Protein AF-A0A831LIE7-F1 (afdb_monomer)

Foldseek 3Di:
DDPAFAEAEEAAQLALQRLLVVLVCQLDAHEYAYEYEDAPAPCNVLSVQSVVVSVVVSVPDPSGNYHYDDYHYHYLVNQDDDPLLVVLVVVLCVVFVDDPVLSSVLSVCVVPFAYEDGDAQDCPGRLLVSCVVFFDWDKDDPHPWIWIAGDPPRGDPSCCSRGRRYTYGPPRNVDASVVSLVVCVVSVNNVSNLSGDDASDDDPSARQLQDPSNLVCVVSVNCVSDDPNSVVCVVVSVVVVVVVVVVVVVVVCVVVPPDDDPDPPPPPPPDDDQQDPDDPFACDASPAHQAVVQVVCLVPDPQSKDFQVPDDDPDDRCPQVPDFQKRWDWDDQPPVVRHTWIWIKDWGWDDQDPQKTKIKIFIDTDDDDDDDTAKIWIWIDHRRMIGTDDMAGAPPPPFQGWPDWDDDRNDTDGDPVRDGPVVD

Sequence (424 aa):
MSTDPQTYRVLWTGGLDSSFRMVQLSRHDVRVQPYYVSDDRESERFELEAIRRITDDIKAHPGTACTLLPLVVVKSREIEPDREITEAYHRLRTKFPIGSQFEWIARLTKSVDGLELCAEGEPHARGTNCVKTLGRVRTVTDCPAPYAALDRESSDPDLLKVFGRLHFPLPLFEITKLQELQLYKEWGFGSTIDKTWFCHSPVRGRPCGFCKPCAAAIHAGLDFRFGRSALFRYRFRKVYAFAKKIKAVLRRHRAVATMAGLALLLAATACRSQPPADIPGEFTFHGTAVHPAAVRALYRSTTGLIDLAEFKTGFEARQWEDQFGWWVTEFDVDLATGRTPFFAYAAFAGPVEAGAEYYVLSITFNEGEPSDVDNIILLQKSGSRLGLLRIWVEGSDCNGGIHSERMEGDEFLYARDLTPMGLL

Mean predicted aligned error: 16.92 Å

Radius of gyration: 29.4 Å; Cα contacts (8 Å, |Δi|>4): 686; chains: 1; bounding box: 80×56×77 Å

Structure (mmCIF, N/CA/C/O backbone):
data_AF-A0A831LIE7-F1
#
_entry.id   AF-A0A831LIE7-F1
#
loop_
_atom_site.group_PDB
_atom_site.id
_atom_site.type_symbol
_atom_site.label_atom_id
_atom_site.label_alt_id
_atom_site.label_comp_id
_atom_site.label_asym_id
_atom_site.label_entity_id
_atom_site.label_seq_id
_atom_site.pdbx_PDB_ins_code
_atom_site.Cartn_x
_atom_site.Cartn_y
_atom_site.Cartn_z
_atom_site.occupancy
_atom_site.B_iso_or_equiv
_atom_site.auth_seq_id
_atom_site.auth_comp_id
_atom_site.auth_asym_id
_atom_site.auth_atom_id
_atom_site.pdbx_PDB_model_num
ATOM 1 N N . MET A 1 1 ? -21.625 2.982 33.260 1.00 46.38 1 MET A N 1
ATOM 2 C CA . MET A 1 1 ? -20.825 2.859 32.023 1.00 46.38 1 MET A CA 1
ATOM 3 C C . MET A 1 1 ? -21.514 1.826 31.154 1.00 46.38 1 MET A C 1
ATOM 5 O O . MET A 1 1 ? -21.946 0.821 31.704 1.00 46.38 1 MET A O 1
ATOM 9 N N . SER A 1 2 ? -21.732 2.117 29.868 1.00 46.44 2 SER A N 1
ATOM 10 C CA . SER A 1 2 ? -22.360 1.163 28.942 1.00 46.44 2 SER A CA 1
ATOM 11 C C . SER A 1 2 ? -21.582 -0.152 28.971 1.00 46.44 2 SER A C 1
ATOM 13 O O . SER A 1 2 ? -20.361 -0.131 28.856 1.00 46.44 2 SER A O 1
ATOM 15 N N . THR A 1 3 ? -22.276 -1.269 29.168 1.00 65.94 3 THR A N 1
ATOM 16 C CA . THR A 1 3 ? -21.697 -2.621 29.197 1.00 65.94 3 THR A CA 1
ATOM 17 C C . THR A 1 3 ? -21.496 -3.210 27.797 1.00 65.94 3 THR A C 1
ATOM 19 O O . THR A 1 3 ? -21.051 -4.344 27.682 1.00 65.94 3 THR A O 1
ATOM 22 N N . ASP A 1 4 ? -21.866 -2.481 26.738 1.00 75.06 4 ASP A N 1
ATOM 23 C CA . ASP A 1 4 ? -21.664 -2.915 25.350 1.00 75.06 4 ASP A CA 1
ATOM 24 C C . ASP A 1 4 ? -20.244 -2.524 24.892 1.00 75.06 4 ASP A C 1
ATOM 26 O O . ASP A 1 4 ? -19.871 -1.352 25.050 1.00 75.06 4 ASP A O 1
ATOM 30 N N . PRO A 1 5 ? -19.443 -3.458 24.341 1.00 84.38 5 PRO A N 1
ATOM 31 C CA . PRO A 1 5 ? -18.090 -3.156 23.896 1.00 84.38 5 PRO A CA 1
ATOM 32 C C . PRO A 1 5 ? -18.069 -2.056 22.830 1.00 84.38 5 PRO A C 1
ATOM 34 O O . PRO A 1 5 ? -18.910 -2.005 21.924 1.00 84.38 5 PRO A O 1
ATOM 37 N N . GLN A 1 6 ? -17.064 -1.181 22.905 1.00 93.25 6 GLN A N 1
ATOM 38 C CA . GLN A 1 6 ? -16.889 -0.091 21.948 1.00 93.25 6 GLN A CA 1
ATOM 39 C C . GLN A 1 6 ? -16.796 -0.632 20.514 1.00 93.25 6 GLN A C 1
ATOM 41 O O . GLN A 1 6 ? -16.088 -1.602 20.246 1.00 93.25 6 GLN A O 1
ATOM 46 N N . THR A 1 7 ? -17.509 0.007 19.581 1.00 96.44 7 THR A N 1
ATOM 47 C CA . THR A 1 7 ? -17.495 -0.380 18.164 1.00 96.44 7 THR A CA 1
ATOM 48 C C . THR A 1 7 ? -16.525 0.479 17.361 1.00 96.44 7 THR A C 1
ATOM 50 O O . THR A 1 7 ? -16.703 1.692 17.258 1.00 96.44 7 THR A O 1
ATOM 53 N N . TYR A 1 8 ? -15.558 -0.173 16.723 1.00 97.88 8 TYR A N 1
ATOM 54 C CA . TYR A 1 8 ? -14.628 0.414 15.765 1.00 97.88 8 TYR A CA 1
ATOM 55 C C . TYR A 1 8 ? -15.091 0.116 14.338 1.00 97.88 8 TYR A C 1
ATOM 57 O O . TYR A 1 8 ? -15.379 -1.032 13.992 1.00 97.88 8 TYR A O 1
ATOM 65 N N . ARG A 1 9 ? -15.189 1.154 13.501 1.00 98.38 9 ARG A N 1
ATOM 66 C CA . ARG A 1 9 ? -15.620 1.044 12.100 1.00 98.38 9 ARG A CA 1
ATOM 67 C C . ARG A 1 9 ? -14.405 1.216 11.206 1.00 98.38 9 ARG A C 1
ATOM 69 O O . ARG A 1 9 ? -13.843 2.302 11.178 1.00 98.38 9 ARG A O 1
ATOM 76 N N . VAL A 1 10 ? -14.002 0.178 10.483 1.00 98.50 10 VAL A N 1
ATOM 77 C CA . VAL A 1 10 ? -12.713 0.166 9.770 1.00 98.50 10 VAL A CA 1
ATOM 78 C C . VAL A 1 10 ? -12.934 0.086 8.269 1.00 98.50 10 VAL A C 1
ATOM 80 O O . VAL A 1 10 ? -13.609 -0.830 7.802 1.00 98.50 10 VAL A O 1
ATOM 83 N N . LEU A 1 11 ? -12.340 1.000 7.496 1.00 97.94 11 LEU A N 1
ATOM 84 C CA . LEU A 1 11 ? -12.217 0.812 6.049 1.00 97.94 11 LEU A CA 1
ATOM 85 C C . LEU A 1 11 ? -11.211 -0.302 5.772 1.00 97.94 11 LEU A C 1
ATOM 87 O O . LEU A 1 11 ? -10.008 -0.123 5.964 1.00 97.94 11 LEU A O 1
ATOM 91 N N . TRP A 1 12 ? -11.701 -1.443 5.297 1.00 97.81 12 TRP A N 1
ATOM 92 C CA . TRP A 1 12 ? -10.899 -2.638 5.096 1.00 97.81 12 TRP A CA 1
ATOM 93 C C . TRP A 1 12 ? -10.947 -3.111 3.650 1.00 97.81 12 TRP A C 1
ATOM 95 O O . TRP A 1 12 ? -11.993 -3.501 3.145 1.00 97.81 12 TRP A O 1
ATOM 105 N N . THR A 1 13 ? -9.790 -3.086 2.989 1.00 93.88 13 THR A N 1
ATOM 106 C CA . THR A 1 13 ? -9.613 -3.508 1.587 1.00 93.88 13 THR A CA 1
ATOM 107 C C . THR A 1 13 ? -8.834 -4.816 1.456 1.00 93.88 13 THR A C 1
ATOM 109 O O . THR A 1 13 ? -8.438 -5.193 0.358 1.00 93.88 13 THR A O 1
ATOM 112 N N . GLY A 1 14 ? -8.522 -5.481 2.573 1.00 95.88 14 GLY A N 1
ATOM 113 C CA . GLY A 1 14 ? -7.586 -6.609 2.588 1.00 95.88 14 GLY A CA 1
ATOM 114 C C . GLY A 1 14 ? -6.131 -6.201 2.320 1.00 95.88 14 GLY A C 1
ATOM 115 O O . GLY A 1 14 ? -5.269 -7.067 2.190 1.00 95.88 14 GLY A O 1
ATOM 116 N N . GLY A 1 15 ? -5.836 -4.899 2.229 1.00 94.81 15 GLY A N 1
ATOM 117 C CA . GLY A 1 15 ? -4.474 -4.368 2.150 1.00 94.81 15 GLY A CA 1
ATOM 118 C C . GLY A 1 15 ? -3.712 -4.506 3.462 1.00 94.81 15 GLY A C 1
ATOM 119 O O . GLY A 1 15 ? -4.313 -4.801 4.491 1.00 94.81 15 GLY A O 1
ATOM 120 N N . LEU A 1 16 ? -2.394 -4.299 3.414 1.00 94.19 16 LEU A N 1
ATOM 121 C CA . LEU A 1 16 ? -1.496 -4.464 4.564 1.00 94.19 16 LEU A CA 1
ATOM 122 C C . LEU A 1 16 ? -1.970 -3.623 5.766 1.00 94.19 16 LEU A C 1
ATOM 124 O O . LEU A 1 16 ? -2.389 -4.191 6.774 1.00 94.19 16 LEU A O 1
ATOM 128 N N . ASP A 1 17 ? -2.078 -2.313 5.549 1.00 94.50 17 ASP A N 1
ATOM 129 C CA . ASP A 1 17 ? -2.336 -1.290 6.567 1.00 94.50 17 ASP A CA 1
ATOM 130 C C . ASP A 1 17 ? -3.721 -1.453 7.211 1.00 94.50 17 ASP A C 1
ATOM 132 O O . ASP A 1 17 ? -3.891 -1.417 8.428 1.00 94.50 17 ASP A O 1
ATOM 136 N N . SER A 1 18 ? -4.753 -1.680 6.392 1.00 96.69 18 SER A N 1
ATOM 137 C CA . SER A 1 18 ? -6.107 -1.888 6.919 1.00 96.69 18 SER A CA 1
ATOM 138 C C . SER A 1 18 ? -6.258 -3.232 7.622 1.00 96.69 18 SER A C 1
ATOM 140 O O . SER A 1 18 ? -6.945 -3.314 8.636 1.00 96.69 18 SER A O 1
ATOM 142 N N . SER A 1 19 ? -5.574 -4.276 7.150 1.00 98.19 19 SER A N 1
ATOM 143 C CA . SER A 1 19 ? -5.570 -5.576 7.828 1.00 98.19 19 SER A CA 1
ATOM 144 C C . SER A 1 19 ? -4.792 -5.530 9.139 1.00 98.19 19 SER A C 1
ATOM 146 O O . SER A 1 19 ? -5.153 -6.239 10.076 1.00 98.19 19 SER A O 1
ATOM 148 N N . PHE A 1 20 ? -3.794 -4.650 9.253 1.00 97.69 20 PHE A N 1
ATOM 149 C CA . PHE A 1 20 ? -3.043 -4.473 10.489 1.00 97.69 20 PHE A CA 1
ATOM 150 C C . PHE A 1 20 ? -3.945 -3.939 11.582 1.00 97.69 20 PHE A C 1
ATOM 152 O O . PHE A 1 20 ? -3.941 -4.468 12.689 1.00 97.69 20 PHE A O 1
ATOM 159 N N . ARG A 1 21 ? -4.790 -2.954 11.258 1.00 98.06 21 ARG A N 1
ATOM 160 C CA . ARG A 1 21 ? -5.781 -2.452 12.209 1.00 98.06 21 ARG A CA 1
ATOM 161 C C . ARG A 1 21 ? -6.786 -3.531 12.613 1.00 98.06 21 ARG A C 1
ATOM 163 O O . ARG A 1 21 ? -7.124 -3.619 13.789 1.00 98.06 21 ARG A O 1
ATOM 170 N N . MET A 1 22 ? -7.215 -4.387 11.684 1.00 98.50 22 MET A N 1
ATOM 171 C CA . MET A 1 22 ? -8.091 -5.520 12.012 1.00 98.50 22 MET A CA 1
ATOM 172 C C . MET A 1 22 ? -7.418 -6.496 12.985 1.00 98.50 22 MET A C 1
ATOM 174 O O . MET A 1 22 ? -8.025 -6.877 13.983 1.00 98.50 22 MET A O 1
ATOM 178 N N . VAL A 1 23 ? -6.155 -6.855 12.737 1.00 98.00 23 VAL A N 1
ATOM 179 C CA . VAL A 1 23 ? -5.362 -7.707 13.635 1.00 98.00 23 VAL A CA 1
ATOM 180 C C . VAL A 1 23 ? -5.141 -7.030 14.986 1.00 98.00 23 VAL A C 1
ATOM 182 O O . VAL A 1 23 ? -5.324 -7.659 16.025 1.00 98.00 23 VAL A O 1
ATOM 185 N N . GLN A 1 24 ? -4.808 -5.743 14.999 1.00 97.62 24 GLN A N 1
ATOM 186 C CA . GLN A 1 24 ? -4.627 -4.970 16.220 1.00 97.62 24 GLN A CA 1
ATOM 187 C C . GLN A 1 24 ? -5.898 -4.996 17.076 1.00 97.62 24 GLN A C 1
ATOM 189 O O . GLN A 1 24 ? -5.845 -5.407 18.231 1.00 97.62 24 GLN A O 1
ATOM 194 N N . LEU A 1 25 ? -7.043 -4.616 16.500 1.00 98.25 25 LEU A N 1
ATOM 195 C CA . LEU A 1 25 ? -8.334 -4.605 17.190 1.00 98.25 25 LEU A CA 1
ATOM 196 C C . LEU A 1 25 ? -8.768 -6.003 17.631 1.00 98.25 25 LEU A C 1
ATOM 198 O O . LEU A 1 25 ? -9.413 -6.125 18.668 1.00 98.25 25 LEU A O 1
ATOM 202 N N . SER A 1 26 ? -8.383 -7.052 16.894 1.00 98.12 26 SER A N 1
ATOM 203 C CA . SER A 1 26 ? -8.755 -8.428 17.233 1.00 98.12 26 SER A CA 1
ATOM 204 C C . SER A 1 26 ? -8.309 -8.869 18.622 1.00 98.12 26 SER A C 1
ATOM 206 O O . SER A 1 26 ? -8.942 -9.731 19.222 1.00 98.12 26 SER A O 1
ATOM 208 N N . ARG A 1 27 ? -7.264 -8.235 19.155 1.00 96.50 27 ARG A N 1
ATOM 209 C CA . ARG A 1 27 ? -6.645 -8.539 20.449 1.00 96.50 27 ARG A CA 1
ATOM 210 C C . ARG A 1 27 ? -7.315 -7.832 21.630 1.00 96.50 27 ARG A C 1
ATOM 212 O O . ARG A 1 27 ? -6.884 -8.013 22.765 1.00 96.50 27 ARG A O 1
ATOM 219 N N . HIS A 1 28 ? -8.332 -7.014 21.374 1.00 96.62 28 HIS A N 1
ATOM 220 C CA . HIS A 1 28 ? -9.059 -6.257 22.388 1.00 96.62 28 HIS A CA 1
ATOM 221 C C . HIS A 1 28 ? -10.518 -6.716 22.459 1.00 96.62 28 HIS A C 1
ATOM 223 O O . HIS A 1 28 ? -11.094 -7.125 21.452 1.00 96.62 28 HIS A O 1
ATOM 229 N N . ASP A 1 29 ? -11.129 -6.603 23.639 1.00 96.25 29 ASP A N 1
ATOM 230 C CA . ASP A 1 29 ? -12.563 -6.843 23.835 1.00 96.25 29 ASP A CA 1
ATOM 231 C C . ASP A 1 29 ? -13.383 -5.661 23.286 1.00 96.25 29 ASP A C 1
ATOM 233 O O . ASP A 1 29 ? -13.786 -4.738 23.997 1.00 96.25 29 ASP A O 1
ATOM 237 N N . VAL A 1 30 ? -13.517 -5.630 21.961 1.00 97.25 30 VAL A N 1
ATOM 238 C CA . VAL A 1 30 ? -14.192 -4.578 21.193 1.00 97.25 30 VAL A CA 1
ATOM 239 C C . VAL A 1 30 ? -15.029 -5.190 20.077 1.00 97.25 30 VAL A C 1
ATOM 241 O O . VAL A 1 30 ? -14.816 -6.331 19.658 1.00 97.25 30 VAL A O 1
ATOM 244 N N . ARG A 1 31 ? -15.966 -4.417 19.531 1.00 97.94 31 ARG A N 1
ATOM 245 C CA . ARG A 1 31 ? -16.688 -4.782 18.307 1.00 97.94 31 ARG A CA 1
ATOM 246 C C . ARG A 1 31 ? -15.995 -4.160 17.107 1.00 97.94 31 ARG A C 1
ATOM 248 O O . ARG A 1 31 ? -15.718 -2.964 17.101 1.00 97.94 31 ARG A O 1
ATOM 255 N N . VAL A 1 32 ? -15.761 -4.947 16.066 1.00 98.50 32 VAL A N 1
ATOM 256 C CA . VAL A 1 32 ? -15.146 -4.460 14.827 1.00 98.50 32 VAL A CA 1
ATOM 257 C C . VAL A 1 32 ? -16.147 -4.599 13.691 1.00 98.50 32 VAL A C 1
ATOM 259 O O . VAL A 1 32 ? -16.559 -5.708 13.354 1.00 98.50 32 VAL A O 1
ATOM 262 N N . GLN A 1 33 ? -16.542 -3.472 13.100 1.00 98.44 33 GLN A N 1
ATOM 263 C CA . GLN A 1 33 ? -17.399 -3.409 11.919 1.00 98.44 33 GLN A CA 1
ATOM 264 C C . GLN A 1 33 ? -16.553 -3.029 10.696 1.00 98.44 33 GLN A C 1
ATOM 266 O O . GLN A 1 33 ? -16.270 -1.843 10.496 1.00 98.44 33 GLN A O 1
ATOM 271 N N . PRO A 1 34 ? -16.147 -3.994 9.859 1.00 98.56 34 PRO A N 1
ATOM 272 C CA . PRO A 1 34 ? -15.417 -3.678 8.645 1.00 98.56 34 PRO A CA 1
ATOM 273 C C . PRO A 1 34 ? -16.349 -3.139 7.552 1.00 98.56 34 PRO A C 1
ATOM 275 O O . PRO A 1 34 ? -17.472 -3.621 7.373 1.00 98.56 34 PRO A O 1
ATOM 278 N N . TYR A 1 35 ? -15.846 -2.158 6.806 1.00 98.50 35 TYR A N 1
ATOM 279 C CA . TYR A 1 35 ? -16.475 -1.532 5.647 1.00 98.50 35 TYR A CA 1
ATOM 280 C C . TYR A 1 35 ? -15.573 -1.669 4.422 1.00 98.50 35 TYR A C 1
ATOM 282 O O . TYR A 1 35 ? -14.398 -1.308 4.466 1.00 98.50 35 TYR A O 1
ATOM 290 N N . TYR A 1 36 ? -16.138 -2.110 3.303 1.00 97.31 36 TYR A N 1
ATOM 291 C CA . TYR A 1 36 ? -15.487 -2.106 1.996 1.00 97.31 36 TYR A CA 1
ATOM 292 C C . TYR A 1 36 ? -16.284 -1.222 1.036 1.00 97.31 36 TYR A C 1
ATOM 294 O O . TYR A 1 36 ? -17.500 -1.372 0.911 1.00 97.31 36 TYR A O 1
ATOM 302 N N . VAL A 1 37 ? -15.603 -0.307 0.341 1.00 95.12 37 VAL A N 1
ATOM 303 C CA . VAL A 1 37 ? -16.228 0.511 -0.706 1.00 95.12 37 VAL A CA 1
ATOM 304 C C . VAL A 1 37 ? -15.884 -0.071 -2.073 1.00 95.12 37 VAL A C 1
ATOM 306 O O . VAL A 1 37 ? -14.726 -0.024 -2.487 1.00 95.12 37 VAL A O 1
ATOM 309 N N . SER A 1 38 ? -16.894 -0.597 -2.764 1.00 93.56 38 SER A N 1
ATOM 310 C CA . SER A 1 38 ? -16.782 -1.166 -4.111 1.00 93.56 38 SER A CA 1
ATOM 311 C C . SER A 1 38 ? -16.872 -0.067 -5.170 1.00 93.56 38 SER A C 1
ATOM 313 O O . SER A 1 38 ? -17.816 0.727 -5.181 1.00 93.56 38 SER A O 1
ATOM 315 N N . ASP A 1 39 ? -15.881 -0.005 -6.058 1.00 87.75 39 ASP A N 1
ATOM 316 C CA . ASP A 1 39 ? -15.824 0.892 -7.219 1.00 87.75 39 ASP A CA 1
ATOM 317 C C . ASP A 1 39 ? -15.638 0.127 -8.544 1.00 87.75 39 ASP A C 1
ATOM 319 O O . ASP A 1 39 ? -15.193 0.701 -9.540 1.00 87.75 39 ASP A O 1
ATOM 323 N N . ASP A 1 40 ? -15.999 -1.164 -8.557 1.00 82.56 40 ASP A N 1
ATOM 324 C CA . ASP A 1 40 ? -15.934 -2.078 -9.708 1.00 82.56 40 ASP A CA 1
ATOM 325 C C . ASP A 1 40 ? -14.515 -2.213 -10.315 1.00 82.56 40 ASP A C 1
ATOM 327 O O . ASP A 1 40 ? -14.331 -2.463 -11.515 1.00 82.56 40 ASP A O 1
ATOM 331 N N . ARG A 1 41 ? -13.467 -2.045 -9.494 1.00 81.75 41 ARG A N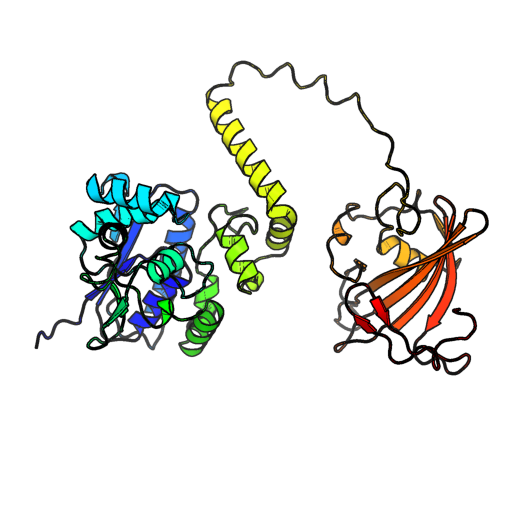 1
ATOM 332 C CA . ARG A 1 41 ? -12.070 -2.141 -9.945 1.00 81.75 41 ARG A CA 1
ATOM 333 C C . ARG A 1 41 ? -11.626 -3.574 -10.240 1.00 81.75 41 ARG A C 1
ATOM 335 O O . ARG A 1 41 ? -12.016 -4.534 -9.587 1.00 81.75 41 ARG A O 1
ATOM 342 N N . GLU A 1 42 ? -10.679 -3.711 -11.175 1.00 80.12 42 GLU A N 1
ATOM 343 C CA . GLU A 1 42 ? -10.086 -5.000 -11.589 1.00 80.12 42 GLU A CA 1
ATOM 344 C C . GLU A 1 42 ? -9.514 -5.821 -10.409 1.00 80.12 42 GLU A C 1
ATOM 346 O O . GLU A 1 42 ? -9.471 -7.053 -10.471 1.00 80.12 42 GLU A O 1
ATOM 351 N N . SER A 1 43 ? -9.068 -5.152 -9.338 1.00 84.56 43 SER A N 1
ATOM 352 C CA . SER A 1 43 ? -8.491 -5.783 -8.146 1.00 84.56 43 SER A CA 1
ATOM 353 C C . SER A 1 43 ? -9.508 -6.230 -7.093 1.00 84.56 43 SER A C 1
ATOM 355 O O . SER A 1 43 ? -9.128 -7.011 -6.226 1.00 84.56 43 SER A O 1
ATOM 357 N N . GLU A 1 44 ? -10.779 -5.826 -7.183 1.00 90.94 44 GLU A N 1
ATOM 358 C CA . GLU A 1 44 ? -11.791 -6.024 -6.131 1.00 90.94 44 GLU A CA 1
ATOM 359 C C . GLU A 1 44 ? -11.927 -7.485 -5.691 1.00 90.94 44 GLU A C 1
ATOM 361 O O . GLU A 1 44 ? -11.872 -7.795 -4.506 1.00 90.94 44 GLU A O 1
ATOM 366 N N . ARG A 1 45 ? -11.999 -8.422 -6.642 1.00 93.94 45 ARG A N 1
ATOM 367 C CA . ARG A 1 45 ? -12.101 -9.854 -6.313 1.00 93.94 45 ARG A CA 1
ATOM 368 C C . ARG A 1 45 ? -10.923 -10.381 -5.482 1.00 93.94 45 ARG A C 1
ATOM 370 O O . ARG A 1 45 ? -11.093 -11.314 -4.710 1.00 93.94 45 ARG A O 1
ATOM 377 N N . PHE A 1 46 ? -9.727 -9.819 -5.664 1.00 94.94 46 PHE A N 1
ATOM 378 C CA . PHE A 1 46 ? -8.535 -10.234 -4.925 1.00 94.94 46 PHE A CA 1
ATOM 379 C C . PHE A 1 46 ? -8.500 -9.610 -3.531 1.00 94.94 46 PHE A C 1
ATOM 381 O O . PHE A 1 46 ? -8.038 -10.242 -2.589 1.00 94.94 46 PHE A O 1
ATOM 388 N N . GLU A 1 47 ? -9.017 -8.391 -3.404 1.00 95.56 47 GLU A N 1
ATOM 389 C CA . GLU A 1 47 ? -9.186 -7.688 -2.132 1.00 95.56 47 GLU A CA 1
ATOM 390 C C . GLU A 1 47 ? -10.222 -8.389 -1.251 1.00 95.56 47 GLU A C 1
ATOM 392 O O . GLU A 1 47 ? -9.949 -8.667 -0.087 1.00 95.56 47 GLU A O 1
ATOM 397 N N . LEU A 1 48 ? -11.368 -8.776 -1.820 1.00 96.94 48 LEU A N 1
ATOM 398 C CA . LEU A 1 48 ? -12.397 -9.544 -1.114 1.00 96.94 48 LEU A CA 1
ATOM 399 C C . LEU A 1 48 ? -11.902 -10.940 -0.703 1.00 96.94 48 LEU A C 1
ATOM 401 O O . LEU A 1 48 ? -12.181 -11.384 0.410 1.00 96.94 48 LEU A O 1
ATOM 405 N N . GLU A 1 49 ? -11.124 -11.618 -1.553 1.00 96.75 49 GLU A N 1
ATOM 406 C CA . GLU A 1 49 ? -10.499 -12.894 -1.178 1.00 96.75 49 GLU A CA 1
ATOM 407 C C . GLU A 1 49 ? -9.445 -12.715 -0.073 1.00 96.75 49 GLU A C 1
ATOM 409 O O . GLU A 1 49 ? -9.368 -13.538 0.839 1.00 96.75 49 GLU A O 1
ATOM 414 N N . ALA A 1 50 ? -8.663 -11.630 -0.100 1.00 97.69 50 ALA A N 1
ATOM 415 C CA . ALA A 1 50 ? -7.736 -11.304 0.982 1.00 97.69 50 ALA A CA 1
ATOM 416 C C . ALA A 1 50 ? -8.485 -11.065 2.299 1.00 97.69 50 ALA A C 1
ATOM 418 O O . ALA A 1 50 ? -8.139 -11.673 3.310 1.00 97.69 50 ALA A O 1
ATOM 419 N N . ILE A 1 51 ? -9.555 -10.264 2.277 1.00 98.50 51 ILE A N 1
ATOM 420 C CA . ILE A 1 51 ? -10.434 -10.033 3.433 1.00 98.50 51 ILE A CA 1
ATOM 421 C C . ILE A 1 51 ? -10.934 -11.359 4.007 1.00 98.50 51 ILE A C 1
ATOM 423 O O . ILE A 1 51 ? -10.815 -11.593 5.210 1.00 98.50 51 ILE A O 1
ATOM 427 N N . ARG A 1 52 ? -11.451 -12.252 3.156 1.00 98.44 52 ARG A N 1
ATOM 428 C CA . ARG A 1 52 ? -11.939 -13.570 3.576 1.00 98.44 52 ARG A CA 1
ATOM 429 C C . ARG A 1 52 ? -10.842 -14.381 4.274 1.00 98.44 52 ARG A C 1
ATOM 431 O O . ARG A 1 52 ? -11.038 -14.820 5.401 1.00 98.44 52 ARG A O 1
ATOM 438 N N . ARG A 1 53 ? -9.669 -14.522 3.650 1.00 98.31 53 ARG A N 1
ATOM 439 C CA . ARG A 1 53 ? -8.547 -15.308 4.198 1.00 98.31 53 ARG A CA 1
ATOM 440 C C . ARG A 1 53 ? -7.991 -14.729 5.498 1.00 98.31 53 ARG A C 1
ATOM 442 O O . ARG A 1 53 ? -7.606 -15.482 6.381 1.00 98.31 53 ARG A O 1
ATOM 449 N N . ILE A 1 54 ? -7.945 -13.407 5.620 1.00 98.56 54 ILE A N 1
ATOM 450 C CA . ILE A 1 54 ? -7.477 -12.734 6.838 1.00 98.56 54 ILE A CA 1
ATOM 451 C C . ILE A 1 54 ? -8.536 -12.819 7.947 1.00 98.56 54 ILE A C 1
ATOM 453 O O . ILE A 1 54 ? -8.192 -12.959 9.115 1.00 98.56 54 ILE A O 1
ATOM 457 N N . THR A 1 55 ? -9.826 -12.796 7.598 1.00 98.56 55 THR A N 1
ATOM 458 C CA . THR A 1 55 ? -10.918 -13.059 8.552 1.00 98.56 55 THR A CA 1
ATOM 459 C C . THR A 1 55 ? -10.780 -14.450 9.163 1.00 98.56 55 THR A C 1
ATOM 461 O O . THR A 1 55 ? -10.970 -14.600 10.369 1.00 98.56 55 THR A O 1
ATOM 464 N N . ASP A 1 56 ? -10.435 -15.452 8.347 1.00 98.31 56 ASP A N 1
ATOM 465 C CA . ASP A 1 56 ? -10.200 -16.819 8.818 1.00 98.31 56 ASP A CA 1
ATOM 466 C C . ASP A 1 56 ? -9.019 -16.865 9.803 1.00 98.31 56 ASP A C 1
ATOM 468 O O . ASP A 1 56 ? -9.147 -17.452 10.875 1.00 98.31 56 ASP A O 1
ATOM 472 N N . ASP A 1 57 ? -7.913 -16.176 9.497 1.00 98.25 57 ASP A N 1
ATOM 473 C CA . ASP A 1 57 ? -6.757 -16.079 10.400 1.00 98.25 57 ASP A CA 1
ATOM 474 C C . ASP A 1 57 ? -7.114 -15.435 11.737 1.00 98.25 57 ASP A C 1
ATOM 476 O O . ASP A 1 57 ? -6.771 -15.970 12.788 1.00 98.25 57 ASP A O 1
ATOM 480 N N . ILE A 1 58 ? -7.827 -14.304 11.708 1.00 98.38 58 ILE A N 1
ATOM 481 C CA . ILE A 1 58 ? -8.258 -13.606 12.923 1.00 98.38 58 ILE A CA 1
ATOM 482 C C . ILE A 1 58 ? -9.148 -14.526 13.758 1.00 98.38 58 ILE A C 1
ATOM 484 O O . ILE A 1 58 ? -8.932 -14.665 14.955 1.00 98.38 58 ILE A O 1
ATOM 488 N N . LYS A 1 59 ? -10.119 -15.211 13.153 1.00 97.81 59 LYS A N 1
ATOM 489 C CA . LYS A 1 59 ? -11.019 -16.105 13.899 1.00 97.81 59 LYS A CA 1
ATOM 490 C C . LYS A 1 59 ? -10.314 -17.329 14.477 1.00 97.81 59 LYS A C 1
ATOM 492 O O . LYS A 1 59 ? -10.714 -17.804 15.534 1.00 97.81 59 LYS A O 1
ATOM 497 N N . ALA A 1 60 ? -9.312 -17.855 13.777 1.00 97.69 60 ALA A N 1
ATOM 498 C CA . ALA A 1 60 ? -8.566 -19.029 14.214 1.00 97.69 60 ALA A CA 1
ATOM 499 C C . ALA A 1 60 ? -7.499 -18.707 15.273 1.00 97.69 60 ALA A C 1
ATOM 501 O O . ALA A 1 60 ? -7.023 -19.615 15.955 1.00 97.69 60 ALA A O 1
ATOM 502 N N . HIS A 1 61 ? -7.095 -17.441 15.404 1.00 97.81 61 HIS A N 1
ATOM 503 C CA . HIS A 1 61 ? -6.024 -17.058 16.311 1.00 97.81 61 HIS A CA 1
ATOM 504 C C . HIS A 1 61 ? -6.479 -17.129 17.785 1.00 97.81 61 HIS A C 1
ATOM 506 O O . HIS A 1 61 ? -7.473 -16.500 18.150 1.00 97.81 61 HIS A O 1
ATOM 512 N N . PRO A 1 62 ? -5.745 -17.828 18.675 1.00 96.12 62 PRO A N 1
ATOM 513 C CA . PRO A 1 62 ? -6.163 -18.029 20.069 1.00 96.12 62 PRO A CA 1
ATOM 514 C C . PRO A 1 62 ? -6.190 -16.735 20.894 1.00 96.12 62 PRO A C 1
ATOM 516 O O . PRO A 1 62 ? -6.881 -16.658 21.902 1.00 96.12 62 PRO A O 1
ATOM 519 N N . GLY A 1 63 ? -5.440 -15.714 20.470 1.00 94.88 63 GLY A N 1
ATOM 520 C CA . GLY A 1 63 ? -5.423 -14.387 21.096 1.00 94.88 63 GLY A CA 1
ATOM 521 C C . GLY A 1 63 ? -6.551 -13.449 20.653 1.00 94.88 63 GLY A C 1
ATOM 522 O O . GLY A 1 63 ? -6.498 -12.265 20.981 1.00 94.88 63 GLY A O 1
ATOM 523 N N . THR A 1 64 ? -7.520 -13.928 19.871 1.00 97.62 64 THR A N 1
ATOM 524 C CA . THR A 1 64 ? -8.641 -13.103 19.408 1.00 97.62 64 THR A CA 1
ATOM 525 C C . THR A 1 64 ? -9.681 -12.936 20.510 1.00 97.62 64 THR A C 1
ATOM 527 O O . THR A 1 64 ? -10.294 -13.901 20.955 1.00 97.62 64 THR A O 1
ATOM 530 N N . ALA A 1 65 ? -9.887 -11.688 20.923 1.00 97.19 65 ALA A N 1
ATOM 531 C CA . ALA A 1 65 ? -10.842 -11.265 21.943 1.00 97.19 65 ALA A CA 1
ATOM 532 C C . ALA A 1 65 ? -12.002 -10.433 21.367 1.00 97.19 65 ALA A C 1
ATOM 534 O O . ALA A 1 65 ? -13.037 -10.294 22.010 1.00 97.19 65 ALA A O 1
ATOM 535 N N . CYS A 1 66 ? -11.852 -9.877 20.161 1.00 97.81 66 CYS A N 1
ATOM 536 C CA . CYS A 1 66 ? -12.873 -9.003 19.589 1.00 97.81 66 CYS A CA 1
ATOM 537 C C . CYS A 1 66 ? -14.100 -9.771 19.077 1.00 97.81 66 CYS A C 1
ATOM 539 O O . CYS A 1 66 ? -14.017 -10.926 18.652 1.00 97.81 66 CYS A O 1
ATOM 541 N N . THR A 1 67 ? -15.221 -9.062 18.963 1.00 98.06 67 THR A N 1
ATOM 542 C CA . THR A 1 67 ? -16.359 -9.487 18.142 1.00 98.06 67 THR A CA 1
ATOM 543 C C . THR A 1 67 ? -16.240 -8.889 16.739 1.00 98.06 67 THR A C 1
ATOM 545 O O . THR A 1 67 ? -16.533 -7.709 16.523 1.00 98.06 67 THR A O 1
ATOM 548 N N . LEU A 1 68 ? -15.834 -9.708 15.766 1.00 98.12 68 LEU A N 1
ATOM 549 C CA . LEU A 1 68 ? -15.743 -9.312 14.358 1.00 98.12 68 LEU A CA 1
ATOM 550 C C . LEU A 1 68 ? -17.096 -9.475 13.644 1.00 98.12 68 LEU A C 1
ATOM 552 O O . LEU A 1 68 ? -17.573 -10.595 13.444 1.00 98.12 68 LEU A O 1
ATOM 556 N N . LEU A 1 69 ? -17.702 -8.359 13.237 1.00 98.38 69 LEU A N 1
ATOM 557 C CA . LEU A 1 69 ? -18.987 -8.325 12.535 1.00 98.38 69 LEU A CA 1
ATOM 558 C C . LEU A 1 69 ? -18.829 -8.614 11.025 1.00 98.38 69 LEU A C 1
ATOM 560 O O . LEU A 1 69 ? -17.731 -8.471 10.480 1.00 98.38 69 LEU A O 1
ATOM 564 N N . PRO A 1 70 ? -19.912 -9.006 10.320 1.00 98.31 70 PRO A N 1
ATOM 565 C CA . PRO A 1 70 ? -19.880 -9.212 8.872 1.00 98.31 70 PRO A CA 1
ATOM 566 C C . PRO A 1 70 ? -19.438 -7.962 8.102 1.00 98.31 70 PRO A C 1
ATOM 568 O O . PRO A 1 70 ? -19.777 -6.843 8.482 1.00 98.31 70 PRO A O 1
ATOM 571 N N . LEU A 1 71 ? -18.727 -8.157 6.988 1.00 98.56 71 LEU A N 1
ATOM 572 C CA . LEU A 1 71 ? -18.307 -7.073 6.097 1.00 98.56 71 LEU A CA 1
ATOM 573 C C . LEU A 1 71 ? -19.510 -6.319 5.524 1.00 98.56 71 LEU A C 1
ATOM 575 O O . LEU A 1 71 ? -20.360 -6.914 4.862 1.00 98.56 71 LEU A O 1
ATOM 579 N N . VAL A 1 72 ? -19.534 -4.999 5.713 1.00 98.31 72 VAL A N 1
ATOM 580 C CA . VAL A 1 72 ? -20.487 -4.112 5.038 1.00 98.31 72 VAL A CA 1
ATOM 581 C C . VAL A 1 72 ? -19.866 -3.637 3.729 1.00 98.31 72 VAL A C 1
ATOM 583 O O . VAL A 1 72 ? -18.841 -2.956 3.729 1.00 98.31 72 VAL A O 1
ATOM 586 N N . VAL A 1 73 ? -20.490 -3.995 2.608 1.00 97.44 73 VAL A N 1
ATOM 587 C CA . VAL A 1 73 ? -20.071 -3.563 1.269 1.00 97.44 73 VAL A CA 1
ATOM 588 C C . VAL A 1 73 ? -20.969 -2.420 0.810 1.00 97.44 73 VAL A C 1
ATOM 590 O O . VAL A 1 73 ? -22.178 -2.596 0.685 1.00 97.44 73 VAL A O 1
ATOM 593 N N . VAL A 1 74 ? -20.375 -1.261 0.532 1.00 96.88 74 VAL A N 1
ATOM 594 C CA . VAL A 1 74 ? -21.071 -0.075 0.012 1.00 96.88 74 VAL A CA 1
ATOM 595 C C . VAL A 1 74 ? -20.585 0.189 -1.406 1.00 96.88 74 VAL A C 1
ATOM 597 O O . VAL A 1 74 ? -19.377 0.265 -1.632 1.00 96.88 74 VAL A O 1
ATOM 600 N N . LYS A 1 75 ? -21.482 0.355 -2.382 1.00 95.31 75 LYS A N 1
ATOM 601 C CA . LYS A 1 75 ? -21.049 0.754 -3.729 1.00 95.31 75 LYS A CA 1
ATOM 602 C C . LYS A 1 75 ? -20.782 2.253 -3.761 1.00 95.31 75 LYS A C 1
ATOM 604 O O . LYS A 1 75 ? -21.615 3.038 -3.322 1.00 95.31 75 LYS A O 1
ATOM 609 N N . SER A 1 76 ? -19.667 2.674 -4.348 1.00 93.56 76 SER A N 1
ATOM 610 C CA . SER A 1 76 ? -19.287 4.093 -4.431 1.00 93.56 76 SER A CA 1
ATOM 611 C C . SER A 1 76 ? -20.345 4.959 -5.126 1.00 93.56 76 SER A C 1
ATOM 613 O O . SER A 1 76 ? -20.548 6.112 -4.751 1.00 93.56 76 SER A O 1
ATOM 615 N N . ARG A 1 77 ? -21.062 4.375 -6.097 1.00 92.44 77 ARG A N 1
ATOM 616 C CA . ARG A 1 77 ? -22.184 4.994 -6.822 1.00 92.44 77 ARG A CA 1
ATOM 617 C C . ARG A 1 77 ? -23.468 5.167 -6.002 1.00 92.44 77 ARG A C 1
ATOM 619 O O . ARG A 1 77 ? -24.337 5.913 -6.427 1.00 92.44 77 ARG A O 1
ATOM 626 N N . GLU A 1 78 ? -23.601 4.455 -4.886 1.00 93.19 78 GLU A N 1
ATOM 627 C CA . GLU A 1 78 ? -24.760 4.521 -3.980 1.00 93.19 78 GLU A CA 1
ATOM 628 C C . GLU A 1 78 ? -24.520 5.510 -2.824 1.00 93.19 78 GLU A C 1
ATOM 630 O O . GLU A 1 78 ? -25.415 5.755 -2.025 1.00 93.19 78 GLU A O 1
ATOM 635 N N . ILE A 1 79 ? -23.318 6.092 -2.722 1.00 94.94 79 ILE A N 1
ATOM 636 C CA . ILE A 1 79 ? -23.011 7.124 -1.729 1.00 94.94 79 ILE A CA 1
ATOM 637 C C . ILE A 1 79 ? -23.562 8.459 -2.237 1.00 94.94 79 ILE A C 1
ATOM 639 O O . ILE A 1 79 ? -23.214 8.883 -3.343 1.00 94.94 79 ILE A O 1
ATOM 643 N N . GLU A 1 80 ? -24.353 9.142 -1.408 1.00 95.94 80 GLU A N 1
ATOM 644 C CA . GLU A 1 80 ? -24.949 10.445 -1.726 1.00 95.94 80 GLU A CA 1
ATOM 645 C C . GLU A 1 80 ? -23.890 11.481 -2.152 1.00 95.94 80 GLU A C 1
ATOM 647 O O . GLU A 1 80 ? -22.818 11.557 -1.534 1.00 95.94 80 GLU A O 1
ATOM 652 N N . PRO A 1 81 ? -24.132 12.272 -3.215 1.00 95.81 81 PRO A N 1
ATOM 653 C CA . PRO A 1 81 ? -23.212 13.314 -3.660 1.00 95.81 81 PRO A CA 1
ATOM 654 C C . PRO A 1 81 ? -23.150 14.474 -2.657 1.00 95.81 81 PRO A C 1
ATOM 656 O O . PRO A 1 81 ? -24.127 14.802 -1.989 1.00 95.81 81 PRO A O 1
ATOM 659 N N . ASP A 1 82 ? -21.998 15.141 -2.583 1.00 97.50 82 ASP A N 1
ATOM 660 C CA . ASP A 1 82 ? -21.806 16.306 -1.719 1.00 97.50 82 ASP A CA 1
ATOM 661 C C . ASP A 1 82 ? -20.857 17.301 -2.387 1.00 97.50 82 ASP A C 1
ATOM 663 O O . ASP A 1 82 ? -19.649 17.075 -2.474 1.00 97.50 82 ASP A O 1
ATOM 667 N N . ARG A 1 83 ? -21.421 18.410 -2.874 1.00 97.19 83 ARG A N 1
ATOM 668 C CA . ARG A 1 83 ? -20.676 19.397 -3.659 1.00 97.19 83 ARG A CA 1
ATOM 669 C C . ARG A 1 83 ? -19.536 20.033 -2.864 1.00 97.19 83 ARG A C 1
ATOM 671 O O . ARG A 1 83 ? -18.472 20.265 -3.430 1.00 97.19 83 ARG A O 1
ATOM 678 N N . GLU A 1 84 ? -19.729 20.294 -1.573 1.00 97.88 84 GLU A N 1
ATOM 679 C CA . GLU A 1 84 ? -18.708 20.945 -0.749 1.00 97.88 84 GLU A CA 1
ATOM 680 C C . GLU A 1 84 ? -17.498 20.034 -0.540 1.00 97.88 84 GLU A C 1
ATOM 682 O O . GLU A 1 84 ? -16.355 20.486 -0.663 1.00 97.88 84 GLU A O 1
ATOM 687 N N . ILE A 1 85 ? -17.745 18.746 -0.279 1.00 97.56 85 ILE A N 1
ATOM 688 C CA . ILE A 1 85 ? -16.694 17.729 -0.172 1.00 97.56 85 ILE A CA 1
ATOM 689 C C . ILE A 1 85 ? -15.983 17.557 -1.516 1.00 97.56 85 ILE A C 1
ATOM 691 O O . ILE A 1 85 ? -14.751 17.572 -1.552 1.00 97.56 85 ILE A O 1
ATOM 695 N N . THR A 1 86 ? -16.723 17.433 -2.621 1.00 96.44 86 THR A N 1
ATOM 696 C CA . THR A 1 86 ? -16.138 17.254 -3.958 1.00 96.44 86 THR A CA 1
ATOM 697 C C . THR A 1 86 ? -15.245 18.440 -4.345 1.00 96.44 86 THR A C 1
ATOM 699 O O . THR A 1 86 ? -14.114 18.251 -4.800 1.00 96.44 86 THR A O 1
ATOM 702 N N . GLU A 1 87 ? -15.698 19.676 -4.129 1.00 97.69 87 GLU A N 1
ATOM 703 C CA . GLU A 1 87 ? -14.915 20.879 -4.432 1.00 97.69 87 GLU A CA 1
ATOM 704 C C . GLU A 1 87 ? -13.668 21.003 -3.540 1.00 97.69 87 GLU A C 1
ATOM 706 O O . GLU A 1 87 ? -12.584 21.319 -4.041 1.00 97.69 87 GLU A O 1
ATOM 711 N N . ALA A 1 88 ? -13.786 20.707 -2.241 1.00 97.94 88 ALA A N 1
ATOM 712 C CA . ALA A 1 88 ? -12.647 20.679 -1.321 1.00 97.94 88 ALA A CA 1
ATOM 713 C C . ALA A 1 88 ? -11.621 19.614 -1.722 1.00 97.94 88 ALA A C 1
ATOM 715 O O . ALA A 1 88 ? -10.425 19.896 -1.801 1.00 97.94 88 ALA A O 1
ATOM 716 N N . TYR A 1 89 ? -12.086 18.415 -2.078 1.00 96.75 89 TYR A N 1
ATOM 717 C CA . TYR A 1 89 ? -11.244 17.356 -2.623 1.00 96.75 89 TYR A CA 1
ATOM 718 C C . TYR A 1 89 ? -10.479 17.825 -3.867 1.00 96.75 89 TYR A C 1
ATOM 720 O O . TYR A 1 89 ? -9.270 17.604 -3.958 1.00 96.75 89 TYR A O 1
ATOM 728 N N . HIS A 1 90 ? -11.137 18.505 -4.810 1.00 95.25 90 HIS A N 1
ATOM 729 C CA . HIS A 1 90 ? -10.466 19.026 -6.001 1.00 95.25 90 HIS A CA 1
ATOM 730 C C . HIS A 1 90 ? -9.389 20.062 -5.660 1.00 95.25 90 HIS A C 1
ATOM 732 O O . HIS A 1 90 ? -8.289 19.968 -6.208 1.00 95.25 90 HIS A O 1
ATOM 738 N N . ARG A 1 91 ? -9.656 20.988 -4.728 1.00 97.19 91 ARG A N 1
ATOM 739 C CA . ARG A 1 91 ? -8.665 21.972 -4.250 1.00 97.19 91 ARG A CA 1
ATOM 740 C C . ARG A 1 91 ? -7.490 21.327 -3.517 1.00 97.19 91 ARG A C 1
ATOM 742 O O . ARG A 1 91 ? -6.355 21.758 -3.698 1.00 97.19 91 ARG A O 1
ATOM 749 N N . LEU A 1 92 ? -7.718 20.273 -2.735 1.00 94.31 92 LEU A N 1
ATOM 750 C CA . LEU A 1 92 ? -6.623 19.504 -2.136 1.00 94.31 92 LEU A CA 1
ATOM 751 C C . LEU A 1 92 ? -5.823 18.761 -3.204 1.00 94.31 92 LEU A C 1
ATOM 753 O O . LEU A 1 92 ? -4.596 18.744 -3.146 1.00 94.31 92 LEU A O 1
ATOM 757 N N . ARG A 1 93 ? -6.496 18.186 -4.205 1.00 90.88 93 ARG A N 1
ATOM 758 C CA . ARG A 1 93 ? -5.867 17.373 -5.252 1.00 90.88 93 ARG A CA 1
ATOM 759 C C . ARG A 1 93 ? -4.898 18.162 -6.138 1.00 90.88 93 ARG A C 1
ATOM 761 O O . ARG A 1 93 ? -3.947 17.576 -6.658 1.00 90.88 93 ARG A O 1
ATOM 768 N N . THR A 1 94 ? -5.129 19.463 -6.329 1.00 91.19 94 THR A N 1
ATOM 769 C CA . THR A 1 94 ? -4.198 20.331 -7.073 1.00 91.19 94 THR A CA 1
ATOM 770 C C . THR A 1 94 ? -2.876 20.522 -6.330 1.00 91.19 94 THR A C 1
ATOM 772 O O . THR A 1 94 ? -1.839 20.636 -6.978 1.00 91.19 94 THR A O 1
ATOM 775 N N . LYS A 1 95 ? -2.900 20.504 -4.991 1.00 89.81 95 LYS A N 1
ATOM 776 C CA . LYS A 1 95 ? -1.722 20.656 -4.120 1.00 89.81 95 LYS A CA 1
ATOM 777 C C . LYS A 1 95 ? -1.058 19.311 -3.799 1.00 89.81 95 LYS A C 1
ATOM 779 O O . LYS A 1 95 ? 0.161 19.188 -3.829 1.00 89.81 95 LYS A O 1
ATOM 784 N N . PHE A 1 96 ? -1.864 18.287 -3.525 1.00 87.62 96 PHE A N 1
ATOM 785 C CA . PHE A 1 96 ? -1.430 16.948 -3.133 1.00 87.62 96 PHE A CA 1
ATOM 786 C C . PHE A 1 96 ? -2.069 15.921 -4.063 1.00 87.62 96 PHE A C 1
ATOM 788 O O . PHE A 1 96 ? -3.291 15.851 -4.130 1.00 87.62 96 PHE A O 1
ATOM 795 N N . PRO A 1 97 ? -1.313 15.054 -4.754 1.00 84.00 97 PRO A N 1
ATOM 796 C CA . PRO A 1 97 ? -1.877 14.138 -5.745 1.00 84.00 97 PRO A CA 1
ATOM 797 C C . PRO A 1 97 ? -2.552 12.902 -5.105 1.00 84.00 97 PRO A C 1
ATOM 799 O O . PRO A 1 97 ? -2.198 11.756 -5.420 1.00 84.00 97 PRO A O 1
ATOM 802 N N . ILE A 1 98 ? -3.508 13.144 -4.203 1.00 84.31 98 ILE A N 1
ATOM 803 C CA . ILE A 1 98 ? -4.301 12.175 -3.442 1.00 84.31 98 ILE A CA 1
ATOM 804 C C . ILE A 1 98 ? -5.270 11.393 -4.347 1.00 84.31 98 ILE A C 1
ATOM 806 O O . ILE A 1 98 ? -5.695 11.863 -5.407 1.00 84.31 98 ILE A O 1
ATOM 810 N N . GLY A 1 99 ? -5.581 10.154 -3.955 1.00 84.31 99 GLY A N 1
ATOM 811 C CA . GLY A 1 99 ? -6.442 9.250 -4.723 1.00 84.31 99 GLY A CA 1
ATOM 812 C C . GLY A 1 99 ? -7.895 9.725 -4.783 1.00 84.31 99 GLY A C 1
ATOM 813 O O . GLY A 1 99 ? -8.363 10.398 -3.872 1.00 84.31 99 GLY A O 1
ATOM 814 N N . SER A 1 100 ? -8.622 9.360 -5.840 1.00 86.38 100 SER A N 1
ATOM 815 C CA . SER A 1 100 ? -10.061 9.658 -5.969 1.00 86.38 100 SER A CA 1
ATOM 816 C C . SER A 1 100 ? -10.904 9.024 -4.870 1.00 86.38 100 SER A C 1
ATOM 818 O O . SER A 1 100 ? -11.930 9.580 -4.509 1.00 86.38 100 SER A O 1
ATOM 820 N N . GLN A 1 101 ? -10.415 7.937 -4.271 1.00 87.44 101 GLN A N 1
ATOM 821 C CA . GLN A 1 101 ? -11.091 7.248 -3.176 1.00 87.44 101 GLN A CA 1
ATOM 822 C C . GLN A 1 101 ? -11.413 8.124 -1.967 1.00 87.44 101 GLN A C 1
ATOM 824 O O . GLN A 1 101 ? -12.424 7.900 -1.314 1.00 87.44 101 GLN A O 1
ATOM 829 N N . PHE A 1 102 ? -10.596 9.140 -1.685 1.00 92.31 102 PHE A N 1
ATOM 830 C CA . PHE A 1 102 ? -10.840 10.016 -0.543 1.00 92.31 102 PHE A CA 1
ATOM 831 C C . PHE A 1 102 ? -12.097 10.872 -0.712 1.00 92.31 102 PHE A C 1
ATOM 833 O O . PHE A 1 102 ? -12.710 11.221 0.285 1.00 92.31 102 PHE A O 1
ATOM 840 N N . GLU A 1 103 ? -12.510 11.163 -1.948 1.00 94.50 103 GLU A N 1
ATOM 841 C CA . GLU A 1 103 ? -13.713 11.951 -2.228 1.00 94.50 103 GLU A CA 1
ATOM 842 C C . GLU A 1 103 ? -14.970 11.226 -1.736 1.00 94.50 103 GLU A C 1
ATOM 844 O O . GLU A 1 103 ? -15.705 11.738 -0.895 1.00 94.50 103 GLU A O 1
ATOM 849 N N . TRP A 1 104 ? -15.186 9.994 -2.193 1.00 93.94 104 TRP A N 1
ATOM 850 C CA . TRP A 1 104 ? -16.388 9.253 -1.825 1.00 93.94 104 TRP A CA 1
ATOM 851 C C . TRP A 1 104 ? -16.306 8.644 -0.426 1.00 93.94 104 TRP A C 1
ATOM 853 O O . TRP A 1 104 ? -17.338 8.487 0.221 1.00 93.94 104 TRP A O 1
ATOM 863 N N . ILE A 1 105 ? -15.102 8.356 0.087 1.00 95.81 105 ILE A N 1
ATOM 864 C CA . ILE A 1 105 ? -14.916 8.005 1.504 1.00 95.81 105 ILE A CA 1
ATOM 865 C C . ILE A 1 105 ? -15.346 9.175 2.392 1.00 95.81 105 ILE A C 1
ATOM 867 O O . ILE A 1 105 ? -16.099 8.961 3.336 1.00 95.81 105 ILE A O 1
ATOM 871 N N . ALA A 1 106 ? -14.944 10.408 2.070 1.00 96.56 106 ALA A N 1
ATOM 872 C CA . ALA A 1 106 ? -15.376 11.585 2.818 1.00 96.56 106 ALA A CA 1
ATOM 873 C C . ALA A 1 106 ? -16.906 11.717 2.819 1.00 96.56 106 ALA A C 1
ATOM 875 O O . ALA A 1 106 ? -17.503 11.931 3.873 1.00 96.56 106 ALA A O 1
ATOM 876 N N . ARG A 1 107 ? -17.568 11.487 1.678 1.00 97.06 107 ARG A N 1
ATOM 877 C CA . ARG A 1 107 ? -19.040 11.479 1.602 1.00 97.06 107 ARG A CA 1
ATOM 878 C C . ARG A 1 107 ? -19.672 10.375 2.453 1.00 97.06 107 ARG A C 1
ATOM 880 O O . ARG A 1 107 ? -20.625 10.649 3.181 1.00 97.06 107 ARG A O 1
ATOM 887 N N . LEU A 1 108 ? -19.106 9.164 2.449 1.00 97.38 108 LEU A N 1
ATOM 888 C CA . LEU A 1 108 ? -19.576 8.044 3.277 1.00 97.38 108 LEU A CA 1
ATOM 889 C C . LEU A 1 108 ? -19.611 8.405 4.768 1.00 97.38 108 LEU A C 1
ATOM 891 O O . LEU A 1 108 ? -20.565 8.041 5.462 1.00 97.38 108 LEU A O 1
ATOM 895 N N . THR A 1 109 ? -18.633 9.181 5.249 1.00 96.75 109 THR A N 1
ATOM 896 C CA . THR A 1 109 ? -18.563 9.585 6.666 1.00 96.75 109 THR A CA 1
ATOM 897 C C . THR A 1 109 ? -19.736 10.448 7.144 1.00 96.75 109 THR A C 1
ATOM 899 O O . THR A 1 109 ? -19.922 10.626 8.346 1.00 96.75 109 THR A O 1
ATOM 902 N N . LYS A 1 110 ? -20.573 10.972 6.236 1.00 95.75 110 LYS A N 1
ATOM 903 C CA . LYS A 1 110 ? -21.829 11.641 6.614 1.00 95.75 110 LYS A CA 1
ATOM 904 C C . LYS A 1 110 ? -22.882 10.666 7.145 1.00 95.75 110 LYS A C 1
ATOM 906 O O . LYS A 1 110 ? -23.724 11.074 7.936 1.00 95.75 110 LYS A O 1
ATOM 911 N N . SER A 1 111 ? -22.820 9.405 6.719 1.00 94.62 111 SER A N 1
ATOM 912 C CA . SER A 1 111 ? -23.711 8.320 7.161 1.00 94.62 111 SER A CA 1
ATOM 913 C C . SER A 1 111 ? -23.046 7.349 8.141 1.00 94.62 111 SER A C 1
ATOM 915 O O . SER A 1 111 ? -23.734 6.650 8.881 1.00 94.62 111 SER A O 1
ATOM 917 N N . VAL A 1 112 ? -21.710 7.320 8.169 1.00 95.25 112 VAL A N 1
ATOM 918 C CA . VAL A 1 112 ? -20.914 6.424 9.013 1.00 95.25 112 VAL A CA 1
ATOM 919 C C . VAL A 1 112 ? -19.884 7.237 9.790 1.00 95.25 112 VAL A C 1
ATOM 921 O O . VAL A 1 112 ? -18.823 7.572 9.268 1.00 95.25 112 VAL A O 1
ATOM 924 N N . ASP A 1 113 ? -20.192 7.551 11.045 1.00 90.62 113 ASP A N 1
ATOM 925 C CA . ASP A 1 113 ? -19.298 8.346 11.887 1.00 90.62 113 ASP A CA 1
ATOM 926 C C . ASP A 1 113 ? -18.159 7.512 12.502 1.00 90.62 113 ASP A C 1
ATOM 928 O O . ASP A 1 113 ? -18.317 6.317 12.795 1.00 90.62 113 ASP A O 1
ATOM 932 N N . GLY A 1 114 ? -17.011 8.161 12.709 1.00 90.81 114 GLY A N 1
ATOM 933 C CA . GLY A 1 114 ? -15.817 7.559 13.310 1.00 90.81 114 GLY A CA 1
ATOM 934 C C . GLY A 1 114 ? -15.177 6.453 12.469 1.00 90.81 114 GLY A C 1
ATOM 935 O O . GLY A 1 114 ? -14.634 5.495 13.020 1.00 90.81 114 GLY A O 1
ATOM 936 N N . LEU A 1 115 ? -15.287 6.550 11.143 1.00 97.25 115 LEU A N 1
ATOM 937 C CA . LEU A 1 115 ? -14.708 5.588 10.213 1.00 97.25 115 LEU A CA 1
ATOM 938 C C . LEU A 1 115 ? -13.175 5.708 10.201 1.00 97.25 115 LEU A C 1
ATOM 940 O O . LEU A 1 115 ? -12.621 6.791 10.003 1.00 97.25 115 LEU A O 1
ATOM 944 N N . GLU A 1 116 ? -12.483 4.592 10.400 1.00 97.81 116 GLU A N 1
ATOM 945 C CA . GLU A 1 116 ? -11.027 4.543 10.436 1.00 97.81 116 GLU A CA 1
ATOM 946 C C . GLU A 1 116 ? -10.440 4.417 9.032 1.00 97.81 116 GLU A C 1
ATOM 948 O O . GLU A 1 116 ? -10.738 3.472 8.294 1.00 97.81 116 GLU A O 1
ATOM 953 N N . LEU A 1 117 ? -9.564 5.359 8.685 1.00 96.19 117 LEU A N 1
ATOM 954 C CA . LEU A 1 117 ? -8.747 5.324 7.482 1.00 96.19 117 LEU A CA 1
ATOM 9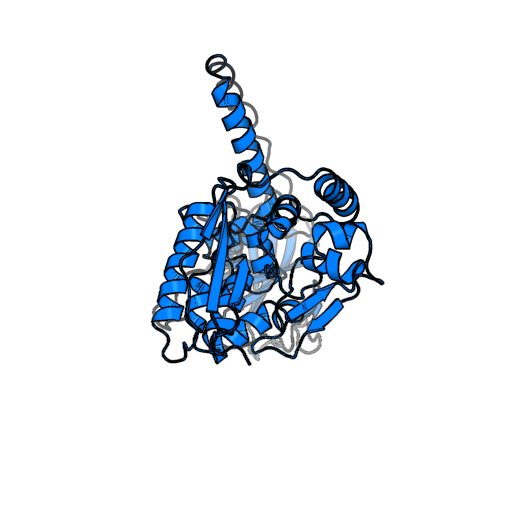55 C C . LEU A 1 117 ? -7.333 4.870 7.854 1.00 96.19 117 LEU A C 1
ATOM 957 O O . LEU A 1 117 ? -6.573 5.595 8.493 1.00 96.19 117 LEU A O 1
ATOM 961 N N . CYS A 1 118 ? -6.983 3.665 7.417 1.00 93.69 118 CYS A N 1
ATOM 962 C CA . CYS A 1 118 ? -5.689 3.056 7.692 1.00 93.69 118 CYS A CA 1
ATOM 963 C C . CYS A 1 118 ? -4.666 3.481 6.632 1.00 93.69 118 CYS A C 1
ATOM 965 O O . CYS A 1 118 ? -4.865 3.216 5.445 1.00 93.69 118 CYS A O 1
ATOM 967 N N . ALA A 1 119 ? -3.595 4.143 7.061 1.00 85.88 119 ALA A N 1
ATOM 968 C CA . ALA A 1 119 ? -2.446 4.488 6.231 1.00 85.88 119 ALA A CA 1
ATOM 969 C C . ALA A 1 119 ? -1.215 4.640 7.129 1.00 85.88 119 ALA A C 1
ATOM 971 O O . ALA A 1 119 ? -1.309 5.315 8.160 1.00 85.88 119 ALA A O 1
ATOM 972 N N . GLU A 1 120 ? -0.084 4.038 6.754 1.00 83.06 120 GLU A N 1
ATOM 973 C CA . GLU A 1 120 ? 1.134 4.173 7.551 1.00 83.06 120 GLU A CA 1
ATOM 974 C C . GLU A 1 120 ? 1.725 5.593 7.532 1.00 83.06 120 GLU A C 1
ATOM 976 O O . GLU A 1 120 ? 1.383 6.450 6.703 1.00 83.06 120 GLU A O 1
ATOM 981 N N . GLY A 1 121 ? 2.654 5.828 8.456 1.00 81.62 121 GLY A N 1
ATOM 982 C CA . GLY A 1 121 ? 3.298 7.110 8.706 1.00 81.62 121 GLY A CA 1
ATOM 983 C C . GLY A 1 121 ? 4.338 7.562 7.678 1.00 81.62 121 GLY A C 1
ATOM 984 O O . GLY A 1 121 ? 4.929 8.623 7.893 1.00 81.62 121 GLY A O 1
ATOM 985 N N . GLU A 1 122 ? 4.562 6.819 6.588 1.00 73.50 122 GLU A N 1
ATOM 986 C CA . GLU A 1 122 ? 5.633 7.093 5.622 1.00 73.50 122 GLU A CA 1
ATOM 987 C C . GLU A 1 122 ? 5.461 8.434 4.873 1.00 73.50 122 GLU A C 1
ATOM 989 O O . GLU A 1 122 ? 4.379 8.725 4.351 1.00 73.50 122 GLU A O 1
ATOM 994 N N . PRO A 1 123 ? 6.536 9.235 4.705 1.00 61.03 123 PRO A N 1
ATOM 995 C CA . PRO A 1 123 ? 6.473 10.542 4.034 1.00 61.03 123 PRO A CA 1
ATOM 996 C C . PRO A 1 123 ? 5.953 10.499 2.587 1.00 61.03 123 PRO A C 1
ATOM 998 O O . PRO A 1 123 ? 5.385 11.471 2.086 1.00 61.03 123 PRO A O 1
ATOM 1001 N N . HIS A 1 124 ? 6.136 9.375 1.889 1.00 67.69 124 HIS A N 1
ATOM 1002 C CA . HIS A 1 124 ? 5.702 9.213 0.499 1.00 67.69 124 HIS A CA 1
ATOM 1003 C C . HIS A 1 124 ? 4.227 8.792 0.360 1.00 67.69 124 HIS A C 1
ATOM 1005 O O . HIS A 1 124 ? 3.671 8.857 -0.749 1.00 67.69 124 HIS A O 1
ATOM 1011 N N . ALA A 1 125 ? 3.564 8.406 1.457 1.00 72.00 125 ALA A N 1
ATOM 1012 C CA . ALA A 1 125 ? 2.143 8.089 1.469 1.00 72.00 125 ALA A CA 1
ATOM 1013 C C . ALA A 1 125 ? 1.330 9.376 1.275 1.00 72.00 125 ALA A C 1
ATOM 1015 O O . ALA A 1 125 ? 1.192 10.212 2.159 1.00 72.00 125 ALA A O 1
ATOM 1016 N N . ARG A 1 126 ? 0.781 9.563 0.070 1.00 78.31 126 ARG A N 1
ATOM 1017 C CA . ARG A 1 126 ? 0.198 10.849 -0.362 1.00 78.31 126 ARG A CA 1
ATOM 1018 C C . ARG A 1 126 ? -0.956 11.343 0.515 1.00 78.31 126 ARG A C 1
ATOM 1020 O O . ARG A 1 126 ? -1.095 12.548 0.686 1.00 78.31 126 ARG A O 1
ATOM 1027 N N . GLY A 1 127 ? -1.786 10.424 1.019 1.00 80.75 127 GLY A N 1
ATOM 1028 C CA . GLY A 1 127 ? -2.882 10.743 1.939 1.00 80.75 127 GLY A CA 1
ATOM 1029 C C . GLY A 1 127 ? -2.345 11.218 3.287 1.00 80.75 127 GLY A C 1
ATOM 1030 O O . GLY A 1 127 ? -2.628 12.341 3.691 1.00 80.75 127 GLY A O 1
ATOM 1031 N N . THR A 1 128 ? -1.485 10.410 3.912 1.00 85.44 128 THR A N 1
ATOM 1032 C CA . THR A 1 128 ? -0.779 10.744 5.156 1.00 85.44 128 THR A CA 1
ATOM 1033 C C . THR A 1 128 ? -0.026 12.066 5.046 1.00 85.44 128 THR A C 1
ATOM 1035 O O . THR A 1 128 ? -0.157 12.911 5.922 1.00 85.44 128 THR A O 1
ATOM 1038 N N . ASN A 1 129 ? 0.701 12.300 3.951 1.00 87.25 129 ASN A N 1
ATOM 1039 C CA . ASN A 1 129 ? 1.436 13.543 3.730 1.00 87.25 129 ASN A CA 1
ATOM 1040 C C . ASN A 1 129 ? 0.502 14.764 3.654 1.00 87.25 129 ASN A C 1
ATOM 1042 O O . ASN A 1 129 ? 0.794 15.799 4.243 1.00 87.25 129 ASN A O 1
ATOM 1046 N N . CYS A 1 130 ? -0.651 14.645 2.984 1.00 90.69 130 CYS A N 1
ATOM 1047 C CA . CYS A 1 130 ? -1.653 15.714 2.943 1.00 90.69 130 CYS A CA 1
ATOM 1048 C C . CYS A 1 130 ? -2.165 16.056 4.352 1.00 90.69 130 CYS A C 1
ATOM 1050 O O . CYS A 1 130 ? -2.181 17.227 4.729 1.00 90.69 130 CYS A O 1
ATOM 1052 N N . VAL A 1 131 ? -2.499 15.034 5.147 1.00 92.75 131 VAL A N 1
ATOM 1053 C CA . VAL A 1 131 ? -2.960 15.187 6.535 1.00 92.75 131 VAL A CA 1
ATOM 1054 C C . VAL A 1 131 ? -1.868 15.780 7.425 1.00 92.75 131 VAL A C 1
ATOM 1056 O O . VAL A 1 131 ? -2.134 16.737 8.139 1.00 92.75 131 VAL A O 1
ATOM 1059 N N . LYS A 1 132 ? -0.635 15.267 7.360 1.00 90.00 132 LYS A N 1
ATOM 1060 C CA . LYS A 1 132 ? 0.491 15.744 8.181 1.00 90.00 1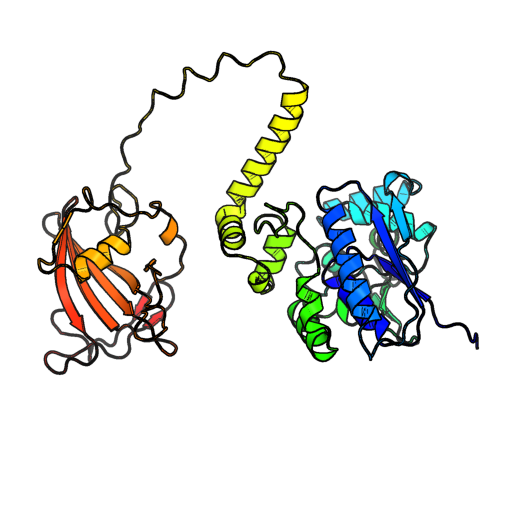32 LYS A CA 1
ATOM 1061 C C . LYS A 1 132 ? 0.962 17.152 7.798 1.00 90.00 132 LYS A C 1
ATOM 1063 O O . LYS A 1 132 ? 1.485 17.856 8.649 1.00 90.00 132 LYS A O 1
ATOM 1068 N N . THR A 1 133 ? 0.779 17.568 6.541 1.00 92.56 133 THR A N 1
ATOM 1069 C CA . THR A 1 133 ? 1.189 18.906 6.074 1.00 92.56 133 THR A CA 1
ATOM 1070 C C . THR A 1 133 ? 0.157 19.982 6.403 1.00 92.56 133 THR A C 1
ATOM 1072 O O . THR A 1 133 ? 0.527 21.098 6.752 1.00 92.56 133 THR A O 1
ATOM 1075 N N . LEU A 1 134 ? -1.136 19.680 6.250 1.00 94.31 134 LEU A N 1
ATOM 1076 C CA . LEU A 1 134 ? -2.213 20.672 6.385 1.00 94.31 134 LEU A CA 1
ATOM 1077 C C . LEU A 1 134 ? -3.007 20.556 7.692 1.00 94.31 134 LEU A C 1
ATOM 1079 O O . LEU A 1 134 ? -3.867 21.393 7.974 1.00 94.31 134 LEU A O 1
ATOM 1083 N N . GLY A 1 135 ? -2.794 19.483 8.444 1.00 93.75 135 GLY A N 1
ATOM 1084 C CA . GLY A 1 135 ? -3.573 19.146 9.622 1.00 93.75 135 GLY A CA 1
ATOM 1085 C C . GLY A 1 135 ? -2.778 19.324 10.898 1.00 93.75 135 GLY A C 1
ATOM 1086 O O . GLY A 1 135 ? -1.591 19.003 10.966 1.00 93.75 135 GLY A O 1
ATOM 1087 N N . ARG A 1 136 ? -3.472 19.757 11.947 1.00 95.38 136 ARG A N 1
ATOM 1088 C CA . ARG A 1 136 ? -3.046 19.478 13.315 1.00 95.38 136 ARG A CA 1
ATOM 1089 C C . ARG A 1 136 ? -3.817 18.276 13.813 1.00 95.38 136 ARG A C 1
ATOM 1091 O O . ARG A 1 136 ? -5.033 18.198 13.660 1.00 95.38 136 ARG A O 1
ATOM 1098 N N . VAL A 1 137 ? -3.100 17.327 14.391 1.00 93.44 137 VAL A N 1
ATOM 1099 C CA . VAL A 1 137 ? -3.671 16.066 14.847 1.00 93.44 137 VAL A CA 1
ATOM 1100 C C . VAL A 1 137 ? -3.642 16.041 16.366 1.00 93.44 137 VAL A C 1
ATOM 1102 O O . VAL A 1 137 ? -2.629 16.376 16.976 1.00 93.44 137 VAL A O 1
ATOM 1105 N N . ARG A 1 138 ? -4.757 15.638 16.970 1.00 94.75 138 ARG A N 1
ATOM 1106 C CA . ARG A 1 138 ? -4.855 15.317 18.393 1.00 94.75 138 ARG A CA 1
ATOM 1107 C C . ARG A 1 138 ? -4.996 13.813 18.568 1.00 94.75 138 ARG A C 1
ATOM 1109 O O . ARG A 1 138 ? -5.674 13.153 17.778 1.00 94.75 138 ARG A O 1
ATOM 1116 N N . THR A 1 139 ? -4.393 13.292 19.623 1.00 96.06 139 THR A N 1
ATOM 1117 C CA . THR A 1 139 ? -4.471 11.871 19.959 1.00 96.06 139 THR A CA 1
ATOM 1118 C C . THR A 1 139 ? -5.624 11.615 20.920 1.00 96.06 139 THR A C 1
ATOM 1120 O O . THR A 1 139 ? -5.795 12.338 21.900 1.00 96.06 139 THR A O 1
ATOM 1123 N N . VAL A 1 140 ? -6.405 10.573 20.647 1.00 95.31 140 VAL A N 1
ATOM 1124 C CA . VAL A 1 140 ? -7.454 10.058 21.530 1.00 95.31 140 VAL A CA 1
ATOM 1125 C C . VAL A 1 140 ? -6.963 8.746 22.134 1.00 95.31 140 VAL A C 1
ATOM 1127 O O . VAL A 1 140 ? -6.808 7.752 21.425 1.00 95.31 140 VAL A O 1
ATOM 1130 N N . THR A 1 141 ? -6.688 8.758 23.440 1.00 94.94 141 THR A N 1
ATOM 1131 C CA . THR A 1 141 ? -6.137 7.612 24.187 1.00 94.94 141 THR A CA 1
ATOM 1132 C C . THR A 1 141 ? -7.119 6.977 25.166 1.00 94.94 141 THR A C 1
ATOM 1134 O O . THR A 1 141 ? -6.874 5.856 25.598 1.00 94.94 141 THR A O 1
ATOM 1137 N N . ASP A 1 142 ? -8.227 7.646 25.496 1.00 91.12 142 ASP A N 1
ATOM 1138 C CA . ASP A 1 142 ? -9.268 7.129 26.396 1.00 91.12 142 ASP A CA 1
ATOM 1139 C C . ASP A 1 142 ? -10.190 6.133 25.670 1.00 91.12 142 ASP A C 1
ATOM 1141 O O . ASP A 1 142 ? -11.386 6.350 25.483 1.00 91.12 142 ASP A O 1
ATOM 1145 N N . CYS A 1 143 ? -9.588 5.077 25.122 1.00 91.19 143 CYS A N 1
ATOM 1146 C CA . CYS A 1 143 ? -10.268 3.965 24.470 1.00 91.19 143 CYS A CA 1
ATOM 1147 C C . CYS A 1 143 ? -9.326 2.748 24.375 1.00 91.19 143 CYS A C 1
ATOM 1149 O O . CYS A 1 143 ? -8.105 2.919 24.427 1.00 91.19 143 CYS A O 1
ATOM 1151 N N . PRO A 1 144 ? -9.849 1.520 24.192 1.00 91.81 144 PRO A N 1
ATOM 1152 C CA . PRO A 1 144 ? -9.021 0.311 24.134 1.00 91.81 144 PRO A CA 1
ATOM 1153 C C . PRO A 1 144 ? -7.949 0.331 23.037 1.00 91.81 144 PRO A C 1
ATOM 1155 O O . PRO A 1 144 ? -6.888 -0.268 23.196 1.00 91.81 144 PRO A O 1
ATOM 1158 N N . ALA A 1 145 ? -8.225 1.014 21.924 1.00 93.75 145 ALA A N 1
ATOM 1159 C CA . ALA A 1 145 ? -7.332 1.106 20.778 1.00 93.75 145 ALA A CA 1
ATOM 1160 C C . ALA A 1 145 ? -7.228 2.566 20.282 1.00 93.75 145 ALA A C 1
ATOM 1162 O O . ALA A 1 145 ? -8.121 3.019 19.553 1.00 93.75 145 ALA A O 1
ATOM 1163 N N . PRO A 1 146 ? -6.148 3.291 20.642 1.00 95.88 146 PRO A N 1
ATOM 1164 C CA . PRO A 1 146 ? -5.970 4.710 20.337 1.00 95.88 146 PRO A CA 1
ATOM 1165 C C . PRO A 1 146 ? -5.990 5.057 18.848 1.00 95.88 146 PRO A C 1
ATOM 1167 O O . PRO A 1 146 ? -5.664 4.239 17.978 1.00 95.88 146 PRO A O 1
ATOM 1170 N N . TYR A 1 147 ? -6.328 6.312 18.564 1.00 96.50 147 TYR A N 1
ATOM 1171 C CA . TYR A 1 147 ? -6.315 6.882 17.221 1.00 96.50 147 TYR A CA 1
ATOM 1172 C C . TYR A 1 147 ? -6.016 8.384 17.249 1.00 96.50 147 TYR A C 1
ATOM 1174 O O . TYR A 1 147 ? -6.158 9.067 18.263 1.00 96.50 147 TYR A O 1
ATOM 1182 N N . ALA A 1 148 ? -5.612 8.899 16.101 1.00 96.00 148 ALA A N 1
ATOM 1183 C CA . ALA A 1 148 ? -5.402 10.302 15.813 1.00 96.00 148 ALA A CA 1
ATOM 1184 C C . ALA A 1 148 ? -6.637 10.884 15.102 1.00 96.00 148 ALA A C 1
ATOM 1186 O O . ALA A 1 148 ? -7.253 10.226 14.261 1.00 96.00 148 ALA A O 1
ATOM 1187 N N . ALA A 1 149 ? -6.996 12.128 15.411 1.00 95.88 149 ALA A N 1
ATOM 1188 C CA . ALA A 1 149 ? -8.081 12.859 14.757 1.00 95.88 149 ALA A CA 1
ATOM 1189 C C . ALA A 1 149 ? -7.649 14.294 14.439 1.00 95.88 149 ALA A C 1
ATOM 1191 O O . ALA A 1 149 ? -6.842 14.876 15.163 1.00 95.88 149 ALA A O 1
ATOM 1192 N N . LEU A 1 150 ? -8.202 14.880 13.375 1.00 96.38 150 LEU A N 1
ATOM 1193 C CA . LEU A 1 150 ? -7.924 16.276 13.040 1.00 96.38 150 LEU A CA 1
ATOM 1194 C C . LEU A 1 150 ? -8.532 17.227 14.074 1.00 96.38 150 LEU A C 1
ATOM 1196 O O . LEU A 1 150 ? -9.690 17.092 14.478 1.00 96.38 150 LEU A O 1
ATOM 1200 N N . ASP A 1 151 ? -7.738 18.212 14.474 1.00 95.69 151 ASP A N 1
ATOM 1201 C CA . ASP A 1 151 ? -8.183 19.337 15.277 1.00 95.69 151 ASP A CA 1
ATOM 1202 C C . ASP A 1 151 ? -9.001 20.299 14.402 1.00 95.69 151 ASP A C 1
ATOM 1204 O O . ASP A 1 151 ? -8.532 20.760 13.358 1.00 95.69 151 ASP A O 1
ATOM 1208 N N . ARG A 1 152 ? -10.244 20.571 14.812 1.00 93.31 152 ARG A N 1
ATOM 1209 C CA . ARG A 1 152 ? -11.214 21.339 14.014 1.00 93.31 152 ARG A CA 1
ATOM 1210 C C . ARG A 1 152 ? -10.918 22.834 13.956 1.00 93.31 152 ARG A C 1
ATOM 1212 O O . ARG A 1 152 ? -11.410 23.490 13.045 1.00 93.31 152 ARG A O 1
ATOM 1219 N N . GLU A 1 153 ? -10.166 23.365 14.911 1.00 92.81 153 GLU A N 1
ATOM 1220 C CA . GLU A 1 153 ? -9.902 24.803 15.026 1.00 92.81 153 GLU A CA 1
ATOM 1221 C C . GLU A 1 153 ? -8.588 25.194 14.351 1.00 92.81 153 GLU A C 1
ATOM 1223 O O . GLU A 1 153 ? -8.416 26.334 13.927 1.00 92.81 153 GLU A O 1
ATOM 1228 N N . SER A 1 154 ? -7.663 24.243 14.226 1.00 93.69 154 SER A N 1
ATOM 1229 C CA . SER A 1 154 ? -6.292 24.509 13.788 1.00 93.69 154 SER A CA 1
ATOM 1230 C C . SER A 1 154 ? -5.862 23.781 12.512 1.00 93.69 154 SER A C 1
ATOM 1232 O O . SER A 1 154 ? -4.715 23.943 12.092 1.00 93.69 154 SER A O 1
ATOM 1234 N N . SER A 1 155 ? -6.755 23.018 11.873 1.00 96.62 155 SER A N 1
ATOM 1235 C CA . SER A 1 155 ? -6.497 22.354 10.584 1.00 96.62 155 SER A CA 1
ATOM 1236 C C . SER A 1 155 ? -7.085 23.119 9.396 1.00 96.62 155 SER A C 1
ATOM 1238 O O . SER A 1 155 ? -8.062 23.853 9.533 1.00 96.62 155 SER A O 1
ATOM 1240 N N . ASP A 1 156 ? -6.522 22.902 8.204 1.00 97.56 156 ASP A N 1
ATOM 1241 C CA . ASP A 1 156 ? -7.020 23.502 6.961 1.00 97.56 156 ASP A CA 1
ATOM 1242 C C . ASP A 1 156 ? -8.521 23.178 6.711 1.00 97.56 156 ASP A C 1
ATOM 1244 O O . ASP A 1 156 ? -8.933 22.017 6.832 1.00 97.56 156 ASP A O 1
ATOM 1248 N N . PRO A 1 157 ? -9.364 24.165 6.334 1.00 97.25 157 PRO A N 1
ATOM 1249 C CA . PRO A 1 157 ? -10.802 23.955 6.142 1.00 97.25 157 PRO A CA 1
ATOM 1250 C C . PRO A 1 157 ? -11.183 22.974 5.029 1.00 97.25 157 PRO A C 1
ATOM 1252 O O . PRO A 1 157 ? -12.259 22.374 5.097 1.00 97.25 157 PRO A O 1
ATOM 1255 N N . ASP A 1 158 ? -10.369 22.829 3.983 1.00 97.38 158 ASP A N 1
ATOM 1256 C CA . ASP A 1 158 ? -10.604 21.832 2.936 1.00 97.38 158 ASP A CA 1
ATOM 1257 C C . ASP A 1 158 ? -10.172 20.447 3.413 1.00 97.38 158 ASP A C 1
ATOM 1259 O O . ASP A 1 158 ? -10.880 19.466 3.168 1.00 97.38 158 ASP A O 1
ATOM 1263 N N . LEU A 1 159 ? -9.070 20.367 4.166 1.00 97.06 159 LEU A N 1
ATOM 1264 C CA . LEU A 1 159 ? -8.661 19.129 4.828 1.00 97.06 159 LEU A CA 1
ATOM 1265 C C . LEU A 1 159 ? -9.754 18.624 5.777 1.00 97.06 159 LEU A C 1
ATOM 1267 O O . LEU A 1 159 ? -10.085 17.442 5.742 1.00 97.06 159 LEU A O 1
ATOM 1271 N N . LEU A 1 160 ? -10.365 19.504 6.572 1.00 97.38 160 LEU A N 1
ATOM 1272 C CA . LEU A 1 160 ? -11.449 19.137 7.488 1.00 97.38 160 LEU A CA 1
ATOM 1273 C C . LEU A 1 160 ? -12.691 18.607 6.763 1.00 97.38 160 LEU A C 1
ATOM 1275 O O . LEU A 1 160 ? -13.319 17.669 7.253 1.00 97.38 160 LEU A O 1
ATOM 1279 N N . LYS A 1 161 ? -13.029 19.140 5.583 1.00 97.38 161 LYS A N 1
ATOM 1280 C CA . LYS A 1 161 ? -14.154 18.623 4.783 1.00 97.38 161 LYS A CA 1
ATOM 1281 C C . LYS A 1 161 ? -13.906 17.203 4.269 1.00 97.38 161 LYS A C 1
ATOM 1283 O O . LYS A 1 161 ? -14.842 16.413 4.217 1.00 97.38 161 LYS A O 1
ATOM 1288 N N . VAL A 1 162 ? -12.666 16.873 3.901 1.00 97.00 162 VAL A N 1
ATOM 1289 C CA . VAL A 1 162 ? -12.326 15.569 3.300 1.00 97.00 162 VAL A CA 1
ATOM 1290 C C . VAL A 1 162 ? -11.923 14.525 4.348 1.00 97.00 162 VAL A C 1
ATOM 1292 O O . VAL A 1 162 ? -12.298 13.362 4.245 1.00 97.00 162 VAL A O 1
ATOM 1295 N N . PHE A 1 163 ? -11.175 14.922 5.374 1.00 96.44 163 PHE A N 1
ATOM 1296 C CA . PHE A 1 163 ? -10.579 14.014 6.356 1.00 96.44 163 PHE A CA 1
ATOM 1297 C C . PHE A 1 163 ? -11.068 14.238 7.793 1.00 96.44 163 PHE A C 1
ATOM 1299 O O . PHE A 1 163 ? -10.797 13.411 8.656 1.00 96.44 163 PHE A O 1
ATOM 1306 N N . GLY A 1 164 ? -11.799 15.318 8.087 1.00 95.75 164 GLY A N 1
ATOM 1307 C CA . GLY A 1 164 ? -12.119 15.728 9.465 1.00 95.75 164 GLY A CA 1
ATOM 1308 C C . GLY A 1 164 ? -13.088 14.821 10.230 1.00 95.75 164 GLY A C 1
ATOM 1309 O O . GLY A 1 164 ? -13.231 14.975 11.442 1.00 95.75 164 GLY A O 1
ATOM 1310 N N . ARG A 1 165 ? -13.756 13.887 9.543 1.00 95.88 165 ARG A N 1
ATOM 1311 C CA . ARG A 1 165 ? -14.626 12.853 10.138 1.00 95.88 165 ARG A CA 1
ATOM 1312 C C . ARG A 1 165 ? -13.962 11.476 10.216 1.00 95.88 165 ARG A C 1
ATOM 1314 O O . ARG A 1 165 ? -14.576 10.530 10.698 1.00 95.88 165 ARG A O 1
ATOM 1321 N N . LEU A 1 166 ? -12.737 11.354 9.707 1.00 96.81 166 LEU A N 1
ATOM 1322 C CA . LEU A 1 166 ? -11.983 10.110 9.730 1.00 96.81 166 LEU A CA 1
ATOM 1323 C C . LEU A 1 166 ? -11.126 10.033 10.989 1.00 96.81 166 LEU A C 1
ATOM 1325 O O . LEU A 1 166 ? -10.624 11.040 11.494 1.00 96.81 166 LEU A O 1
ATOM 1329 N N . HIS A 1 167 ? -10.937 8.811 11.461 1.00 97.00 167 HIS A N 1
ATOM 1330 C CA . HIS A 1 167 ? -9.973 8.481 12.500 1.00 97.00 167 HIS A CA 1
ATOM 1331 C C . HIS A 1 167 ? -8.747 7.819 11.863 1.00 97.00 167 HIS A C 1
ATOM 1333 O O . HIS A 1 167 ? -8.879 7.013 10.940 1.00 97.00 167 HIS A O 1
ATOM 1339 N N . PHE A 1 168 ? -7.557 8.150 12.353 1.00 96.62 168 PHE A N 1
ATOM 1340 C CA . PHE A 1 168 ? -6.287 7.595 11.888 1.00 96.62 168 PHE A CA 1
ATOM 1341 C C . PHE A 1 168 ? -5.733 6.658 12.963 1.00 96.62 168 PHE A C 1
ATOM 1343 O O . PHE A 1 168 ? -5.288 7.139 14.004 1.00 96.62 168 PHE A O 1
ATOM 1350 N N . PRO A 1 169 ? -5.778 5.332 12.777 1.00 96.88 169 PRO A N 1
ATOM 1351 C CA . PRO A 1 169 ? -5.390 4.398 13.828 1.00 96.88 169 PRO A CA 1
ATOM 1352 C C . PRO A 1 169 ? -3.943 4.563 14.295 1.00 96.88 169 PRO A C 1
ATOM 1354 O O . PRO A 1 169 ? -3.036 4.726 13.477 1.00 96.88 169 PRO A O 1
ATOM 1357 N N . LEU A 1 170 ? -3.713 4.450 15.604 1.00 96.19 170 LEU A N 1
ATOM 1358 C CA . LEU A 1 170 ? -2.374 4.402 16.192 1.00 96.19 170 LEU A CA 1
ATOM 1359 C C . LEU A 1 170 ? -2.035 2.970 16.632 1.00 96.19 170 LEU A C 1
ATOM 1361 O O . LEU A 1 170 ? -2.928 2.245 17.077 1.00 96.19 170 LEU A O 1
ATOM 1365 N N . PRO A 1 171 ? -0.769 2.531 16.509 1.00 94.56 171 PRO A N 1
ATOM 1366 C CA . PRO A 1 171 ? 0.398 3.311 16.082 1.00 94.56 171 PRO A CA 1
ATOM 1367 C C . PRO A 1 171 ? 0.559 3.421 14.554 1.00 94.56 171 PRO A C 1
ATOM 1369 O O . PRO A 1 171 ? 1.507 4.048 14.096 1.00 94.56 171 PRO A O 1
ATOM 1372 N N . LEU A 1 172 ? -0.347 2.835 13.756 1.00 94.88 172 LEU A N 1
ATOM 1373 C CA . LEU A 1 172 ? -0.218 2.740 12.293 1.00 94.88 172 LEU A CA 1
ATOM 1374 C C . LEU A 1 172 ? 0.127 4.083 11.625 1.00 94.88 172 LEU A C 1
ATOM 1376 O O . LEU A 1 172 ? 1.056 4.148 10.831 1.00 94.88 172 LEU A O 1
ATOM 1380 N N . PHE A 1 173 ? -0.555 5.166 11.999 1.00 94.25 173 PHE A N 1
ATOM 1381 C CA . PHE A 1 173 ? -0.344 6.507 11.436 1.00 94.25 173 PHE A CA 1
ATOM 1382 C C . PHE A 1 173 ? 1.061 7.111 11.693 1.00 94.25 173 PHE A C 1
ATOM 1384 O O . PHE A 1 173 ? 1.456 8.108 11.068 1.00 94.25 173 PHE A O 1
ATOM 1391 N N . GLU A 1 174 ? 1.839 6.515 12.597 1.00 92.31 174 GLU A N 1
ATOM 1392 C CA . GLU A 1 174 ? 3.167 6.981 13.014 1.00 92.31 174 GLU A CA 1
ATOM 1393 C C . GLU A 1 174 ? 4.304 6.057 12.576 1.00 92.31 174 GLU A C 1
ATOM 1395 O O . GLU A 1 174 ? 5.425 6.525 12.391 1.00 92.31 174 GLU A O 1
ATOM 1400 N N . ILE A 1 175 ? 4.023 4.773 12.370 1.00 93.06 175 ILE A N 1
ATOM 1401 C CA . ILE A 1 175 ? 5.042 3.769 12.059 1.00 93.06 175 ILE A CA 1
ATOM 1402 C C . ILE A 1 175 ? 5.232 3.578 10.551 1.00 93.06 175 ILE A C 1
ATOM 1404 O O . ILE A 1 175 ? 4.401 3.974 9.738 1.00 93.06 175 ILE A O 1
ATOM 1408 N N . THR A 1 176 ? 6.350 2.966 10.175 1.00 89.31 176 THR A N 1
ATOM 1409 C CA . THR A 1 176 ? 6.679 2.549 8.800 1.00 89.31 176 THR A CA 1
ATOM 1410 C C . THR A 1 176 ? 6.108 1.167 8.471 1.00 89.31 176 THR A C 1
ATOM 1412 O O . THR A 1 176 ? 5.756 0.407 9.378 1.00 89.31 176 THR A O 1
ATOM 1415 N N . LYS A 1 177 ? 6.105 0.776 7.186 1.00 86.56 177 LYS A N 1
ATOM 1416 C CA . LYS A 1 177 ? 5.682 -0.579 6.779 1.00 86.56 177 LYS A CA 1
ATOM 1417 C C . LYS A 1 177 ? 6.533 -1.698 7.388 1.00 86.56 177 LYS A C 1
ATOM 1419 O O . LYS A 1 177 ? 6.027 -2.784 7.657 1.00 86.56 177 LYS A O 1
ATOM 1424 N N . LEU A 1 178 ? 7.825 -1.456 7.616 1.00 87.56 178 LEU A N 1
ATOM 1425 C CA . LEU A 1 178 ? 8.712 -2.450 8.233 1.00 87.56 178 LEU A CA 1
ATOM 1426 C C . LEU A 1 178 ? 8.420 -2.630 9.728 1.00 87.56 178 LEU A C 1
ATOM 1428 O O . LEU A 1 178 ? 8.438 -3.752 10.229 1.00 87.56 178 LEU A O 1
ATOM 1432 N N . GLN A 1 179 ? 8.091 -1.546 10.434 1.00 91.38 179 GLN A N 1
ATOM 1433 C CA . GLN A 1 179 ? 7.643 -1.620 11.828 1.00 91.38 179 GLN A CA 1
ATOM 1434 C C . GLN A 1 179 ? 6.276 -2.305 11.941 1.00 91.38 179 GLN A C 1
ATOM 1436 O O . GLN A 1 179 ? 6.076 -3.143 12.817 1.00 91.38 179 GLN A O 1
ATOM 1441 N N . GLU A 1 180 ? 5.357 -2.011 11.020 1.00 93.62 180 GLU A N 1
ATOM 1442 C CA . GLU A 1 180 ? 4.075 -2.711 10.905 1.00 93.62 180 GLU A CA 1
ATOM 1443 C C . GLU A 1 180 ? 4.279 -4.229 10.725 1.00 93.62 180 GLU A C 1
ATOM 1445 O O . GLU A 1 180 ? 3.672 -5.032 11.436 1.00 93.62 180 GLU A O 1
ATOM 1450 N N . LEU A 1 181 ? 5.192 -4.631 9.831 1.00 91.69 181 LEU A N 1
ATOM 1451 C CA . LEU A 1 181 ? 5.560 -6.031 9.588 1.00 91.69 181 LEU A CA 1
ATOM 1452 C C . LEU A 1 181 ? 6.095 -6.724 10.848 1.00 91.69 181 LEU A C 1
ATOM 1454 O O . LEU A 1 181 ? 5.779 -7.888 11.103 1.00 91.69 181 LEU A O 1
ATOM 1458 N N . GLN A 1 182 ? 6.919 -6.019 11.619 1.00 93.75 182 GLN A N 1
ATOM 1459 C CA . GLN A 1 182 ? 7.488 -6.535 12.858 1.00 93.75 182 GLN A CA 1
ATOM 1460 C C . GLN A 1 182 ? 6.390 -6.810 13.896 1.00 93.75 182 GLN A C 1
ATOM 1462 O O . GLN A 1 182 ? 6.332 -7.905 14.453 1.00 93.75 182 GLN A O 1
ATOM 1467 N N . LEU A 1 183 ? 5.447 -5.881 14.062 1.00 95.75 183 LEU A N 1
ATOM 1468 C CA . LEU A 1 183 ? 4.305 -6.040 14.966 1.00 95.75 183 LEU A CA 1
ATOM 1469 C C . LEU A 1 183 ? 3.382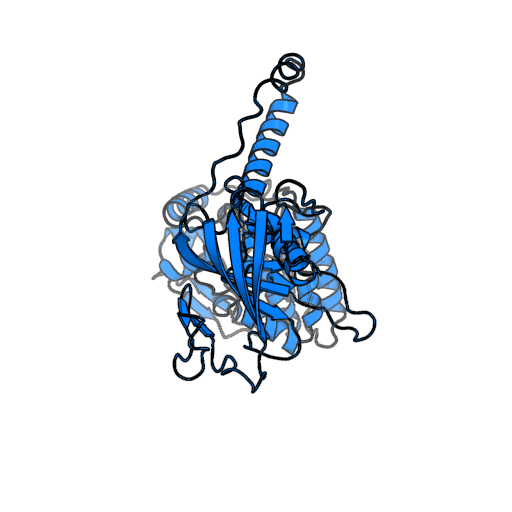 -7.200 14.558 1.00 95.75 183 LEU A C 1
ATOM 1471 O O . LEU A 1 183 ? 2.943 -7.964 15.416 1.00 95.75 183 LEU A O 1
ATOM 1475 N N . TYR A 1 184 ? 3.135 -7.404 13.259 1.00 95.19 184 TYR A N 1
ATOM 1476 C CA . TYR A 1 184 ? 2.417 -8.595 12.780 1.00 95.19 184 TYR A CA 1
ATOM 1477 C C . TYR A 1 184 ? 3.064 -9.895 13.270 1.00 95.19 184 TYR A C 1
ATOM 1479 O O . TYR A 1 184 ? 2.361 -10.802 13.719 1.00 95.19 184 TYR A O 1
ATOM 1487 N N . LYS A 1 185 ? 4.397 -10.002 13.176 1.00 94.62 185 LYS A N 1
ATOM 1488 C CA . LYS A 1 185 ? 5.140 -11.188 13.625 1.00 94.62 185 LYS A CA 1
ATOM 1489 C C . LYS A 1 185 ? 5.040 -11.360 15.137 1.00 94.62 185 LYS A C 1
ATOM 1491 O O . LYS A 1 185 ? 4.725 -12.456 15.593 1.00 94.62 185 LYS A O 1
ATOM 1496 N N . GLU A 1 186 ? 5.245 -10.284 15.891 1.00 96.12 186 GLU A N 1
ATOM 1497 C CA . GLU A 1 186 ? 5.155 -10.279 17.358 1.00 96.12 186 GLU A CA 1
ATOM 1498 C C . GLU A 1 186 ? 3.773 -10.697 17.866 1.00 96.12 186 GLU A C 1
ATOM 1500 O O . GLU A 1 186 ? 3.662 -11.346 18.903 1.00 96.12 186 GLU A O 1
ATOM 1505 N N . TRP A 1 187 ? 2.712 -10.364 17.131 1.00 95.62 187 TRP A N 1
ATOM 1506 C CA . TRP A 1 187 ? 1.341 -10.707 17.508 1.00 95.62 187 TRP A CA 1
ATOM 1507 C C . TRP A 1 187 ? 0.880 -12.080 17.009 1.00 95.62 187 TRP A C 1
ATOM 1509 O O . TRP A 1 187 ? -0.275 -12.427 17.233 1.00 95.62 187 TRP A O 1
ATOM 1519 N N . GLY A 1 188 ? 1.750 -12.854 16.349 1.00 96.19 188 GLY A N 1
ATOM 1520 C CA . GLY A 1 188 ? 1.426 -14.196 15.848 1.00 96.19 188 GLY A CA 1
ATOM 1521 C C . GLY A 1 188 ? 0.766 -14.230 14.464 1.00 96.19 188 GLY A C 1
ATOM 1522 O O . GLY A 1 188 ? 0.366 -15.293 13.997 1.00 96.19 188 GLY A O 1
ATOM 1523 N N . PHE A 1 189 ? 0.710 -13.098 13.758 1.00 96.25 189 PHE A N 1
ATOM 1524 C CA . PHE A 1 189 ? 0.083 -12.949 12.436 1.00 96.25 189 PHE A CA 1
ATOM 1525 C C . PHE A 1 189 ? 1.107 -12.810 11.295 1.00 96.25 189 PHE A C 1
ATOM 1527 O O . PHE A 1 189 ? 0.807 -12.279 10.224 1.00 96.25 189 PHE A O 1
ATOM 1534 N N . GLY A 1 190 ? 2.329 -13.318 11.490 1.00 92.25 190 GLY A N 1
ATOM 1535 C CA . GLY A 1 190 ? 3.405 -13.261 10.493 1.00 92.25 190 GLY A CA 1
ATOM 1536 C C . GLY A 1 190 ? 3.002 -13.809 9.111 1.00 92.25 190 GLY A C 1
ATOM 1537 O O . GLY A 1 190 ? 3.301 -13.207 8.084 1.00 92.25 190 GLY A O 1
ATOM 1538 N N . SER A 1 191 ? 2.257 -14.918 9.076 1.00 91.62 191 SER A N 1
ATOM 1539 C CA . SER A 1 191 ? 1.794 -15.560 7.832 1.00 91.62 191 SER A CA 1
ATOM 1540 C C . SER A 1 191 ? 0.583 -14.866 7.186 1.00 91.62 191 SER A C 1
ATOM 1542 O O . SER A 1 191 ? 0.250 -15.129 6.027 1.00 91.62 191 SER A O 1
ATOM 1544 N N . THR A 1 192 ? -0.090 -13.968 7.911 1.00 94.25 192 THR A N 1
ATOM 1545 C CA . THR A 1 192 ? -1.244 -13.204 7.416 1.00 94.25 192 THR A CA 1
ATOM 1546 C C . THR A 1 192 ? -0.811 -12.126 6.422 1.00 94.25 192 THR A C 1
ATOM 1548 O O . THR A 1 192 ? -1.549 -11.818 5.484 1.00 94.25 192 THR A O 1
ATOM 1551 N N . ILE A 1 193 ? 0.419 -11.614 6.542 1.00 90.94 193 ILE A N 1
ATOM 1552 C CA . ILE A 1 193 ? 1.007 -10.623 5.624 1.00 90.94 193 ILE A CA 1
ATOM 1553 C C . ILE A 1 193 ? 0.949 -11.101 4.165 1.00 90.94 193 ILE A C 1
ATOM 1555 O O . ILE A 1 193 ? 0.561 -10.329 3.279 1.00 90.94 193 ILE A O 1
ATOM 1559 N N . ASP A 1 194 ? 1.248 -12.379 3.913 1.00 88.88 194 ASP A N 1
ATOM 1560 C CA . ASP A 1 194 ? 1.251 -12.987 2.573 1.00 88.88 194 ASP A CA 1
ATOM 1561 C C . ASP A 1 194 ? -0.143 -13.074 1.939 1.00 88.88 194 ASP A C 1
ATOM 1563 O O . ASP A 1 194 ? -0.280 -13.230 0.721 1.00 88.88 194 ASP A O 1
ATOM 1567 N N . LYS A 1 195 ? -1.195 -12.958 2.755 1.00 94.06 195 LYS A N 1
ATOM 1568 C CA . LYS A 1 195 ? -2.599 -13.015 2.328 1.00 94.06 195 LYS A CA 1
ATOM 1569 C C . LYS A 1 195 ? -3.146 -11.636 1.970 1.00 94.06 195 LYS A C 1
ATOM 1571 O O . LYS A 1 195 ? -4.157 -11.565 1.277 1.00 94.06 195 LYS A O 1
ATOM 1576 N N . THR A 1 196 ? -2.480 -10.559 2.397 1.00 95.31 196 THR A N 1
ATOM 1577 C CA . THR A 1 196 ? -2.907 -9.185 2.097 1.00 95.31 196 THR A CA 1
ATOM 1578 C C . THR A 1 196 ? -2.757 -8.859 0.609 1.00 95.31 196 THR A C 1
ATOM 1580 O O . THR A 1 196 ? -1.905 -9.417 -0.090 1.00 95.31 196 THR A O 1
ATOM 1583 N N . TRP A 1 197 ? -3.556 -7.917 0.106 1.00 95.62 197 TRP A N 1
ATOM 1584 C CA . TRP A 1 197 ? -3.582 -7.547 -1.307 1.00 95.62 197 TRP A CA 1
ATOM 1585 C C . TRP A 1 197 ? -3.402 -6.047 -1.545 1.00 95.62 197 TRP A C 1
ATOM 1587 O O . TRP A 1 197 ? -4.022 -5.213 -0.904 1.00 95.62 197 TRP A O 1
ATOM 1597 N N . PHE A 1 198 ? -2.568 -5.695 -2.522 1.00 91.94 198 PHE A N 1
ATOM 1598 C CA . PHE A 1 198 ? -2.279 -4.298 -2.878 1.00 91.94 198 PHE A CA 1
ATOM 1599 C C . PHE A 1 198 ? -2.208 -4.065 -4.396 1.00 91.94 198 PHE A C 1
ATOM 1601 O O . PHE A 1 198 ? -2.140 -2.931 -4.867 1.00 91.94 198 PHE A O 1
ATOM 1608 N N . CYS A 1 199 ? -2.177 -5.123 -5.213 1.00 93.19 199 CYS A N 1
ATOM 1609 C CA . CYS A 1 199 ? -1.898 -4.980 -6.636 1.00 93.19 199 CYS A CA 1
ATOM 1610 C C . CYS A 1 199 ? -3.132 -4.527 -7.431 1.00 93.19 199 CYS A C 1
ATOM 1612 O O . CYS A 1 199 ? -4.098 -5.266 -7.585 1.00 93.19 199 CYS A O 1
ATOM 1614 N N . HIS A 1 200 ? -3.041 -3.361 -8.075 1.00 87.25 200 HIS A N 1
ATOM 1615 C CA . HIS A 1 200 ? -4.093 -2.854 -8.972 1.00 87.25 200 HIS A CA 1
ATOM 1616 C C . HIS A 1 200 ? -4.193 -3.569 -10.330 1.00 87.25 200 HIS A C 1
ATOM 1618 O O . HIS A 1 200 ? -4.999 -3.189 -11.174 1.00 87.25 200 HIS A O 1
ATOM 1624 N N . SER A 1 201 ? -3.250 -4.441 -10.688 1.00 86.69 201 SER A N 1
ATOM 1625 C CA . SER A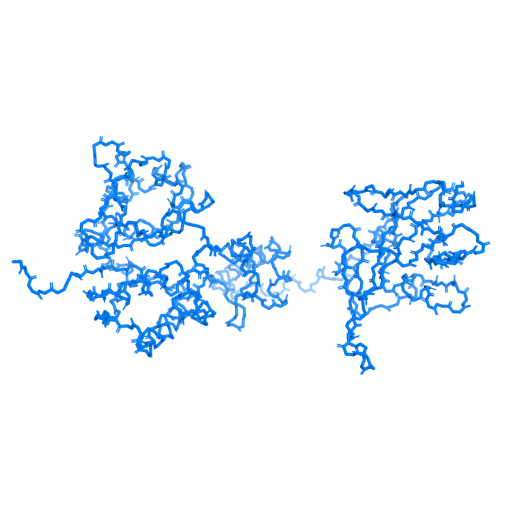 1 201 ? -3.107 -4.923 -12.076 1.00 86.69 201 SER A CA 1
ATOM 1626 C C . SER A 1 201 ? -2.546 -6.338 -12.154 1.00 86.69 201 SER A C 1
ATOM 1628 O O . SER A 1 201 ? -1.538 -6.537 -12.835 1.00 86.69 201 SER A O 1
ATOM 1630 N N . PRO A 1 202 ? -3.141 -7.299 -11.433 1.00 88.94 202 PRO A N 1
ATOM 1631 C CA . PRO A 1 202 ? -2.579 -8.632 -11.271 1.00 88.94 202 PRO A CA 1
ATOM 1632 C C . PRO A 1 202 ? -2.252 -9.299 -12.603 1.00 88.94 202 PRO A C 1
ATOM 1634 O O . PRO A 1 202 ? -3.016 -9.236 -13.565 1.00 88.94 202 PRO A O 1
ATOM 1637 N N . VAL A 1 203 ? -1.120 -9.995 -12.639 1.00 85.44 203 VAL A N 1
ATOM 1638 C CA . VAL A 1 203 ? -0.698 -10.798 -13.789 1.00 85.44 203 VAL A CA 1
ATOM 1639 C C . VAL A 1 203 ? -0.781 -12.254 -13.367 1.00 85.44 203 VAL A C 1
ATOM 1641 O O . VAL A 1 203 ? -0.069 -12.668 -12.456 1.00 85.44 203 VAL A O 1
ATOM 1644 N N . ARG A 1 204 ? -1.672 -13.022 -14.008 1.00 84.38 204 ARG A N 1
ATOM 1645 C CA . ARG A 1 204 ? -1.933 -14.436 -13.666 1.00 84.38 204 ARG A CA 1
ATOM 1646 C C . ARG A 1 204 ? -2.232 -14.635 -12.169 1.00 84.38 204 ARG A C 1
ATOM 1648 O O . ARG A 1 204 ? -1.683 -15.522 -11.529 1.00 84.38 204 ARG A O 1
ATOM 1655 N N . GLY A 1 205 ? -3.051 -13.747 -11.602 1.00 85.62 205 GLY A N 1
ATOM 1656 C CA . GLY A 1 205 ? -3.460 -13.804 -10.194 1.00 85.62 205 GLY A CA 1
ATOM 1657 C C . GLY A 1 205 ? -2.383 -13.422 -9.172 1.00 85.62 205 GLY A C 1
ATOM 1658 O O . GLY A 1 205 ? -2.635 -13.531 -7.980 1.00 85.62 205 GLY A O 1
ATOM 1659 N N . ARG A 1 206 ? -1.203 -12.958 -9.606 1.00 89.25 206 ARG A N 1
ATOM 1660 C CA . ARG A 1 206 ? -0.102 -12.540 -8.724 1.00 89.25 206 ARG A CA 1
ATOM 1661 C C . ARG A 1 206 ? 0.178 -11.034 -8.828 1.00 89.25 206 ARG A C 1
ATOM 1663 O O . ARG A 1 206 ? -0.131 -10.437 -9.871 1.00 89.25 206 ARG A O 1
ATOM 1670 N N . PRO A 1 207 ? 0.793 -10.413 -7.799 1.00 92.25 207 PRO A N 1
ATOM 1671 C CA . PRO A 1 207 ? 1.236 -9.026 -7.858 1.00 92.25 207 PRO A CA 1
ATOM 1672 C C . PRO A 1 207 ? 2.070 -8.735 -9.109 1.00 92.25 207 PRO A C 1
ATOM 1674 O O . PRO A 1 207 ? 2.927 -9.512 -9.536 1.00 92.25 207 PRO A O 1
ATOM 1677 N N . CYS A 1 208 ? 1.788 -7.609 -9.753 1.00 91.88 208 CYS A N 1
ATOM 1678 C CA . CYS A 1 208 ? 2.301 -7.345 -11.088 1.00 91.88 208 CYS A CA 1
ATOM 1679 C C . CYS A 1 208 ? 3.714 -6.765 -11.108 1.00 91.88 208 CYS A C 1
ATOM 1681 O O . CYS A 1 208 ? 4.359 -6.834 -12.148 1.00 91.88 208 CYS A O 1
ATOM 1683 N N . GLY A 1 209 ? 4.184 -6.187 -10.003 1.00 90.31 209 GLY A N 1
ATOM 1684 C CA . GLY A 1 209 ? 5.489 -5.532 -9.899 1.00 90.31 209 GLY A CA 1
ATOM 1685 C C . GLY A 1 209 ? 5.541 -4.113 -10.475 1.00 90.31 209 GLY A C 1
ATOM 1686 O O . GLY A 1 209 ? 6.239 -3.270 -9.940 1.00 90.31 209 GLY A O 1
ATOM 1687 N N . PHE A 1 210 ? 4.759 -3.781 -11.507 1.00 87.19 210 PHE A N 1
ATOM 1688 C CA . PHE A 1 210 ? 4.889 -2.488 -12.203 1.00 87.19 210 PHE A CA 1
ATOM 1689 C C . PHE A 1 210 ? 3.864 -1.409 -11.812 1.00 87.19 210 PHE A C 1
ATOM 1691 O O . PHE A 1 210 ? 4.052 -0.239 -12.148 1.00 87.19 210 PHE A O 1
ATOM 1698 N N . CYS A 1 211 ? 2.740 -1.762 -11.177 1.00 88.00 211 CYS A N 1
ATOM 1699 C CA . CYS A 1 211 ? 1.744 -0.763 -10.778 1.00 88.00 211 CYS A CA 1
ATOM 1700 C C . CYS A 1 211 ? 2.239 0.047 -9.569 1.00 88.00 211 CYS A C 1
ATOM 1702 O O . CYS A 1 211 ? 3.147 -0.381 -8.863 1.00 88.00 211 CYS A O 1
ATOM 1704 N N . LYS A 1 212 ? 1.642 1.222 -9.320 1.00 83.88 212 LYS A N 1
ATOM 1705 C CA . LYS A 1 212 ? 2.114 2.132 -8.259 1.00 83.88 212 LYS A CA 1
ATOM 1706 C C . LYS A 1 212 ? 2.185 1.469 -6.871 1.00 83.88 212 LYS A C 1
ATOM 1708 O O . LYS A 1 212 ? 3.247 1.580 -6.270 1.00 83.88 212 LYS A O 1
ATOM 1713 N N . PRO A 1 213 ? 1.152 0.749 -6.384 1.00 86.25 213 PRO A N 1
ATOM 1714 C CA . PRO A 1 213 ? 1.264 0.041 -5.107 1.00 86.25 213 PRO A CA 1
ATOM 1715 C C . PRO A 1 213 ? 2.350 -1.037 -5.097 1.00 86.25 213 PRO A C 1
ATOM 1717 O O . PRO A 1 213 ? 3.046 -1.183 -4.104 1.00 86.25 213 PRO A O 1
ATOM 1720 N N . CYS A 1 214 ? 2.536 -1.769 -6.205 1.00 90.81 214 CYS A N 1
ATOM 1721 C CA . CYS A 1 214 ? 3.616 -2.752 -6.295 1.00 90.81 214 CYS A CA 1
ATOM 1722 C C . CYS A 1 214 ? 4.993 -2.101 -6.192 1.00 90.81 214 CYS A C 1
ATOM 1724 O O . CYS A 1 214 ? 5.831 -2.581 -5.440 1.00 90.81 214 CYS A O 1
ATOM 1726 N N . ALA A 1 215 ? 5.207 -1.002 -6.912 1.00 86.56 215 ALA A N 1
ATOM 1727 C CA . ALA A 1 215 ? 6.453 -0.259 -6.832 1.00 86.56 215 ALA A CA 1
ATOM 1728 C C . ALA A 1 215 ? 6.697 0.290 -5.419 1.00 86.56 215 ALA A C 1
ATOM 1730 O O . ALA A 1 215 ? 7.810 0.185 -4.926 1.00 86.56 215 ALA A O 1
ATOM 1731 N N . ALA A 1 216 ? 5.665 0.835 -4.764 1.00 82.44 216 ALA A N 1
ATOM 1732 C CA . ALA A 1 216 ? 5.767 1.335 -3.394 1.00 82.44 216 ALA A CA 1
ATOM 1733 C C . ALA A 1 216 ? 6.135 0.225 -2.397 1.00 82.44 216 ALA A C 1
ATOM 1735 O O . ALA A 1 216 ? 7.040 0.415 -1.599 1.00 82.44 216 ALA A O 1
ATOM 1736 N N . ALA A 1 217 ? 5.506 -0.951 -2.495 1.00 86.31 217 ALA A N 1
ATOM 1737 C CA . ALA A 1 217 ? 5.837 -2.092 -1.642 1.00 86.31 217 ALA A CA 1
ATOM 1738 C C . ALA A 1 217 ? 7.294 -2.557 -1.825 1.00 86.31 217 ALA A C 1
ATOM 1740 O O . ALA A 1 217 ? 7.973 -2.815 -0.840 1.00 86.31 217 ALA A O 1
ATOM 1741 N N . ILE A 1 218 ? 7.794 -2.614 -3.066 1.00 85.94 218 ILE A N 1
ATOM 1742 C CA . ILE A 1 218 ? 9.202 -2.957 -3.340 1.00 85.94 218 ILE A CA 1
ATOM 1743 C C . ILE A 1 218 ? 10.144 -1.892 -2.759 1.00 85.94 218 ILE A C 1
ATOM 1745 O O . ILE A 1 218 ? 11.111 -2.237 -2.094 1.00 85.94 218 ILE A O 1
ATOM 1749 N N . HIS A 1 219 ? 9.845 -0.601 -2.952 1.00 82.69 219 HIS A N 1
ATOM 1750 C CA . HIS A 1 219 ? 10.637 0.494 -2.376 1.00 82.69 219 HIS A CA 1
ATOM 1751 C C . HIS A 1 219 ? 10.663 0.480 -0.839 1.00 82.69 219 HIS A C 1
ATOM 1753 O O . HIS A 1 219 ? 11.658 0.891 -0.257 1.00 82.69 219 HIS A O 1
ATOM 1759 N N . ALA A 1 220 ? 9.597 -0.005 -0.199 1.00 76.19 220 ALA A N 1
ATOM 1760 C CA . ALA A 1 220 ? 9.492 -0.135 1.253 1.00 76.19 220 ALA A CA 1
ATOM 1761 C C . ALA A 1 220 ? 10.140 -1.422 1.815 1.00 76.19 220 ALA A C 1
ATOM 1763 O O . ALA A 1 220 ? 9.951 -1.728 2.989 1.00 76.19 220 ALA A O 1
ATOM 1764 N N . GLY A 1 221 ? 10.862 -2.204 0.998 1.00 81.88 221 GLY A N 1
ATOM 1765 C CA . GLY A 1 221 ? 11.528 -3.439 1.438 1.00 81.88 221 GLY A CA 1
ATOM 1766 C C . GLY A 1 221 ? 10.601 -4.654 1.578 1.00 81.88 221 GLY A C 1
ATOM 1767 O O . GLY A 1 221 ? 10.884 -5.571 2.342 1.00 81.88 221 GLY A O 1
ATOM 1768 N N . LEU A 1 222 ? 9.463 -4.665 0.872 1.00 84.31 222 LEU A N 1
ATOM 1769 C CA . LEU A 1 222 ? 8.514 -5.789 0.843 1.00 84.31 222 LEU A CA 1
ATOM 1770 C C . LEU A 1 222 ? 8.610 -6.599 -0.462 1.00 84.31 222 LEU A C 1
ATOM 1772 O O . LEU A 1 222 ? 7.613 -7.137 -0.957 1.00 84.31 222 LEU A O 1
ATOM 1776 N N . ASP A 1 223 ? 9.794 -6.661 -1.063 1.00 84.56 223 ASP A N 1
ATOM 1777 C CA . ASP A 1 223 ? 10.079 -7.369 -2.312 1.00 84.56 223 ASP A CA 1
ATOM 1778 C C . ASP A 1 223 ? 9.955 -8.899 -2.179 1.00 84.56 223 ASP A C 1
ATOM 1780 O O . ASP A 1 223 ? 9.577 -9.559 -3.150 1.00 84.56 223 ASP A O 1
ATOM 1784 N N . PHE A 1 224 ? 10.087 -9.449 -0.964 1.00 85.25 224 PHE A N 1
ATOM 1785 C CA . PHE A 1 224 ? 9.800 -10.861 -0.653 1.00 85.25 224 PHE A CA 1
ATOM 1786 C C . PHE A 1 224 ? 8.378 -11.307 -1.047 1.00 85.25 224 PHE A C 1
ATOM 1788 O O . PHE A 1 224 ? 8.116 -12.490 -1.256 1.00 85.25 224 PHE A O 1
ATOM 1795 N N . ARG A 1 225 ? 7.444 -10.359 -1.206 1.00 86.06 225 ARG A N 1
ATOM 1796 C CA . ARG A 1 225 ? 6.055 -10.611 -1.631 1.00 86.06 225 ARG A CA 1
ATOM 1797 C C . ARG A 1 225 ? 5.909 -10.838 -3.140 1.00 86.06 225 ARG A C 1
ATOM 1799 O O . ARG A 1 225 ? 4.794 -11.030 -3.641 1.00 86.06 225 ARG A O 1
ATOM 1806 N N . PHE A 1 226 ? 7.002 -10.763 -3.893 1.00 86.31 226 PHE A N 1
ATOM 1807 C CA . PHE A 1 226 ? 7.010 -10.794 -5.348 1.00 86.31 226 PHE A CA 1
ATOM 1808 C C . PHE A 1 226 ? 7.830 -11.971 -5.870 1.00 86.31 226 PHE A C 1
ATOM 1810 O O . PHE A 1 226 ? 8.974 -12.186 -5.501 1.00 86.31 226 PHE A O 1
ATOM 1817 N N . GLY A 1 227 ? 7.266 -12.712 -6.826 1.00 80.25 227 GLY A N 1
ATOM 1818 C CA . GLY A 1 227 ? 8.053 -13.684 -7.587 1.00 80.25 227 GLY A CA 1
ATOM 1819 C C . GLY A 1 227 ? 8.973 -13.004 -8.609 1.00 80.25 227 GLY A C 1
ATOM 1820 O O . GLY A 1 227 ? 8.684 -11.893 -9.062 1.00 80.25 227 GLY A O 1
ATOM 1821 N N . ARG A 1 228 ? 9.999 -13.725 -9.085 1.00 76.38 228 ARG A N 1
ATOM 1822 C CA . ARG A 1 228 ? 11.007 -13.245 -10.064 1.00 76.38 228 ARG A CA 1
ATOM 1823 C C . ARG A 1 228 ? 10.402 -12.488 -11.256 1.00 76.38 228 ARG A C 1
ATOM 1825 O O . ARG A 1 228 ? 10.842 -11.399 -11.605 1.00 76.38 228 ARG A O 1
ATOM 1832 N N . SER A 1 229 ? 9.316 -13.008 -11.840 1.00 77.69 229 SER A N 1
ATOM 1833 C CA . SER A 1 229 ? 8.657 -12.353 -12.986 1.00 77.69 229 SER A CA 1
ATOM 1834 C C . SER A 1 229 ? 8.055 -10.979 -12.663 1.00 77.69 229 SER A C 1
ATOM 1836 O O . SER A 1 229 ? 7.935 -10.138 -13.550 1.00 77.69 229 SER A O 1
ATOM 1838 N N . ALA A 1 230 ? 7.622 -10.745 -11.423 1.00 79.00 230 ALA A N 1
ATOM 1839 C CA . ALA A 1 230 ? 7.083 -9.459 -11.004 1.00 79.00 230 ALA A CA 1
ATOM 1840 C C . ALA A 1 230 ? 8.208 -8.450 -10.757 1.00 79.00 230 ALA A C 1
ATOM 1842 O O . ALA A 1 230 ? 8.087 -7.315 -11.210 1.00 79.00 230 ALA A O 1
ATOM 1843 N N . LEU A 1 231 ? 9.317 -8.880 -10.151 1.00 81.81 231 LEU A N 1
ATOM 1844 C CA . LEU A 1 231 ? 10.518 -8.054 -9.985 1.00 81.81 231 LEU A CA 1
ATOM 1845 C C . LEU A 1 231 ? 11.116 -7.645 -11.342 1.00 81.81 231 LEU A C 1
ATOM 1847 O O . LEU A 1 231 ? 11.422 -6.474 -11.558 1.00 81.81 231 LEU A O 1
ATOM 1851 N N . PHE A 1 232 ? 11.123 -8.552 -12.323 1.00 78.38 232 PHE A N 1
ATOM 1852 C CA . PHE A 1 232 ? 11.483 -8.213 -13.704 1.00 78.38 232 PHE A CA 1
ATOM 1853 C C . PHE A 1 232 ? 10.571 -7.124 -14.294 1.00 78.38 232 PHE A C 1
ATOM 1855 O O . PHE A 1 232 ? 11.030 -6.131 -14.857 1.00 78.38 232 PHE A O 1
ATOM 1862 N N . ARG A 1 233 ? 9.246 -7.256 -14.130 1.00 82.38 233 ARG A N 1
ATOM 1863 C CA . ARG A 1 233 ? 8.299 -6.228 -14.597 1.00 82.38 233 ARG A CA 1
ATOM 1864 C C . ARG A 1 233 ? 8.461 -4.895 -13.867 1.00 82.38 233 ARG A C 1
ATOM 1866 O O . ARG A 1 233 ? 8.191 -3.857 -14.468 1.00 82.38 233 ARG A O 1
ATOM 1873 N N . TYR A 1 234 ? 8.863 -4.912 -12.598 1.00 82.31 234 TYR A N 1
ATOM 1874 C CA . TYR A 1 234 ? 9.172 -3.713 -11.823 1.00 82.31 234 TYR A CA 1
ATOM 1875 C C . TYR A 1 234 ? 10.390 -2.966 -12.392 1.00 82.31 234 TYR A C 1
ATOM 1877 O O . TYR A 1 234 ? 10.300 -1.754 -12.605 1.00 82.31 234 TYR A O 1
ATOM 1885 N N . ARG A 1 235 ? 11.471 -3.679 -12.740 1.00 77.00 235 ARG A N 1
ATOM 1886 C CA . ARG A 1 235 ? 12.664 -3.100 -13.390 1.00 77.00 235 ARG A CA 1
ATOM 1887 C C . ARG A 1 235 ? 12.304 -2.340 -14.669 1.00 77.00 235 ARG A C 1
ATOM 1889 O O . ARG A 1 235 ? 12.671 -1.183 -14.840 1.00 77.00 235 ARG A O 1
ATOM 1896 N N . PHE A 1 236 ? 11.417 -2.908 -15.485 1.00 82.75 236 PHE A N 1
ATOM 1897 C CA . PHE A 1 236 ? 10.888 -2.256 -16.690 1.00 82.75 236 PHE A CA 1
ATOM 1898 C C . PHE A 1 236 ? 9.521 -1.584 -16.481 1.00 82.75 236 PHE A C 1
ATOM 1900 O O . PHE A 1 236 ? 8.720 -1.481 -17.419 1.00 82.75 236 PHE A O 1
ATOM 1907 N N . ARG A 1 237 ? 9.205 -1.101 -15.267 1.00 80.38 237 ARG A N 1
ATOM 1908 C CA . ARG A 1 237 ? 7.843 -0.633 -14.924 1.00 80.38 237 ARG A CA 1
ATOM 1909 C C . ARG A 1 237 ? 7.297 0.424 -15.873 1.00 80.38 237 ARG A C 1
ATOM 1911 O O . ARG A 1 237 ? 6.099 0.427 -16.138 1.00 80.38 237 ARG A O 1
ATOM 1918 N N . LYS A 1 238 ? 8.151 1.314 -16.396 1.00 78.62 238 LYS A N 1
ATOM 1919 C CA . LYS A 1 238 ? 7.746 2.362 -17.350 1.00 78.62 238 LYS A CA 1
ATOM 1920 C C . LYS A 1 238 ? 7.219 1.741 -18.648 1.00 78.62 238 LYS A C 1
ATOM 1922 O O . LYS A 1 238 ? 6.153 2.143 -19.109 1.00 78.62 238 LYS A O 1
ATOM 1927 N N . VAL A 1 239 ? 7.896 0.713 -19.164 1.00 79.88 239 VAL A N 1
ATOM 1928 C CA . VAL A 1 239 ? 7.495 -0.031 -20.368 1.00 79.88 239 VAL A CA 1
ATOM 1929 C C . VAL A 1 239 ? 6.179 -0.763 -20.130 1.00 79.88 239 VAL A C 1
ATOM 1931 O O . VAL A 1 239 ? 5.227 -0.582 -20.886 1.00 79.88 239 VAL A O 1
ATOM 1934 N N . TYR A 1 240 ? 6.068 -1.528 -19.041 1.00 76.44 240 TYR A N 1
ATOM 1935 C CA . TYR A 1 240 ? 4.844 -2.276 -18.732 1.00 76.44 240 TYR A CA 1
ATOM 1936 C C . TYR A 1 240 ? 3.649 -1.361 -18.429 1.00 76.44 240 TYR A C 1
ATOM 1938 O O . TYR A 1 240 ? 2.530 -1.632 -18.874 1.00 76.44 240 TYR A O 1
ATOM 1946 N N . ALA A 1 241 ? 3.870 -0.246 -17.728 1.00 74.62 241 ALA A N 1
ATOM 1947 C CA . ALA A 1 241 ? 2.839 0.759 -17.486 1.00 74.62 241 ALA A CA 1
ATOM 1948 C C . ALA A 1 241 ? 2.383 1.426 -18.792 1.00 74.62 241 ALA A C 1
ATOM 1950 O O . ALA A 1 241 ? 1.183 1.636 -18.985 1.00 74.62 241 ALA A O 1
ATOM 1951 N N . PHE A 1 242 ? 3.313 1.725 -19.702 1.00 77.50 242 PHE A N 1
ATOM 1952 C CA . PHE A 1 242 ? 3.008 2.282 -21.017 1.00 77.50 242 PHE A CA 1
ATOM 1953 C C . PHE A 1 242 ? 2.247 1.284 -21.899 1.00 77.50 242 PHE A C 1
ATOM 1955 O O . PHE A 1 242 ? 1.173 1.605 -22.407 1.00 77.50 242 PHE A O 1
ATOM 1962 N N . ALA A 1 243 ? 2.710 0.036 -21.979 1.00 76.62 243 ALA A N 1
ATOM 1963 C CA . ALA A 1 243 ? 2.028 -1.035 -22.699 1.00 76.62 243 ALA A CA 1
ATOM 1964 C C . ALA A 1 243 ? 0.609 -1.282 -22.158 1.00 76.62 243 ALA A C 1
ATOM 1966 O O . ALA A 1 243 ? -0.320 -1.497 -22.940 1.00 76.62 243 ALA A O 1
ATOM 1967 N N . LYS A 1 244 ? 0.397 -1.202 -20.832 1.00 76.38 244 LYS A N 1
ATOM 1968 C CA . LYS A 1 244 ? -0.951 -1.296 -20.243 1.00 76.38 244 LYS A CA 1
ATOM 1969 C C . LYS A 1 244 ? -1.845 -0.141 -20.704 1.00 76.38 244 LYS A C 1
ATOM 1971 O O . LYS A 1 244 ? -2.997 -0.388 -21.058 1.00 76.38 244 LYS A O 1
ATOM 1976 N N . LYS A 1 245 ? -1.329 1.095 -20.740 1.00 76.31 245 LYS A N 1
ATOM 1977 C CA . LYS A 1 245 ? -2.076 2.260 -21.252 1.00 76.31 245 LYS A CA 1
ATOM 1978 C C . LYS A 1 245 ? -2.465 2.074 -22.719 1.00 76.31 245 LYS A C 1
ATOM 1980 O O . LYS A 1 245 ? -3.636 2.247 -23.042 1.00 76.31 245 LYS A O 1
ATOM 1985 N N . ILE A 1 246 ? -1.535 1.634 -23.571 1.00 77.88 246 ILE A N 1
ATOM 1986 C CA . ILE A 1 246 ? -1.819 1.335 -24.984 1.00 77.88 246 ILE A CA 1
ATOM 1987 C C . ILE A 1 246 ? -2.902 0.261 -25.100 1.00 77.88 246 ILE A C 1
ATOM 1989 O O . ILE A 1 246 ? -3.887 0.460 -25.804 1.00 77.88 246 ILE A O 1
ATOM 1993 N N . LYS A 1 247 ? -2.785 -0.856 -24.371 1.00 73.81 247 LYS A N 1
ATOM 1994 C CA . LYS A 1 247 ? -3.805 -1.918 -24.389 1.00 73.81 247 LYS A CA 1
ATOM 1995 C C . LYS A 1 247 ? -5.179 -1.419 -23.937 1.00 73.81 247 LYS A C 1
ATOM 1997 O O . LYS A 1 247 ? -6.182 -1.859 -24.489 1.00 73.81 247 LYS A O 1
ATOM 2002 N N . ALA A 1 248 ? -5.247 -0.517 -22.959 1.00 72.19 248 ALA A N 1
ATOM 2003 C CA . ALA A 1 248 ? -6.509 0.078 -22.519 1.00 72.19 248 ALA A CA 1
ATOM 2004 C C . ALA A 1 248 ? -7.141 0.960 -23.611 1.00 72.19 248 ALA A C 1
ATOM 2006 O O . ALA A 1 248 ? -8.342 0.855 -23.855 1.00 72.19 248 ALA A O 1
ATOM 2007 N N . VAL A 1 249 ? -6.333 1.766 -24.308 1.00 72.00 249 VAL A N 1
ATOM 2008 C CA . VAL A 1 249 ? -6.764 2.573 -25.464 1.00 72.00 249 VAL A CA 1
ATOM 2009 C C . VAL A 1 249 ? -7.237 1.666 -26.604 1.00 72.00 249 VAL A C 1
ATOM 2011 O O . VAL A 1 249 ? -8.356 1.814 -27.083 1.00 72.00 249 VAL A O 1
ATOM 2014 N N . LEU A 1 250 ? -6.456 0.647 -26.967 1.00 68.75 250 LEU A N 1
ATOM 2015 C CA . LEU A 1 250 ? -6.823 -0.322 -28.004 1.00 68.75 250 LEU A CA 1
ATOM 2016 C C . LEU A 1 250 ? -8.082 -1.125 -27.654 1.00 68.75 250 LEU A C 1
ATOM 2018 O O . LEU A 1 250 ? -8.849 -1.446 -28.551 1.00 68.75 250 LEU A O 1
ATOM 2022 N N . ARG A 1 251 ? -8.340 -1.444 -26.378 1.00 64.50 251 ARG A N 1
ATOM 2023 C CA . ARG A 1 251 ? -9.603 -2.079 -25.948 1.00 64.50 251 ARG A CA 1
ATOM 2024 C C . ARG A 1 251 ? -10.799 -1.138 -26.101 1.00 64.50 251 ARG A C 1
ATOM 2026 O O . ARG A 1 251 ? -11.845 -1.591 -26.549 1.00 64.50 251 ARG A O 1
ATOM 2033 N N . ARG A 1 252 ? -10.635 0.154 -25.789 1.00 58.88 252 ARG A N 1
ATOM 2034 C CA . ARG A 1 252 ? -11.669 1.182 -26.013 1.00 58.88 252 ARG A CA 1
ATOM 2035 C C . ARG A 1 252 ? -11.956 1.389 -27.499 1.00 58.88 252 ARG A C 1
ATOM 2037 O O . ARG A 1 252 ? -13.111 1.526 -27.870 1.00 58.88 252 ARG A O 1
ATOM 2044 N N . HIS A 1 253 ? -10.930 1.331 -28.348 1.00 55.88 253 HIS A N 1
ATOM 2045 C CA . HIS A 1 253 ? -11.101 1.439 -29.797 1.00 55.88 253 HIS A CA 1
ATOM 2046 C C . HIS A 1 253 ? -11.487 0.123 -30.476 1.00 55.88 253 HIS A C 1
ATOM 2048 O O . HIS A 1 253 ? -12.126 0.178 -31.510 1.00 55.88 253 HIS A O 1
ATOM 2054 N N . ARG A 1 254 ? -11.218 -1.058 -29.903 1.00 45.75 254 ARG A N 1
ATOM 2055 C CA . ARG A 1 254 ? -11.783 -2.340 -30.377 1.00 45.75 254 ARG A CA 1
ATOM 2056 C C . ARG A 1 254 ? -13.300 -2.420 -30.207 1.00 45.75 254 ARG A C 1
ATOM 2058 O O . ARG A 1 254 ? -13.929 -3.151 -30.955 1.00 45.75 254 ARG A O 1
ATOM 2065 N N . ALA A 1 255 ? -13.881 -1.642 -29.292 1.00 44.75 255 ALA A N 1
ATOM 2066 C CA . ALA A 1 255 ? -15.330 -1.448 -29.225 1.00 44.75 255 ALA A CA 1
ATOM 2067 C C . ALA A 1 255 ? -15.879 -0.571 -30.376 1.00 44.75 255 ALA A C 1
ATOM 2069 O O . ALA A 1 255 ? -17.087 -0.496 -30.553 1.00 44.75 255 ALA A O 1
ATOM 2070 N N . VAL A 1 256 ? -15.003 0.067 -31.167 1.00 44.16 256 VAL A N 1
ATOM 2071 C CA . VAL A 1 256 ? -15.345 0.909 -32.333 1.00 44.16 256 VAL A CA 1
ATOM 2072 C C . VAL A 1 256 ? -14.746 0.360 -33.645 1.00 44.16 256 VAL A C 1
ATOM 2074 O O . VAL A 1 256 ? -15.196 0.691 -34.735 1.00 44.16 256 VAL A O 1
ATOM 2077 N N . ALA A 1 257 ? -13.748 -0.522 -33.576 1.00 37.19 257 ALA A N 1
ATOM 2078 C CA . ALA A 1 257 ? -12.976 -1.004 -34.716 1.00 37.19 257 ALA A CA 1
ATOM 2079 C C . ALA A 1 257 ? -13.423 -2.402 -35.167 1.00 37.19 257 ALA A C 1
ATOM 2081 O O . ALA A 1 257 ? -12.648 -3.358 -35.142 1.00 37.19 257 ALA A O 1
ATOM 2082 N N . THR A 1 258 ? -14.662 -2.498 -35.641 1.00 39.41 258 THR A N 1
ATOM 2083 C CA . THR A 1 258 ? -15.101 -3.537 -36.589 1.00 39.41 258 THR A CA 1
ATOM 2084 C C . THR A 1 258 ? -14.808 -3.150 -38.051 1.00 39.41 258 THR A C 1
ATOM 2086 O O . THR A 1 258 ? -15.201 -3.872 -38.956 1.00 39.41 258 THR A O 1
ATOM 2089 N N . MET A 1 259 ? -14.096 -2.040 -38.314 1.00 37.66 259 MET A N 1
ATOM 2090 C CA . MET A 1 259 ? -14.016 -1.418 -39.651 1.00 37.66 259 MET A CA 1
ATOM 2091 C C . MET A 1 259 ? -12.615 -0.928 -40.093 1.00 37.66 259 MET A C 1
ATOM 2093 O O . MET A 1 259 ? -12.527 0.046 -40.828 1.00 37.66 259 MET A O 1
ATOM 2097 N N . ALA A 1 260 ? -11.496 -1.549 -39.684 1.00 41.91 260 ALA A N 1
ATOM 2098 C CA . ALA A 1 260 ? -10.173 -1.166 -40.236 1.00 41.91 260 ALA A CA 1
ATOM 2099 C C . ALA A 1 260 ? -9.059 -2.223 -40.052 1.00 41.91 260 ALA A C 1
ATOM 2101 O O . ALA A 1 260 ? -7.985 -1.928 -39.531 1.00 41.91 260 ALA A O 1
ATOM 2102 N N . GLY A 1 261 ? -9.303 -3.479 -40.433 1.00 37.22 261 GLY A N 1
ATOM 2103 C CA . GLY A 1 261 ? -8.375 -4.592 -40.175 1.00 37.22 261 GLY A CA 1
ATOM 2104 C C . GLY A 1 261 ? -7.304 -4.888 -41.236 1.00 37.22 261 GLY A C 1
ATOM 2105 O O . GLY A 1 261 ? -6.495 -5.776 -40.995 1.00 37.22 261 GLY A O 1
ATOM 2106 N N . LEU A 1 262 ? -7.273 -4.209 -42.392 1.00 38.09 262 LEU A N 1
ATOM 2107 C CA . LEU A 1 262 ? -6.480 -4.688 -43.542 1.00 38.09 262 LEU A CA 1
ATOM 2108 C C . LEU A 1 262 ? -5.196 -3.905 -43.884 1.00 38.09 262 LEU A C 1
ATOM 2110 O O . LEU A 1 262 ? -4.410 -4.383 -44.693 1.00 38.09 262 LEU A O 1
ATOM 2114 N N . ALA A 1 263 ? -4.929 -2.741 -43.285 1.00 38.88 263 ALA A N 1
ATOM 2115 C CA . ALA A 1 263 ? -3.842 -1.867 -43.759 1.00 38.88 263 ALA A CA 1
ATOM 2116 C C . ALA A 1 263 ? -2.468 -2.072 -43.079 1.00 38.88 263 ALA A C 1
ATOM 2118 O O . ALA A 1 263 ? -1.466 -1.544 -43.549 1.00 38.88 263 ALA A O 1
ATOM 2119 N N . LEU A 1 264 ? -2.382 -2.830 -41.979 1.00 39.78 264 LEU A N 1
ATOM 2120 C CA . LEU A 1 264 ? -1.181 -2.867 -41.120 1.00 39.78 264 LEU A CA 1
ATOM 2121 C C . LEU A 1 264 ? -0.233 -4.056 -41.353 1.00 39.78 264 LEU A C 1
ATOM 2123 O O . LEU A 1 264 ? 0.822 -4.120 -40.728 1.00 39.78 264 LEU A O 1
ATOM 2127 N N . LEU A 1 265 ? -0.561 -4.976 -42.262 1.00 37.25 265 LEU A N 1
ATOM 2128 C CA . LEU A 1 265 ? 0.253 -6.174 -42.523 1.00 37.25 265 LEU A CA 1
ATOM 2129 C C . LEU A 1 265 ? 1.350 -5.982 -43.587 1.00 37.25 265 LEU A C 1
ATOM 2131 O O . LEU A 1 265 ? 2.188 -6.863 -43.741 1.00 37.25 265 LEU A O 1
ATOM 2135 N N . LEU A 1 266 ? 1.405 -4.833 -44.272 1.00 36.59 266 LEU A N 1
ATOM 2136 C CA . LEU A 1 266 ? 2.375 -4.585 -45.353 1.00 36.59 266 LEU A CA 1
ATOM 2137 C C . LEU A 1 266 ? 3.601 -3.740 -44.949 1.00 36.59 266 LEU A C 1
ATOM 2139 O O . LEU A 1 266 ? 4.527 -3.615 -45.741 1.00 36.59 266 LEU A O 1
ATOM 2143 N N . ALA A 1 267 ? 3.660 -3.198 -43.727 1.00 41.56 267 ALA A N 1
ATOM 2144 C CA . ALA A 1 267 ? 4.751 -2.305 -43.300 1.00 41.56 267 ALA A CA 1
ATOM 2145 C C . ALA A 1 267 ? 5.853 -2.981 -42.450 1.00 41.56 267 ALA A C 1
ATOM 2147 O O . ALA A 1 267 ? 6.812 -2.326 -42.054 1.00 41.56 267 ALA A O 1
ATOM 2148 N N . ALA A 1 268 ? 5.739 -4.278 -42.145 1.00 39.38 268 ALA A N 1
ATOM 2149 C CA . ALA A 1 268 ? 6.626 -4.951 -41.186 1.00 39.38 268 ALA A CA 1
ATOM 2150 C C . ALA A 1 268 ? 7.895 -5.587 -41.793 1.00 39.38 268 ALA A C 1
ATOM 2152 O O . ALA A 1 268 ? 8.675 -6.194 -41.063 1.00 39.38 268 ALA A O 1
ATOM 2153 N N . THR A 1 269 ? 8.133 -5.469 -43.102 1.00 40.22 269 THR A N 1
ATOM 2154 C CA . THR A 1 269 ? 9.262 -6.144 -43.776 1.00 40.22 269 THR A CA 1
ATOM 2155 C C . THR A 1 269 ? 10.370 -5.217 -44.274 1.00 40.22 269 THR A C 1
ATOM 2157 O O . THR A 1 269 ? 11.374 -5.709 -44.779 1.00 40.22 269 THR A O 1
ATOM 2160 N N . ALA A 1 270 ? 10.269 -3.901 -44.073 1.00 38.75 270 ALA A N 1
ATOM 2161 C CA . ALA A 1 270 ? 11.269 -2.946 -44.550 1.00 38.75 270 ALA A CA 1
ATOM 2162 C C . ALA A 1 270 ? 11.751 -2.016 -43.426 1.00 38.75 270 ALA A C 1
ATOM 2164 O O . ALA A 1 270 ? 11.269 -0.899 -43.303 1.00 38.75 270 ALA A O 1
ATOM 2165 N N . CYS A 1 271 ? 12.663 -2.519 -42.584 1.00 38.50 271 CYS A N 1
ATOM 2166 C CA . CYS A 1 271 ? 13.724 -1.762 -41.894 1.00 38.50 271 CYS A CA 1
ATOM 2167 C C . CYS A 1 271 ? 14.451 -2.689 -40.904 1.00 38.50 271 CYS A C 1
ATOM 2169 O O . CYS A 1 271 ? 14.100 -2.764 -39.729 1.00 38.50 271 CYS A O 1
ATOM 2171 N N . ARG A 1 272 ? 15.479 -3.410 -41.365 1.00 42.75 272 ARG A N 1
ATOM 2172 C CA . ARG A 1 272 ? 16.544 -3.881 -40.466 1.00 42.75 272 ARG A CA 1
ATOM 2173 C C . ARG A 1 272 ? 17.622 -2.801 -40.473 1.00 42.75 272 ARG A C 1
ATOM 2175 O O . ARG A 1 272 ? 18.376 -2.703 -41.433 1.00 42.75 272 ARG A O 1
ATOM 2182 N N . SER A 1 273 ? 17.634 -1.950 -39.452 1.00 51.66 273 SER A N 1
ATOM 2183 C CA . SER A 1 273 ? 18.734 -1.014 -39.204 1.00 51.66 273 SER A CA 1
ATOM 2184 C C . SER A 1 273 ? 20.023 -1.793 -38.918 1.00 51.66 273 SER A C 1
ATOM 2186 O O . SER A 1 273 ? 19.966 -2.842 -38.272 1.00 51.66 273 SER A O 1
ATOM 2188 N N . GLN A 1 274 ? 21.172 -1.296 -39.390 1.00 53.22 274 GLN A N 1
ATOM 2189 C CA . GLN A 1 274 ? 22.480 -1.852 -39.022 1.00 53.22 274 GLN A CA 1
ATOM 2190 C C . GLN A 1 274 ? 22.687 -1.793 -37.494 1.00 53.22 274 GLN A C 1
ATOM 2192 O O . GLN A 1 274 ? 22.137 -0.890 -36.853 1.00 53.22 274 GLN A O 1
ATOM 2197 N N . PRO A 1 275 ? 23.440 -2.743 -36.902 1.00 60.06 275 PRO A N 1
ATOM 2198 C CA . PRO A 1 275 ? 23.776 -2.693 -35.484 1.00 60.06 275 PRO A CA 1
ATOM 2199 C C . PRO A 1 275 ? 24.551 -1.403 -35.163 1.00 60.06 275 PRO A C 1
ATOM 2201 O O . PRO A 1 275 ? 25.328 -0.949 -36.006 1.00 60.06 275 PRO A O 1
ATOM 2204 N N . PRO A 1 276 ? 24.343 -0.799 -33.982 1.00 72.38 276 PRO A N 1
ATOM 2205 C CA . PRO A 1 276 ? 25.119 0.363 -33.563 1.00 72.38 276 PRO A CA 1
ATOM 2206 C C . PRO A 1 276 ? 26.614 0.020 -33.443 1.00 72.38 276 PRO A C 1
ATOM 2208 O O . PRO A 1 276 ? 26.978 -1.136 -33.236 1.00 72.38 276 PRO A O 1
ATOM 2211 N N . ALA A 1 277 ? 27.479 1.023 -33.612 1.00 78.56 277 ALA A N 1
ATOM 2212 C CA . ALA A 1 277 ? 28.926 0.867 -33.454 1.00 78.56 277 ALA A CA 1
ATOM 2213 C C . ALA A 1 277 ? 29.319 0.724 -31.972 1.00 78.56 277 ALA A C 1
ATOM 2215 O O . ALA A 1 277 ? 28.581 1.172 -31.093 1.00 78.56 277 ALA A O 1
ATOM 2216 N N . ASP A 1 278 ? 30.484 0.126 -31.713 1.00 79.44 278 ASP A N 1
ATOM 2217 C CA . ASP A 1 278 ? 31.080 0.069 -30.372 1.00 79.44 278 ASP A CA 1
ATOM 2218 C C . ASP A 1 278 ? 31.445 1.471 -29.887 1.00 79.44 278 ASP A C 1
ATOM 2220 O O . ASP A 1 278 ? 31.839 2.334 -30.679 1.00 79.44 278 ASP A O 1
ATOM 2224 N N . ILE A 1 279 ? 31.324 1.686 -28.579 1.00 73.88 279 ILE A N 1
ATOM 2225 C CA . ILE A 1 279 ? 31.718 2.937 -27.936 1.00 73.88 279 ILE A CA 1
ATOM 2226 C C . ILE A 1 279 ? 33.140 2.740 -27.389 1.00 73.88 279 ILE A C 1
ATOM 2228 O O . ILE A 1 279 ? 33.325 1.887 -26.521 1.00 73.88 279 ILE A O 1
ATOM 2232 N N . PRO A 1 280 ? 34.153 3.484 -27.879 1.00 72.69 280 PRO A N 1
ATOM 2233 C CA . PRO A 1 280 ? 35.529 3.337 -27.412 1.00 72.69 280 PRO A CA 1
ATOM 2234 C C . PRO A 1 280 ? 35.646 3.530 -25.900 1.00 72.69 280 PRO A C 1
ATOM 2236 O O . PRO A 1 280 ? 35.131 4.508 -25.358 1.00 72.69 280 PRO A O 1
ATOM 2239 N N . GLY A 1 281 ? 36.338 2.610 -25.229 1.00 69.69 281 GLY A N 1
ATOM 2240 C CA . GLY A 1 281 ? 36.477 2.623 -23.767 1.00 69.69 281 GLY A CA 1
ATOM 2241 C C . GLY A 1 281 ? 35.279 2.043 -23.004 1.00 69.69 281 GLY A C 1
ATOM 2242 O O . GLY A 1 281 ? 35.385 1.817 -21.802 1.00 69.69 281 GLY A O 1
ATOM 2243 N N . GLU A 1 282 ? 34.176 1.712 -23.677 1.00 76.06 282 GLU A N 1
ATOM 2244 C CA . GLU A 1 282 ? 33.119 0.876 -23.110 1.00 76.06 282 GLU A CA 1
ATOM 2245 C C . GLU A 1 282 ? 33.314 -0.570 -23.574 1.00 76.06 282 GLU A C 1
ATOM 2247 O O . GLU A 1 282 ? 33.571 -0.833 -24.750 1.00 76.06 282 GLU A O 1
ATOM 2252 N N . PHE A 1 283 ? 33.190 -1.538 -22.663 1.00 82.44 283 PHE A N 1
ATOM 2253 C CA . PHE A 1 283 ? 33.363 -2.956 -22.990 1.00 82.44 283 PHE A CA 1
ATOM 2254 C C . PHE A 1 283 ? 32.137 -3.502 -23.751 1.00 82.44 283 PHE A C 1
ATOM 2256 O O . PHE A 1 283 ? 31.299 -4.222 -23.201 1.00 82.44 283 PHE A O 1
ATOM 2263 N N . THR A 1 284 ? 32.011 -3.109 -25.023 1.00 84.81 284 THR A N 1
ATOM 2264 C CA . THR A 1 284 ? 30.833 -3.307 -25.887 1.00 84.81 284 THR A CA 1
ATOM 2265 C C . THR A 1 284 ? 31.176 -4.009 -27.205 1.00 84.81 284 THR A C 1
ATOM 2267 O O . THR A 1 284 ? 32.297 -3.907 -27.688 1.00 84.81 284 THR A O 1
ATOM 2270 N N . PHE A 1 285 ? 30.214 -4.737 -27.782 1.00 85.81 285 PHE A N 1
ATOM 2271 C CA . PHE A 1 285 ? 30.234 -5.293 -29.136 1.00 85.81 285 PHE A CA 1
ATOM 2272 C C . PHE A 1 285 ? 28.889 -5.037 -29.840 1.00 85.81 285 PHE A C 1
ATOM 2274 O O . PHE A 1 285 ? 27.822 -5.363 -29.313 1.00 85.81 285 PHE A O 1
ATOM 2281 N N . HIS A 1 286 ? 28.933 -4.442 -31.032 1.00 84.06 286 HIS A N 1
ATOM 2282 C CA . HIS A 1 286 ? 27.787 -3.878 -31.750 1.00 84.06 286 HIS A CA 1
ATOM 2283 C C . HIS A 1 286 ? 26.932 -2.944 -30.874 1.00 84.06 286 HIS A C 1
ATOM 2285 O O . HIS A 1 286 ? 25.700 -3.064 -30.823 1.00 84.06 286 HIS A O 1
ATOM 2291 N N . GLY A 1 287 ? 27.600 -2.047 -30.139 1.00 74.25 287 GLY A N 1
ATOM 2292 C CA . GLY A 1 287 ? 26.962 -1.036 -29.283 1.00 74.25 287 GLY A CA 1
ATOM 2293 C C . GLY A 1 287 ? 26.113 -1.616 -28.145 1.00 74.25 287 GLY A C 1
ATOM 2294 O O . GLY A 1 287 ? 25.209 -0.952 -27.639 1.00 74.25 287 GLY A O 1
ATOM 2295 N N . THR A 1 288 ? 26.360 -2.876 -27.788 1.00 76.56 288 THR A N 1
ATOM 2296 C CA . THR A 1 288 ? 25.759 -3.586 -26.652 1.00 76.56 288 THR A CA 1
ATOM 2297 C C . THR A 1 288 ? 26.891 -4.066 -25.764 1.00 76.56 288 THR A C 1
ATOM 2299 O O . THR A 1 288 ? 27.952 -4.394 -26.289 1.00 76.56 288 THR A O 1
ATOM 2302 N N . ALA A 1 289 ? 26.723 -4.115 -24.447 1.00 79.75 289 ALA A N 1
ATOM 2303 C CA . ALA A 1 289 ? 27.815 -4.559 -23.592 1.00 79.75 289 ALA A CA 1
ATOM 2304 C C . ALA A 1 289 ? 28.201 -6.025 -23.929 1.00 79.75 289 ALA A C 1
ATOM 2306 O O . ALA A 1 289 ? 27.403 -6.793 -24.483 1.00 79.75 289 ALA A O 1
ATOM 2307 N N . VAL A 1 290 ? 29.453 -6.424 -23.693 1.00 83.62 290 VAL A N 1
ATOM 2308 C CA . VAL A 1 290 ? 29.897 -7.801 -23.981 1.00 83.62 290 VAL A CA 1
ATOM 2309 C C . VAL A 1 290 ? 29.266 -8.753 -22.972 1.00 83.62 290 VAL A C 1
ATOM 2311 O O . VAL A 1 290 ? 29.502 -8.629 -21.782 1.00 83.62 290 VAL A O 1
ATOM 2314 N N . HIS A 1 291 ? 28.478 -9.727 -23.430 1.00 81.81 291 HIS A N 1
ATOM 2315 C CA . HIS A 1 291 ? 27.693 -10.573 -22.530 1.00 81.81 291 HIS A CA 1
ATOM 2316 C C . HIS A 1 291 ? 28.572 -11.336 -21.503 1.00 81.81 291 HIS A C 1
ATOM 2318 O O . HIS A 1 291 ? 29.518 -12.016 -21.900 1.00 81.81 291 HIS A O 1
ATOM 2324 N N . PRO A 1 292 ? 28.213 -11.376 -20.206 1.00 78.94 292 PRO A N 1
ATOM 2325 C CA . PRO A 1 292 ? 28.971 -12.060 -19.160 1.00 78.94 292 PRO A CA 1
ATOM 2326 C C . PRO A 1 292 ? 29.216 -13.554 -19.410 1.00 78.94 292 PRO A C 1
ATOM 2328 O O . PRO A 1 292 ? 30.279 -14.090 -19.113 1.00 78.94 292 PRO A O 1
ATOM 2331 N N . ALA A 1 293 ? 28.262 -14.241 -20.041 1.00 77.44 293 ALA A N 1
ATOM 2332 C CA . ALA A 1 293 ? 28.459 -15.618 -20.507 1.00 77.44 293 ALA A CA 1
ATOM 2333 C C . ALA A 1 293 ? 29.581 -15.766 -21.556 1.00 77.44 293 ALA A C 1
ATOM 2335 O O . ALA A 1 293 ? 30.209 -16.821 -21.598 1.00 77.44 293 ALA A O 1
ATOM 2336 N N . ALA A 1 294 ? 29.840 -14.741 -22.376 1.00 84.62 294 ALA A N 1
ATOM 2337 C CA . ALA A 1 294 ? 30.969 -14.728 -23.304 1.00 84.62 294 ALA A CA 1
ATOM 2338 C C . ALA A 1 294 ? 32.282 -14.612 -22.521 1.00 84.62 294 ALA A C 1
ATOM 2340 O O . ALA A 1 294 ? 33.187 -15.413 -22.728 1.00 84.62 294 ALA A O 1
ATOM 2341 N N . VAL A 1 295 ? 32.347 -13.713 -21.532 1.00 83.69 295 VAL A N 1
ATOM 2342 C CA . VAL A 1 295 ? 33.503 -13.583 -20.625 1.00 83.69 295 VAL A CA 1
ATOM 2343 C C . VAL A 1 295 ? 33.776 -14.888 -19.872 1.00 83.69 295 VAL A C 1
ATOM 2345 O O . VAL A 1 295 ? 34.909 -15.360 -19.843 1.00 83.69 295 VAL A O 1
ATOM 2348 N N . ARG A 1 296 ? 32.742 -15.545 -19.338 1.00 78.62 296 ARG A N 1
ATOM 2349 C CA . ARG A 1 296 ? 32.866 -16.866 -18.699 1.00 78.62 296 ARG A CA 1
ATOM 2350 C C . ARG A 1 296 ? 33.358 -17.940 -19.670 1.00 78.62 296 ARG A C 1
ATOM 2352 O O . ARG A 1 296 ? 34.171 -18.779 -19.288 1.00 78.62 296 ARG A O 1
ATOM 2359 N N . ALA A 1 297 ? 32.842 -17.955 -20.900 1.00 80.19 297 ALA A N 1
ATOM 2360 C CA . ALA A 1 297 ? 33.265 -18.910 -21.922 1.00 80.19 297 ALA A CA 1
ATOM 2361 C C . ALA A 1 297 ? 34.734 -18.701 -22.307 1.00 80.19 297 ALA A C 1
ATOM 2363 O O . ALA A 1 297 ? 35.466 -19.677 -22.434 1.00 80.19 297 ALA A O 1
ATOM 2364 N N . LEU A 1 298 ? 35.172 -17.445 -22.415 1.00 85.19 298 LEU A N 1
ATOM 2365 C CA . LEU A 1 298 ? 36.570 -17.085 -22.618 1.00 85.19 298 LEU A CA 1
ATOM 2366 C C . LEU A 1 298 ? 37.445 -17.524 -21.442 1.00 85.19 298 LEU A C 1
ATOM 2368 O O . LEU A 1 298 ? 38.456 -18.181 -21.661 1.00 85.19 298 LEU A O 1
ATOM 2372 N N . TYR A 1 299 ? 37.032 -17.221 -20.209 1.00 75.56 299 TYR A N 1
ATOM 2373 C CA . TYR A 1 299 ? 37.758 -17.593 -18.991 1.00 75.56 299 TYR A CA 1
ATOM 2374 C C . TYR A 1 299 ? 37.944 -19.113 -18.863 1.00 75.56 299 TYR A C 1
ATOM 2376 O O . TYR A 1 299 ? 38.982 -19.584 -18.414 1.00 75.56 299 TYR A O 1
ATOM 2384 N N . ARG A 1 300 ? 36.952 -19.900 -19.298 1.00 74.12 300 ARG A N 1
ATOM 2385 C CA . ARG A 1 300 ? 37.010 -21.373 -19.305 1.00 74.12 300 ARG A CA 1
ATOM 2386 C C . ARG A 1 300 ? 37.616 -21.966 -20.579 1.00 74.12 300 ARG A C 1
ATOM 2388 O O . ARG A 1 300 ? 37.719 -23.188 -20.681 1.00 74.12 300 ARG A O 1
ATOM 2395 N N . SER A 1 301 ? 37.957 -21.140 -21.565 1.00 78.94 301 SER A N 1
ATOM 2396 C CA . SER A 1 301 ? 38.483 -21.612 -22.841 1.00 78.94 301 SER A CA 1
ATOM 2397 C C . SER A 1 301 ? 39.923 -22.086 -22.682 1.00 78.94 301 SER A C 1
ATOM 2399 O O . SER A 1 301 ? 40.768 -21.371 -22.154 1.00 78.94 301 SER A O 1
ATOM 2401 N N . THR A 1 302 ? 40.237 -23.262 -23.226 1.00 73.62 302 THR A N 1
ATOM 2402 C CA . THR A 1 302 ? 41.614 -23.778 -23.270 1.00 73.62 302 THR A CA 1
ATOM 2403 C C . THR A 1 302 ? 42.514 -22.984 -24.215 1.00 73.62 302 THR A C 1
ATOM 2405 O O . THR A 1 302 ? 43.732 -23.066 -24.106 1.00 73.62 302 THR A O 1
ATOM 2408 N N . THR A 1 303 ? 41.934 -22.247 -25.167 1.00 84.94 303 THR A N 1
ATOM 2409 C CA . THR A 1 303 ? 42.677 -21.427 -26.135 1.00 84.94 303 THR A CA 1
ATOM 2410 C C . THR A 1 303 ? 42.789 -19.966 -25.714 1.00 84.94 303 THR A C 1
ATOM 2412 O O . THR A 1 303 ? 43.547 -19.227 -26.334 1.00 84.94 303 THR A O 1
ATOM 2415 N N . GLY A 1 304 ? 42.017 -19.531 -24.709 1.00 85.44 304 GLY A N 1
ATOM 2416 C CA . GLY A 1 304 ? 41.951 -18.127 -24.307 1.00 85.44 304 GLY A CA 1
ATOM 2417 C C . GLY A 1 304 ? 41.452 -17.192 -25.414 1.00 85.44 304 GLY A C 1
ATOM 2418 O O . GLY A 1 304 ? 41.805 -16.019 -25.414 1.00 85.44 304 GLY A O 1
ATOM 2419 N N . LEU A 1 305 ? 40.660 -17.682 -26.374 1.00 88.31 305 LEU A N 1
ATOM 2420 C CA . LEU A 1 305 ? 40.126 -16.879 -27.479 1.00 88.31 305 LEU A CA 1
ATOM 2421 C C . LEU A 1 305 ? 38.660 -17.229 -27.757 1.00 88.31 305 LEU A C 1
ATOM 2423 O O . LEU A 1 305 ? 38.314 -18.412 -27.813 1.00 88.31 305 LEU A O 1
ATOM 2427 N N . ILE A 1 306 ? 37.821 -16.214 -27.983 1.00 90.88 306 ILE A N 1
ATOM 2428 C CA . ILE A 1 306 ? 36.442 -16.370 -28.474 1.00 90.88 306 ILE A CA 1
ATOM 2429 C C . ILE A 1 306 ? 36.104 -15.346 -29.571 1.00 90.88 306 ILE A C 1
ATOM 2431 O O . ILE A 1 306 ? 36.708 -14.273 -29.636 1.00 90.88 306 ILE A O 1
ATOM 2435 N N . ASP A 1 307 ? 35.104 -15.665 -30.400 1.00 90.44 307 ASP A N 1
ATOM 2436 C CA . ASP A 1 307 ? 34.493 -14.741 -31.365 1.00 90.44 307 ASP A CA 1
ATOM 2437 C C . ASP A 1 307 ? 33.090 -14.326 -30.894 1.00 90.44 307 ASP A C 1
ATOM 2439 O O . ASP A 1 307 ? 32.176 -15.148 -30.781 1.00 90.44 307 ASP A O 1
ATOM 2443 N N . LEU A 1 308 ? 32.913 -13.037 -30.615 1.00 88.50 308 LEU A N 1
ATOM 2444 C CA . LEU A 1 308 ? 31.663 -12.447 -30.141 1.00 88.50 308 LEU A CA 1
ATOM 2445 C C . LEU A 1 308 ? 30.553 -12.466 -31.200 1.00 88.50 308 LEU A C 1
ATOM 2447 O O . LEU A 1 308 ? 29.379 -12.484 -30.836 1.00 88.50 308 LEU A O 1
ATOM 2451 N N . ALA A 1 309 ? 30.893 -12.494 -32.492 1.00 86.81 309 ALA A N 1
ATOM 2452 C CA . ALA A 1 309 ? 29.905 -12.566 -33.569 1.00 86.81 309 ALA A CA 1
ATOM 2453 C C . ALA A 1 309 ? 29.265 -13.961 -33.675 1.00 86.81 309 ALA A C 1
ATOM 2455 O O . ALA A 1 309 ? 28.105 -14.091 -34.074 1.00 86.81 309 ALA A O 1
ATOM 2456 N N . GLU A 1 310 ? 30.015 -15.000 -33.306 1.00 86.38 310 GLU A N 1
ATOM 2457 C CA . GLU A 1 310 ? 29.564 -16.393 -33.334 1.00 86.38 310 GLU A CA 1
ATOM 2458 C C . GLU A 1 310 ? 29.022 -16.866 -31.980 1.00 86.38 310 GLU A C 1
ATOM 2460 O O . GLU A 1 310 ? 28.285 -17.857 -31.917 1.00 86.38 310 GLU A O 1
ATOM 2465 N N . PHE A 1 311 ? 29.352 -16.154 -30.897 1.00 84.12 311 PHE A N 1
ATOM 2466 C CA . PHE A 1 311 ? 28.902 -16.479 -29.553 1.00 84.12 311 PHE A CA 1
ATOM 2467 C C . PHE A 1 311 ? 27.375 -16.378 -29.436 1.00 84.12 311 PHE A C 1
ATOM 2469 O O . PHE A 1 311 ? 26.768 -15.322 -29.617 1.00 84.12 311 PHE A O 1
ATOM 2476 N N . LYS A 1 312 ? 26.738 -17.499 -29.085 1.00 77.88 312 LYS A N 1
ATOM 2477 C CA . LYS A 1 312 ? 25.292 -17.579 -28.860 1.00 77.88 312 LYS A CA 1
ATOM 2478 C C . LYS A 1 312 ? 25.004 -17.826 -27.392 1.00 77.88 312 LYS A C 1
ATOM 2480 O O . LYS A 1 312 ? 25.577 -18.716 -26.771 1.00 77.88 312 LYS A O 1
ATOM 2485 N N . THR A 1 313 ? 24.048 -17.079 -26.864 1.00 71.88 313 THR A N 1
ATOM 2486 C CA . THR A 1 313 ? 23.537 -17.233 -25.504 1.00 71.88 313 THR A CA 1
ATOM 2487 C C . THR A 1 313 ? 22.019 -17.383 -25.543 1.00 71.88 313 THR A C 1
ATOM 2489 O O . THR A 1 313 ? 21.357 -16.834 -26.423 1.00 71.88 313 THR A O 1
ATOM 2492 N N . GLY A 1 314 ? 21.462 -18.157 -24.606 1.00 64.50 314 GLY A N 1
ATOM 2493 C CA . GLY A 1 314 ? 20.011 -18.279 -24.423 1.00 64.50 314 GLY A CA 1
ATOM 2494 C C . GLY A 1 314 ? 19.374 -17.045 -23.772 1.00 64.50 314 GLY A C 1
ATOM 2495 O O . GLY A 1 314 ? 18.151 -16.975 -23.667 1.00 64.50 314 GLY A O 1
ATOM 2496 N N . PHE A 1 315 ? 20.197 -16.089 -23.335 1.00 56.59 315 PHE A N 1
ATOM 2497 C CA . PHE A 1 315 ? 19.773 -14.841 -22.711 1.00 56.59 315 PHE A CA 1
ATOM 2498 C C . PHE A 1 315 ? 19.597 -13.734 -23.749 1.00 56.59 315 PHE A C 1
ATOM 2500 O O . PHE A 1 315 ? 20.364 -13.616 -24.703 1.00 56.59 315 PHE A O 1
ATOM 2507 N N . GLU A 1 316 ? 18.576 -12.900 -23.561 1.00 56.72 316 GLU A N 1
ATOM 2508 C CA . GLU A 1 316 ? 18.412 -11.688 -24.363 1.00 56.72 316 GLU A CA 1
ATOM 2509 C C . GLU A 1 316 ? 19.530 -10.696 -24.012 1.00 56.72 316 GLU A C 1
ATOM 2511 O O . GLU A 1 316 ? 19.897 -10.556 -22.844 1.00 56.72 316 GLU A O 1
ATOM 2516 N N . ALA A 1 317 ? 20.039 -9.968 -25.011 1.00 54.03 317 ALA A N 1
ATOM 2517 C CA . ALA A 1 317 ? 21.271 -9.180 -24.910 1.00 54.03 317 ALA A CA 1
ATOM 2518 C C . ALA A 1 317 ? 21.320 -8.167 -23.745 1.00 54.03 317 ALA A C 1
ATOM 2520 O O . ALA A 1 317 ? 22.407 -7.840 -23.297 1.00 54.03 317 ALA A O 1
ATOM 2521 N N . ARG A 1 318 ? 20.167 -7.730 -23.213 1.00 56.88 318 ARG A N 1
ATOM 2522 C CA . ARG A 1 318 ? 20.058 -6.742 -22.120 1.00 56.88 318 ARG A CA 1
ATOM 2523 C C . ARG A 1 318 ? 19.650 -7.314 -20.762 1.00 56.88 318 ARG A C 1
ATOM 2525 O O . ARG A 1 318 ? 19.413 -6.568 -19.814 1.00 56.88 318 ARG A O 1
ATOM 2532 N N . GLN A 1 319 ? 19.495 -8.633 -20.642 1.00 56.84 319 GLN A N 1
ATOM 2533 C CA . GLN A 1 319 ? 19.031 -9.241 -19.386 1.00 56.84 319 GLN A CA 1
ATOM 2534 C C . GLN A 1 319 ? 20.001 -9.003 -18.219 1.00 56.84 319 GLN A C 1
ATOM 2536 O O . GLN A 1 319 ? 19.562 -8.872 -17.077 1.00 56.84 319 GLN A O 1
ATOM 2541 N N . TRP A 1 320 ? 21.291 -8.859 -18.507 1.00 53.81 320 TRP A N 1
ATOM 2542 C CA . TRP A 1 320 ? 22.367 -8.712 -17.528 1.00 53.81 320 TRP A CA 1
ATOM 2543 C C . TRP A 1 320 ? 22.838 -7.256 -17.327 1.00 53.81 320 TRP A C 1
ATOM 2545 O O . TRP A 1 320 ? 23.503 -6.980 -16.336 1.00 53.81 320 TRP A O 1
ATOM 2555 N N . GLU A 1 321 ? 22.451 -6.324 -18.210 1.00 48.47 321 GLU A N 1
ATOM 2556 C CA . GLU A 1 321 ? 22.974 -4.944 -18.245 1.00 48.47 321 GLU A CA 1
ATOM 2557 C C . GLU A 1 321 ? 22.453 -4.028 -17.116 1.00 48.47 321 GLU A C 1
ATOM 2559 O O . GLU A 1 321 ? 23.153 -3.097 -16.744 1.00 48.47 321 GLU A O 1
ATOM 2564 N N . ASP A 1 322 ? 21.271 -4.265 -16.520 1.00 45.03 322 ASP A N 1
ATOM 2565 C CA . ASP A 1 322 ? 20.747 -3.377 -15.453 1.00 45.03 322 ASP A CA 1
ATOM 2566 C C . ASP A 1 322 ? 21.092 -3.840 -14.007 1.00 45.03 322 ASP A C 1
ATOM 2568 O O . ASP A 1 322 ? 20.234 -3.786 -13.116 1.00 45.03 322 ASP A O 1
ATOM 2572 N N . GLN A 1 323 ? 22.308 -4.358 -13.779 1.00 47.03 323 GLN A N 1
ATOM 2573 C CA . GLN A 1 323 ? 22.877 -4.619 -12.438 1.00 47.03 323 GLN A CA 1
ATOM 2574 C C . GLN A 1 323 ? 23.874 -3.505 -12.063 1.00 47.03 323 GLN A C 1
ATOM 2576 O O . GLN A 1 323 ? 24.585 -3.005 -12.928 1.00 47.03 323 GLN A O 1
ATOM 2581 N N . PHE A 1 324 ? 23.906 -3.078 -10.795 1.00 39.31 324 PHE A N 1
ATOM 2582 C CA . PHE A 1 324 ? 24.792 -1.998 -10.332 1.00 39.31 324 PHE A CA 1
ATOM 2583 C C . PHE A 1 324 ? 26.197 -2.543 -10.009 1.00 39.31 324 PHE A C 1
ATOM 2585 O O . PHE A 1 324 ? 26.315 -3.507 -9.252 1.00 39.31 324 PHE A O 1
ATOM 2592 N N . GLY A 1 325 ? 27.247 -1.924 -10.564 1.00 55.16 325 GLY A N 1
ATOM 2593 C CA . GLY A 1 325 ? 28.663 -2.234 -10.306 1.00 55.16 325 GLY A CA 1
ATOM 2594 C C . GLY A 1 325 ? 29.200 -3.463 -11.048 1.00 55.16 325 GLY A C 1
ATOM 2595 O O . GLY A 1 325 ? 30.074 -3.343 -11.898 1.00 55.16 325 GLY A O 1
ATOM 2596 N N . TRP A 1 326 ? 28.663 -4.644 -10.744 1.00 59.28 326 TRP A N 1
ATOM 2597 C CA . TRP A 1 326 ? 29.122 -5.922 -11.294 1.00 59.28 326 TRP A CA 1
ATOM 2598 C C . TRP A 1 326 ? 28.176 -6.450 -12.375 1.00 59.28 326 TRP A C 1
ATOM 2600 O O . TRP A 1 326 ? 26.955 -6.483 -12.193 1.00 59.28 326 TRP A O 1
ATOM 2610 N N . TRP A 1 327 ? 28.726 -6.954 -13.477 1.00 66.56 327 TRP A N 1
ATOM 2611 C CA . TRP A 1 327 ? 27.964 -7.665 -14.496 1.00 66.56 327 TRP A CA 1
ATOM 2612 C C . TRP A 1 327 ? 27.941 -9.163 -14.189 1.00 66.56 327 TRP A C 1
ATOM 2614 O O . TRP A 1 327 ? 28.953 -9.861 -14.254 1.00 66.56 327 TRP A O 1
ATOM 2624 N N . VAL A 1 328 ? 26.758 -9.657 -13.829 1.00 57.66 328 VAL A N 1
ATOM 2625 C CA . VAL A 1 328 ? 26.567 -10.967 -13.189 1.00 57.66 328 VAL A CA 1
ATOM 2626 C C . VAL A 1 328 ? 25.974 -12.003 -14.155 1.00 57.66 328 VAL A C 1
ATOM 2628 O O . VAL A 1 328 ? 24.978 -11.734 -14.829 1.00 57.66 328 VAL A O 1
ATOM 2631 N N . THR A 1 329 ? 26.509 -13.229 -14.152 1.00 55.84 329 THR A N 1
ATOM 2632 C CA . THR A 1 329 ? 25.800 -14.453 -14.573 1.00 55.84 329 THR A CA 1
ATOM 2633 C C . THR A 1 329 ? 25.445 -15.319 -13.365 1.00 55.84 329 THR A C 1
ATOM 2635 O O . THR A 1 329 ? 26.337 -15.772 -12.655 1.00 55.84 329 THR A O 1
ATOM 2638 N N . GLU A 1 330 ? 24.165 -15.635 -13.170 1.00 52.91 330 GLU A N 1
ATOM 2639 C CA . GLU A 1 330 ? 23.716 -16.680 -12.232 1.00 52.91 330 GLU A CA 1
ATOM 2640 C C . GLU A 1 330 ? 23.238 -17.906 -13.017 1.00 52.91 330 GLU A C 1
ATOM 2642 O O . GLU A 1 330 ? 22.220 -17.742 -13.674 1.00 52.91 330 GLU A O 1
ATOM 2647 N N . PHE A 1 331 ? 23.840 -19.109 -12.913 1.00 54.81 331 PHE A N 1
ATOM 2648 C CA . PHE A 1 331 ? 23.120 -20.372 -13.214 1.00 54.81 331 PHE A CA 1
ATOM 2649 C C . PHE A 1 331 ? 23.615 -21.613 -12.449 1.00 54.81 331 PHE A C 1
ATOM 2651 O O . PHE A 1 331 ? 24.814 -21.860 -12.365 1.00 54.81 331 PHE A O 1
ATOM 2658 N N . ASP A 1 332 ? 22.597 -22.381 -12.031 1.00 45.53 332 ASP A N 1
ATOM 2659 C CA . ASP A 1 332 ? 22.479 -23.723 -11.443 1.00 45.53 332 ASP A CA 1
ATOM 2660 C C . ASP A 1 332 ? 23.364 -24.116 -10.262 1.00 45.53 332 ASP A C 1
ATOM 2662 O O . ASP A 1 332 ? 24.586 -24.129 -10.339 1.00 45.53 332 ASP A O 1
ATOM 2666 N N . VAL A 1 333 ? 22.662 -24.527 -9.197 1.00 48.06 333 VAL A N 1
ATOM 2667 C CA . VAL A 1 333 ? 23.172 -25.230 -8.019 1.00 48.06 333 VAL A CA 1
ATOM 2668 C C . VAL A 1 333 ? 24.250 -26.216 -8.456 1.00 48.06 333 VAL A C 1
ATOM 2670 O O . VAL A 1 333 ? 23.967 -27.152 -9.206 1.00 48.06 333 VAL A O 1
ATOM 2673 N N . ASP A 1 334 ? 25.473 -26.020 -7.980 1.00 44.44 334 ASP A N 1
ATOM 2674 C CA . ASP A 1 334 ? 26.476 -27.065 -7.993 1.00 44.44 334 ASP A CA 1
ATOM 2675 C C . ASP A 1 334 ? 25.892 -28.241 -7.208 1.00 44.44 334 ASP A C 1
ATOM 2677 O O . ASP A 1 334 ? 25.742 -28.195 -5.989 1.00 44.44 334 ASP A O 1
ATOM 2681 N N . LEU A 1 335 ? 25.486 -29.285 -7.928 1.00 42.81 335 LEU A N 1
ATOM 2682 C CA . LEU A 1 335 ? 24.810 -30.443 -7.352 1.00 42.81 335 LEU A CA 1
ATOM 2683 C C . LEU A 1 335 ? 25.717 -31.228 -6.394 1.00 42.81 335 LEU A C 1
ATOM 2685 O O . LEU A 1 335 ? 25.199 -32.006 -5.594 1.00 42.81 335 LEU A O 1
ATOM 2689 N N . ALA A 1 336 ? 27.040 -31.038 -6.461 1.00 43.47 336 ALA A N 1
ATOM 2690 C CA . ALA A 1 336 ? 27.988 -31.660 -5.544 1.00 43.47 336 ALA A CA 1
ATOM 2691 C C . ALA A 1 336 ? 28.046 -30.928 -4.197 1.00 43.47 336 ALA A C 1
ATOM 2693 O O . ALA A 1 336 ? 28.190 -31.573 -3.159 1.00 43.47 336 ALA A O 1
ATOM 2694 N N . THR A 1 337 ? 27.915 -29.600 -4.202 1.00 51.19 337 THR 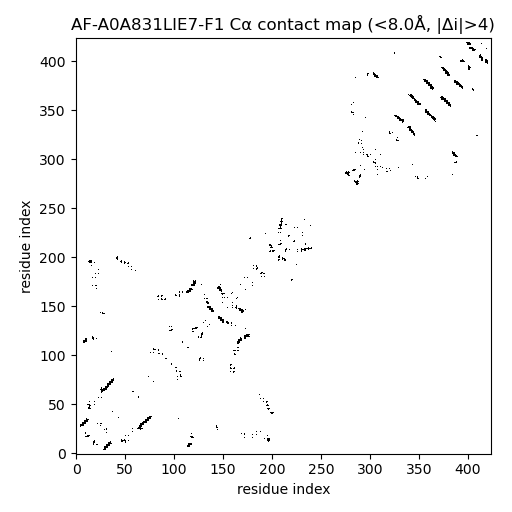A N 1
ATOM 2695 C CA . THR A 1 337 ? 28.045 -28.770 -2.995 1.00 51.19 337 THR A CA 1
ATOM 2696 C C . THR A 1 337 ? 26.702 -28.251 -2.466 1.00 51.19 337 THR A C 1
ATOM 2698 O O . THR A 1 337 ? 26.611 -27.917 -1.288 1.00 51.19 337 THR A O 1
ATOM 2701 N N . GLY A 1 338 ? 25.633 -28.265 -3.271 1.00 44.53 338 GLY A N 1
ATOM 2702 C CA . GLY A 1 338 ? 24.284 -27.781 -2.930 1.00 44.53 338 GLY A CA 1
ATOM 2703 C C . GLY A 1 338 ? 24.128 -26.262 -3.034 1.00 44.53 338 GLY A C 1
ATOM 2704 O O . GLY A 1 338 ? 23.191 -25.679 -2.487 1.00 44.53 338 GLY A O 1
ATOM 2705 N N . ARG A 1 339 ? 25.061 -25.624 -3.725 1.00 47.53 339 ARG A N 1
ATOM 2706 C CA . ARG A 1 339 ? 25.407 -24.221 -3.571 1.00 47.53 339 ARG A CA 1
ATOM 2707 C C . ARG A 1 339 ? 25.377 -23.516 -4.935 1.00 47.53 339 ARG A C 1
ATOM 2709 O O . ARG A 1 339 ? 25.622 -24.162 -5.946 1.00 47.53 339 ARG A O 1
ATOM 2716 N N . THR A 1 340 ? 24.970 -22.246 -5.030 1.00 50.91 340 THR A N 1
ATOM 2717 C CA . THR A 1 340 ? 24.778 -21.591 -6.350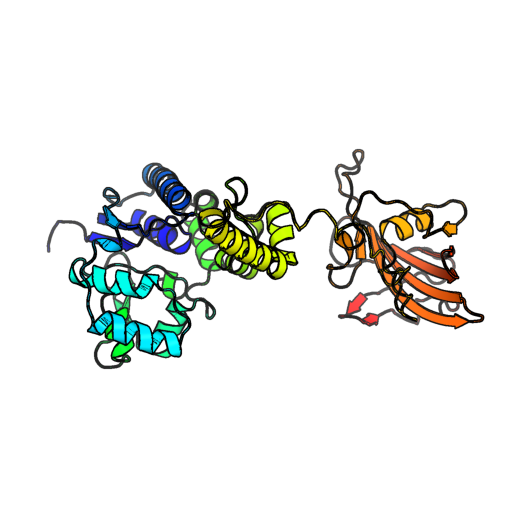 1.00 50.91 340 THR A CA 1
ATOM 2718 C C . THR A 1 340 ? 26.059 -20.864 -6.763 1.00 50.91 340 THR A C 1
ATOM 2720 O O . THR A 1 340 ? 26.322 -19.799 -6.204 1.00 50.91 340 THR A O 1
ATOM 2723 N N . PRO A 1 341 ? 26.847 -21.372 -7.731 1.00 50.06 341 PRO A N 1
ATOM 2724 C CA . PRO A 1 341 ? 28.051 -20.691 -8.171 1.00 50.06 341 PRO A CA 1
ATOM 2725 C C . PRO A 1 341 ? 27.670 -19.369 -8.843 1.00 50.06 341 PRO A C 1
ATOM 2727 O O . PRO A 1 341 ? 26.982 -19.322 -9.866 1.00 50.06 341 PRO A O 1
ATOM 2730 N N . PHE A 1 342 ? 28.120 -18.281 -8.236 1.00 57.22 342 PHE A N 1
ATOM 2731 C CA . PHE A 1 342 ? 28.032 -16.934 -8.784 1.00 57.22 342 PHE A CA 1
ATOM 2732 C C . PHE A 1 342 ? 29.215 -16.718 -9.738 1.00 57.22 342 PHE A C 1
ATOM 2734 O O . PHE A 1 342 ? 30.299 -17.222 -9.475 1.00 57.22 342 PHE A O 1
ATOM 2741 N N . PHE A 1 343 ? 29.027 -16.032 -10.863 1.00 65.06 343 PHE A N 1
ATOM 2742 C CA . PHE A 1 343 ? 30.138 -15.506 -11.663 1.00 65.06 343 PHE A CA 1
ATOM 2743 C C . PHE A 1 343 ? 29.790 -14.078 -12.028 1.00 65.06 343 PHE A C 1
ATOM 2745 O O . PHE A 1 343 ? 28.803 -13.845 -12.730 1.00 65.06 343 PHE A O 1
ATOM 2752 N N . ALA A 1 344 ? 30.581 -13.130 -11.559 1.00 65.31 344 ALA A N 1
ATOM 2753 C CA . ALA A 1 344 ? 30.416 -11.729 -11.895 1.00 65.31 344 ALA A CA 1
ATOM 2754 C C . ALA A 1 344 ? 31.737 -11.141 -12.352 1.00 65.31 344 ALA A C 1
ATOM 2756 O O . ALA A 1 344 ? 32.786 -11.620 -11.932 1.00 65.31 344 ALA A O 1
ATOM 2757 N N . TYR A 1 345 ? 31.676 -10.112 -13.196 1.00 71.94 345 TYR A N 1
ATOM 2758 C CA . TYR A 1 345 ? 32.855 -9.319 -13.508 1.00 71.94 345 TYR A CA 1
ATOM 2759 C C . TYR A 1 345 ? 32.577 -7.817 -13.571 1.00 71.94 345 TYR A C 1
ATOM 2761 O O . TYR A 1 345 ? 31.449 -7.403 -13.831 1.00 71.94 345 TYR A O 1
ATOM 2769 N N . ALA A 1 346 ? 33.615 -7.017 -13.363 1.00 68.88 346 ALA A N 1
ATOM 2770 C CA . ALA A 1 346 ? 33.669 -5.589 -13.679 1.00 68.88 346 ALA A CA 1
ATOM 2771 C C . ALA A 1 346 ? 34.857 -5.353 -14.624 1.00 68.88 346 ALA A C 1
ATOM 2773 O O . ALA A 1 346 ? 35.854 -6.056 -14.502 1.00 68.88 346 ALA A O 1
ATOM 2774 N N . ALA A 1 347 ? 34.761 -4.428 -15.581 1.00 76.12 347 ALA A N 1
ATOM 2775 C CA . ALA A 1 347 ? 35.767 -4.206 -16.625 1.00 76.12 347 ALA A CA 1
ATOM 2776 C C . ALA A 1 347 ? 36.179 -2.748 -16.644 1.00 76.12 347 ALA A C 1
ATOM 2778 O O . ALA A 1 347 ? 35.344 -1.845 -16.650 1.00 76.12 347 ALA A O 1
ATOM 2779 N N . PHE A 1 348 ? 37.482 -2.561 -16.748 1.00 73.50 348 PHE A N 1
ATOM 2780 C CA . PHE A 1 348 ? 38.149 -1.278 -16.730 1.00 73.50 348 PHE A CA 1
ATOM 2781 C C . PHE A 1 348 ? 38.931 -1.153 -18.029 1.00 73.50 348 PHE A C 1
ATOM 2783 O O . PHE A 1 348 ? 39.740 -2.024 -18.359 1.00 73.50 348 PHE A O 1
ATOM 2790 N N . ALA A 1 349 ? 38.645 -0.106 -18.798 1.00 75.31 349 ALA A N 1
ATOM 2791 C CA . ALA A 1 349 ? 39.306 0.123 -20.072 1.00 75.31 349 ALA A CA 1
ATOM 2792 C C . ALA A 1 349 ? 40.754 0.584 -19.865 1.00 75.31 349 ALA A C 1
ATOM 2794 O O . ALA A 1 349 ? 41.030 1.499 -19.091 1.00 75.31 349 ALA A O 1
ATOM 2795 N N . GLY A 1 350 ? 41.668 -0.061 -20.581 1.00 69.94 350 GLY A N 1
ATOM 2796 C CA . GLY A 1 350 ? 43.065 0.327 -20.721 1.00 69.94 350 GLY A CA 1
ATOM 2797 C C . GLY A 1 350 ? 43.308 1.172 -21.980 1.00 69.94 350 GLY A C 1
ATOM 2798 O O . GLY A 1 350 ? 42.366 1.539 -22.687 1.00 69.94 350 GLY A O 1
ATOM 2799 N N . PRO A 1 351 ? 44.577 1.497 -22.283 1.00 69.44 351 PRO A N 1
ATOM 2800 C CA . PRO A 1 351 ? 44.928 2.256 -23.478 1.00 69.44 351 PRO A CA 1
ATOM 2801 C C . PRO A 1 351 ? 44.534 1.502 -24.754 1.00 69.44 351 PRO A C 1
ATOM 2803 O O . PRO A 1 351 ? 44.507 0.276 -24.787 1.00 69.44 351 PRO A O 1
ATOM 2806 N N . VAL A 1 352 ? 44.257 2.240 -25.828 1.00 73.69 352 VAL A N 1
ATOM 2807 C CA . VAL A 1 352 ? 44.061 1.659 -27.163 1.00 73.69 352 VAL A CA 1
ATOM 2808 C C . VAL A 1 352 ? 45.395 1.688 -27.895 1.00 73.69 352 VAL A C 1
ATOM 2810 O O . VAL A 1 352 ? 45.953 2.763 -28.115 1.00 73.69 352 VAL A O 1
ATOM 2813 N N . GLU A 1 353 ? 45.898 0.527 -28.310 1.00 72.56 353 GLU A N 1
ATOM 2814 C CA . GLU A 1 353 ? 47.170 0.416 -29.030 1.00 72.56 353 GLU A CA 1
ATOM 2815 C C . GLU A 1 353 ? 46.968 -0.364 -30.331 1.00 72.56 353 GLU A C 1
ATOM 2817 O O . GLU A 1 353 ? 46.405 -1.457 -30.339 1.00 72.56 353 GLU A O 1
ATOM 2822 N N . ALA A 1 354 ? 47.383 0.221 -31.461 1.00 71.75 354 ALA A N 1
ATOM 2823 C CA . ALA A 1 354 ? 47.267 -0.384 -32.794 1.00 71.75 354 ALA A CA 1
ATOM 2824 C C . ALA A 1 354 ? 45.850 -0.893 -33.171 1.00 71.75 354 ALA A C 1
ATOM 2826 O O . ALA A 1 354 ? 45.707 -1.829 -33.957 1.00 71.75 354 ALA A O 1
ATOM 2827 N N . GLY A 1 355 ? 44.794 -0.268 -32.635 1.00 71.44 355 GLY A N 1
ATOM 2828 C CA . GLY A 1 355 ? 43.397 -0.639 -32.904 1.00 71.44 355 GLY A CA 1
ATOM 2829 C C . GLY A 1 355 ? 42.872 -1.815 -32.071 1.00 71.44 355 GLY A C 1
ATOM 2830 O O . GLY A 1 355 ? 41.761 -2.281 -32.325 1.00 71.44 355 GLY A O 1
ATOM 2831 N N . ALA A 1 356 ? 43.646 -2.287 -31.092 1.00 79.50 356 ALA A N 1
ATOM 2832 C CA . ALA A 1 356 ? 43.198 -3.224 -30.073 1.00 79.50 356 ALA A CA 1
ATOM 2833 C C . ALA A 1 356 ? 42.900 -2.484 -28.760 1.00 79.50 356 ALA A C 1
ATOM 2835 O O . ALA A 1 356 ? 43.673 -1.627 -28.326 1.00 79.50 356 ALA A O 1
ATOM 2836 N N . GLU A 1 357 ? 41.775 -2.824 -28.139 1.00 84.44 357 GLU A N 1
ATOM 2837 C CA . GLU A 1 357 ? 41.365 -2.307 -26.832 1.00 84.44 357 GLU A CA 1
ATOM 2838 C C . GLU A 1 357 ? 41.774 -3.310 -25.752 1.00 84.44 357 GLU A C 1
ATOM 2840 O O . GLU A 1 357 ? 41.500 -4.507 -25.885 1.00 84.44 357 GLU A O 1
ATOM 2845 N N . TYR A 1 358 ? 42.415 -2.840 -24.684 1.00 82.88 358 TYR A N 1
ATOM 2846 C CA . TYR A 1 358 ? 42.751 -3.680 -23.536 1.00 82.88 358 TYR A CA 1
ATOM 2847 C C . TYR A 1 358 ? 41.772 -3.439 -22.397 1.00 82.88 358 TYR A C 1
ATOM 2849 O O . TYR A 1 358 ? 41.347 -2.308 -22.173 1.00 82.88 358 TYR A O 1
ATOM 2857 N N . TYR A 1 359 ? 41.432 -4.495 -21.664 1.00 83.94 359 TYR A N 1
ATOM 2858 C CA . TYR A 1 359 ? 40.542 -4.401 -20.511 1.00 83.94 359 TYR A CA 1
ATOM 2859 C C . TYR A 1 359 ? 41.080 -5.218 -19.350 1.00 83.94 359 TYR A C 1
ATOM 2861 O O . TYR A 1 359 ? 41.494 -6.364 -19.528 1.00 83.94 359 TYR A O 1
ATOM 2869 N N . VAL A 1 360 ? 41.022 -4.642 -18.156 1.00 77.94 360 VAL A N 1
ATOM 2870 C CA . VAL A 1 360 ? 41.220 -5.372 -16.905 1.00 77.94 360 VAL A CA 1
ATOM 2871 C C . VAL A 1 360 ? 39.850 -5.764 -16.391 1.00 77.94 360 VAL A C 1
ATOM 2873 O O . VAL A 1 360 ? 38.983 -4.907 -16.246 1.00 77.94 360 VAL A O 1
ATOM 2876 N N . LEU A 1 361 ? 39.637 -7.052 -16.156 1.00 79.81 361 LEU A N 1
ATOM 2877 C CA . LEU A 1 361 ? 38.401 -7.583 -15.611 1.00 79.81 361 LEU A CA 1
ATOM 2878 C C . LEU A 1 361 ? 38.650 -8.138 -14.212 1.00 79.81 361 LEU A C 1
ATOM 2880 O O . LEU A 1 361 ? 39.517 -8.986 -14.038 1.00 79.81 361 LEU A O 1
ATOM 2884 N N . SER A 1 362 ? 37.872 -7.689 -13.239 1.00 73.88 362 SER A N 1
ATOM 2885 C CA . SER A 1 362 ? 37.791 -8.290 -11.904 1.00 73.88 362 SER A CA 1
ATOM 2886 C C . SER A 1 362 ? 36.711 -9.374 -11.936 1.00 73.88 362 SER A C 1
ATOM 2888 O O . SER A 1 362 ? 35.663 -9.109 -12.516 1.00 73.88 362 SER A O 1
ATOM 2890 N N . ILE A 1 363 ? 36.950 -10.583 -11.411 1.00 72.25 363 ILE A N 1
ATOM 2891 C CA . ILE A 1 363 ? 36.008 -11.722 -11.403 1.00 72.25 363 ILE A CA 1
ATOM 2892 C C . ILE A 1 363 ? 35.770 -12.227 -9.976 1.00 72.25 363 ILE A C 1
ATOM 2894 O O . ILE A 1 363 ? 36.733 -12.480 -9.258 1.00 72.25 363 ILE A O 1
ATOM 2898 N N . THR A 1 364 ? 34.505 -12.515 -9.638 1.00 68.25 364 THR A N 1
ATOM 2899 C CA . THR A 1 364 ? 34.105 -13.146 -8.362 1.00 68.25 364 THR A CA 1
ATOM 2900 C C . THR A 1 364 ? 33.283 -14.435 -8.548 1.00 68.25 364 THR A C 1
ATOM 2902 O O . THR A 1 364 ? 32.384 -14.484 -9.397 1.00 68.25 364 THR A O 1
ATOM 2905 N N . PHE A 1 365 ? 33.547 -15.440 -7.705 1.00 61.28 365 PHE A N 1
ATOM 2906 C CA . PHE A 1 365 ? 32.890 -16.731 -7.517 1.00 61.28 365 PHE A CA 1
ATOM 2907 C C . PHE A 1 365 ? 32.415 -16.887 -6.061 1.00 61.28 365 PHE A C 1
ATOM 2909 O O . PHE A 1 365 ? 33.213 -16.919 -5.138 1.00 61.28 365 PHE A O 1
ATOM 2916 N N . ASN A 1 366 ? 31.111 -17.035 -5.807 1.00 57.59 366 ASN A N 1
ATOM 2917 C CA . ASN A 1 366 ? 30.653 -17.138 -4.414 1.00 57.59 366 ASN A CA 1
ATOM 2918 C C . ASN A 1 366 ? 30.871 -18.534 -3.823 1.00 57.59 366 ASN A C 1
ATOM 2920 O O . ASN A 1 366 ? 30.358 -19.508 -4.378 1.00 57.59 366 ASN A O 1
ATOM 2924 N N . GLU A 1 367 ? 31.428 -18.563 -2.600 1.00 46.00 367 GLU A N 1
ATOM 2925 C CA . GLU A 1 367 ? 30.541 -18.645 -1.428 1.00 46.00 367 GLU A CA 1
ATOM 2926 C C . GLU A 1 367 ? 31.107 -18.335 -0.048 1.00 46.00 367 GLU A C 1
ATOM 2928 O O . GLU A 1 367 ? 31.995 -19.021 0.455 1.00 46.00 367 GLU A O 1
ATOM 2933 N N . GLY A 1 368 ? 30.379 -17.469 0.660 1.00 46.66 368 GLY A N 1
ATOM 2934 C CA . GLY A 1 368 ? 30.396 -17.464 2.112 1.00 46.66 368 GLY A CA 1
ATOM 2935 C C . GLY A 1 368 ? 29.941 -16.163 2.721 1.00 46.66 368 GLY A C 1
ATOM 2936 O O . GLY A 1 368 ? 28.992 -16.203 3.486 1.00 46.66 368 GLY A O 1
ATOM 2937 N N . GLU A 1 369 ? 30.595 -15.046 2.412 1.00 45.62 369 GLU A N 1
ATOM 2938 C CA . GLU A 1 369 ? 30.443 -13.787 3.154 1.00 45.62 369 GLU A CA 1
ATOM 2939 C C . GLU A 1 369 ? 31.152 -12.619 2.421 1.00 45.62 369 GLU A C 1
ATOM 2941 O O . GLU A 1 369 ? 31.697 -12.834 1.338 1.00 45.62 369 GLU A O 1
ATOM 2946 N N . PRO A 1 370 ? 31.000 -11.368 2.901 1.00 46.38 370 PRO A N 1
ATOM 2947 C CA . PRO A 1 370 ? 31.000 -10.163 2.084 1.00 46.38 370 PRO A CA 1
ATOM 2948 C C . PRO A 1 370 ? 32.417 -9.667 1.785 1.00 46.38 370 PRO A C 1
ATOM 2950 O O . PRO A 1 370 ? 33.217 -9.553 2.703 1.00 46.38 370 PRO A O 1
ATOM 2953 N N . SER A 1 371 ? 32.629 -9.299 0.515 1.00 48.62 371 SER A N 1
ATOM 2954 C CA . SER A 1 371 ? 33.873 -8.860 -0.145 1.00 48.62 371 SER A CA 1
ATOM 2955 C C . SER A 1 371 ? 34.949 -9.931 -0.246 1.00 48.62 371 SER A C 1
ATOM 2957 O O . SER A 1 371 ? 35.566 -10.195 0.767 1.00 48.62 371 SER A O 1
ATOM 2959 N N . ASP A 1 372 ? 35.169 -10.476 -1.450 1.00 49.12 372 ASP A N 1
ATOM 2960 C CA . ASP A 1 372 ? 36.501 -10.732 -2.022 1.00 49.12 372 ASP A CA 1
ATOM 2961 C C . ASP A 1 372 ? 36.369 -10.997 -3.540 1.00 49.12 372 ASP A C 1
ATOM 2963 O O . ASP A 1 372 ? 35.342 -11.473 -4.038 1.00 49.12 372 ASP A O 1
ATOM 2967 N N . VAL A 1 373 ? 37.365 -10.554 -4.303 1.00 54.59 373 VAL A N 1
ATOM 2968 C CA . VAL A 1 373 ? 37.503 -10.767 -5.749 1.00 54.59 373 VAL A CA 1
ATOM 2969 C C . VAL A 1 373 ? 38.436 -11.957 -5.929 1.00 54.59 373 VAL A C 1
ATOM 2971 O O . VAL A 1 373 ? 39.558 -11.935 -5.448 1.00 54.59 373 VAL A O 1
ATOM 2974 N N . ASP A 1 374 ? 38.014 -12.989 -6.652 1.00 60.66 374 ASP A N 1
ATOM 2975 C CA . ASP A 1 374 ? 38.806 -14.220 -6.745 1.00 60.66 374 ASP A CA 1
ATOM 2976 C C . ASP A 1 374 ? 39.927 -14.138 -7.791 1.00 60.66 374 ASP A C 1
ATOM 2978 O O . ASP A 1 374 ? 40.930 -14.856 -7.713 1.00 60.66 374 ASP A O 1
ATOM 2982 N N . ASN A 1 375 ? 39.728 -13.348 -8.856 1.00 68.31 375 ASN A N 1
ATOM 2983 C CA . ASN A 1 375 ? 40.671 -13.257 -9.972 1.00 68.31 375 ASN A CA 1
ATOM 2984 C C . ASN A 1 375 ? 40.641 -11.888 -10.663 1.00 68.31 375 ASN A C 1
ATOM 2986 O O . ASN A 1 375 ? 39.578 -11.294 -10.841 1.00 68.31 375 ASN A O 1
ATOM 2990 N N . ILE A 1 376 ? 41.783 -11.474 -11.214 1.00 73.31 376 ILE A N 1
ATOM 2991 C CA . ILE A 1 376 ? 41.859 -10.424 -12.238 1.00 73.31 376 ILE A CA 1
ATOM 2992 C C . ILE A 1 376 ? 42.303 -11.043 -13.561 1.00 73.31 376 ILE A C 1
ATOM 2994 O O . ILE A 1 376 ? 43.156 -11.930 -13.602 1.00 73.31 376 ILE A O 1
ATOM 2998 N N . ILE A 1 377 ? 41.752 -10.561 -14.667 1.00 79.25 377 ILE A N 1
ATOM 2999 C CA . ILE A 1 377 ? 42.126 -10.975 -16.017 1.00 79.25 377 ILE A CA 1
ATOM 3000 C C . ILE A 1 377 ? 42.383 -9.787 -16.931 1.00 79.25 377 ILE A C 1
ATOM 3002 O O . ILE A 1 377 ? 41.601 -8.844 -16.982 1.00 79.25 377 ILE A O 1
ATOM 3006 N N . LEU A 1 378 ? 43.461 -9.875 -17.706 1.00 82.00 378 LEU A N 1
ATOM 3007 C CA . LEU A 1 378 ? 43.773 -8.935 -18.776 1.00 82.00 378 LEU A CA 1
ATOM 3008 C C . LEU A 1 378 ? 43.264 -9.491 -20.102 1.00 82.00 378 LEU A C 1
ATOM 3010 O O . LEU A 1 378 ? 43.683 -10.568 -20.540 1.00 82.00 378 LEU A O 1
ATOM 3014 N N . LEU A 1 379 ? 42.388 -8.732 -20.748 1.00 87.19 379 LEU A N 1
ATOM 3015 C CA . LEU A 1 379 ? 41.805 -9.050 -22.040 1.00 87.19 379 LEU A CA 1
ATOM 3016 C C . LEU A 1 379 ? 42.274 -8.081 -23.120 1.00 87.19 379 LEU A C 1
ATOM 3018 O O . LEU A 1 379 ? 42.553 -6.914 -22.854 1.00 87.19 379 LEU A O 1
ATOM 3022 N N . GLN A 1 380 ? 42.275 -8.566 -24.356 1.00 89.56 380 GLN A N 1
ATOM 3023 C CA . GLN A 1 380 ? 42.408 -7.759 -25.561 1.00 89.56 380 GLN A CA 1
ATOM 3024 C C . GLN A 1 380 ? 41.197 -7.997 -26.462 1.00 89.56 380 GLN A C 1
ATOM 3026 O O . GLN A 1 380 ? 40.845 -9.142 -26.756 1.00 89.56 380 GLN A O 1
ATOM 3031 N N . LYS A 1 381 ? 40.573 -6.920 -26.934 1.00 89.19 381 LYS A N 1
ATOM 3032 C CA . LYS A 1 381 ? 39.489 -6.947 -27.914 1.00 89.19 381 LYS A CA 1
ATOM 3033 C C . LYS A 1 381 ? 39.960 -6.337 -29.233 1.00 89.19 381 LYS A C 1
ATOM 3035 O O . LYS A 1 381 ? 40.480 -5.224 -29.263 1.00 89.19 381 LYS A O 1
ATOM 3040 N N . SER A 1 382 ? 39.738 -7.050 -30.335 1.00 87.19 382 SER A N 1
ATOM 3041 C CA . SER A 1 382 ? 39.989 -6.557 -31.694 1.00 87.19 382 SER A CA 1
ATOM 3042 C C . SER A 1 382 ? 38.852 -6.989 -32.620 1.00 87.19 382 SER A C 1
ATOM 3044 O O . SER A 1 382 ? 38.710 -8.167 -32.962 1.00 87.19 382 SER A O 1
ATOM 3046 N N . GLY A 1 383 ? 37.992 -6.035 -32.991 1.00 85.88 383 GLY A N 1
ATOM 3047 C CA . GLY A 1 383 ? 36.743 -6.327 -33.697 1.00 85.88 383 GLY A CA 1
ATOM 3048 C C . GLY A 1 383 ? 35.845 -7.259 -32.877 1.00 85.88 383 GLY A C 1
ATOM 3049 O O . GLY A 1 383 ? 35.527 -6.959 -31.728 1.00 85.88 383 GLY A O 1
ATOM 3050 N N . SER A 1 384 ? 35.460 -8.401 -33.455 1.00 88.56 384 SER A N 1
ATOM 3051 C CA . SER A 1 384 ? 34.672 -9.431 -32.764 1.00 88.56 384 SER A CA 1
ATOM 3052 C C . SER A 1 384 ? 35.508 -10.386 -31.910 1.00 88.56 384 SER A C 1
ATOM 3054 O O . SER A 1 384 ? 34.945 -11.182 -31.161 1.00 88.56 384 SER A O 1
ATOM 3056 N N . ARG A 1 385 ? 36.841 -10.340 -32.000 1.00 90.00 385 ARG A N 1
ATOM 3057 C CA . ARG A 1 385 ? 37.711 -11.264 -31.266 1.00 90.00 385 ARG A CA 1
ATOM 3058 C C . ARG A 1 385 ? 37.983 -10.743 -29.869 1.00 90.00 385 ARG A 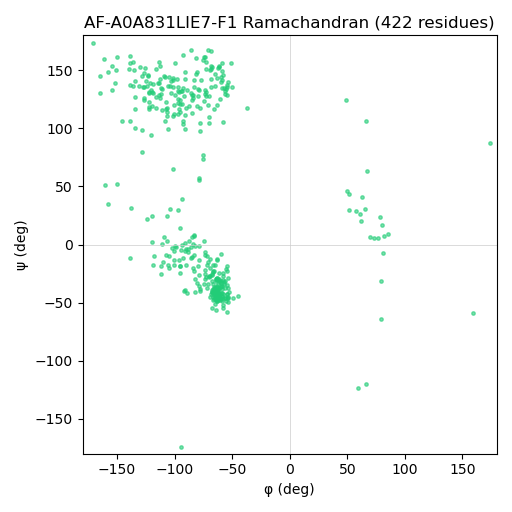C 1
ATOM 3060 O O . ARG A 1 385 ? 38.413 -9.600 -29.710 1.00 90.00 385 ARG A O 1
ATOM 3067 N N . LEU A 1 386 ? 37.800 -11.615 -28.884 1.00 91.06 386 LEU A N 1
ATOM 3068 C CA . LEU A 1 386 ? 38.156 -11.365 -27.494 1.00 91.06 386 LEU A CA 1
ATOM 3069 C C . LEU A 1 386 ? 39.187 -12.407 -27.049 1.00 91.06 386 LEU A C 1
ATOM 3071 O O . LEU A 1 386 ? 38.920 -13.610 -27.097 1.00 91.06 386 LEU A O 1
ATOM 3075 N N . GLY A 1 387 ? 40.370 -11.933 -26.667 1.00 89.69 387 GLY A N 1
ATOM 3076 C CA . GLY A 1 387 ? 41.508 -12.744 -26.247 1.00 89.69 387 GLY A CA 1
ATOM 3077 C C . GLY A 1 387 ? 41.856 -12.525 -24.779 1.00 89.69 387 GLY A C 1
ATOM 3078 O O . GLY A 1 387 ? 41.847 -11.395 -24.296 1.00 89.69 387 GLY A O 1
ATOM 3079 N N . LEU A 1 388 ? 42.173 -13.608 -24.080 1.00 87.50 388 LEU A N 1
ATOM 3080 C CA . LEU A 1 388 ? 42.646 -13.632 -22.703 1.00 87.50 388 LEU A CA 1
ATOM 3081 C C . LEU A 1 388 ? 44.174 -13.671 -22.695 1.00 87.50 388 LEU A C 1
ATOM 3083 O O . LEU A 1 388 ? 44.775 -14.651 -23.130 1.00 87.50 388 LEU A O 1
ATOM 3087 N N . LEU A 1 389 ? 44.799 -12.602 -22.206 1.00 84.81 389 LEU A N 1
ATOM 3088 C CA . LEU A 1 389 ? 46.255 -12.453 -22.214 1.00 84.81 389 LEU A CA 1
ATOM 3089 C C . LEU A 1 389 ? 46.903 -12.981 -20.937 1.00 84.81 389 LEU A C 1
ATOM 3091 O O . LEU A 1 389 ? 47.980 -13.577 -20.987 1.00 84.81 389 LEU A O 1
ATOM 3095 N N . ARG A 1 390 ? 46.275 -12.734 -19.783 1.00 79.75 390 ARG A N 1
ATOM 3096 C CA . ARG A 1 390 ? 46.819 -13.114 -18.475 1.00 79.75 390 ARG A CA 1
ATOM 3097 C C . ARG A 1 390 ? 45.717 -13.216 -17.422 1.00 79.75 390 ARG A C 1
ATOM 3099 O O . ARG A 1 390 ? 44.741 -12.475 -17.494 1.00 79.75 390 ARG A O 1
ATOM 3106 N N . ILE A 1 391 ? 45.907 -14.116 -16.456 1.00 76.25 391 ILE A N 1
ATOM 3107 C CA . ILE A 1 391 ? 45.072 -14.300 -15.261 1.00 76.25 391 ILE A CA 1
ATOM 3108 C C . ILE A 1 391 ? 45.966 -14.112 -14.030 1.00 76.25 391 ILE A C 1
ATOM 3110 O O . ILE A 1 391 ? 47.092 -14.616 -14.010 1.00 76.25 391 ILE A O 1
ATOM 3114 N N . TRP A 1 392 ? 45.451 -13.435 -13.012 1.00 72.25 392 TRP A N 1
ATOM 3115 C CA . TRP A 1 392 ? 46.011 -13.374 -11.667 1.00 72.25 392 TRP A CA 1
ATOM 3116 C C . TRP A 1 392 ? 44.980 -13.928 -10.686 1.00 72.25 392 TRP A C 1
ATOM 3118 O O . TRP A 1 392 ? 43.812 -13.553 -10.760 1.00 72.25 392 TRP A O 1
ATOM 3128 N N . VAL A 1 393 ? 45.415 -14.832 -9.808 1.00 66.44 393 VAL A N 1
ATOM 3129 C CA . VAL A 1 393 ? 44.561 -15.539 -8.842 1.00 66.44 393 VAL A CA 1
ATOM 3130 C C . VAL A 1 393 ? 44.952 -15.099 -7.436 1.00 66.44 393 VAL A C 1
ATOM 3132 O O . VAL A 1 393 ? 46.147 -14.965 -7.147 1.00 66.44 393 VAL A O 1
ATOM 3135 N N . GLU A 1 394 ? 43.967 -14.884 -6.568 1.00 58.28 394 GLU A N 1
ATOM 3136 C CA . GLU A 1 394 ? 44.206 -14.594 -5.153 1.00 58.28 394 GLU A CA 1
ATOM 3137 C C . GLU A 1 394 ? 45.086 -15.684 -4.497 1.00 58.28 394 GLU A C 1
ATOM 3139 O O . GLU A 1 394 ? 44.940 -16.880 -4.762 1.00 58.28 394 GLU A O 1
ATOM 3144 N N . GLY A 1 395 ? 46.056 -15.277 -3.669 1.00 52.84 395 GLY A N 1
ATOM 3145 C CA . GLY A 1 395 ? 46.923 -16.199 -2.919 1.00 52.84 395 GLY A CA 1
ATOM 3146 C C . GLY A 1 395 ? 48.041 -16.892 -3.715 1.00 52.84 395 GLY A C 1
ATOM 3147 O O . GLY A 1 395 ? 48.745 -17.738 -3.162 1.00 52.84 395 GLY A O 1
ATOM 3148 N N . SER A 1 396 ? 48.262 -16.562 -4.995 1.00 54.53 396 SER A N 1
ATOM 3149 C CA . SER A 1 396 ? 49.415 -17.100 -5.733 1.00 54.53 396 SER A CA 1
ATOM 3150 C C . SER A 1 396 ? 50.714 -16.363 -5.351 1.00 54.53 396 SER A C 1
ATOM 3152 O O . SER A 1 396 ? 51.023 -15.297 -5.889 1.00 54.53 396 SER A O 1
ATOM 3154 N N . ASP A 1 397 ? 51.491 -16.944 -4.434 1.00 45.03 397 ASP A N 1
ATOM 3155 C CA . ASP A 1 397 ? 52.709 -16.374 -3.816 1.00 45.03 397 ASP A CA 1
ATOM 3156 C C . ASP A 1 397 ? 53.863 -16.019 -4.780 1.00 45.03 397 ASP A C 1
ATOM 3158 O O . ASP A 1 397 ? 54.858 -15.416 -4.381 1.00 45.03 397 ASP A O 1
ATOM 3162 N N . CYS A 1 398 ? 53.792 -16.383 -6.062 1.00 46.44 398 CYS A N 1
ATOM 3163 C CA . CYS A 1 398 ? 54.966 -16.334 -6.941 1.00 46.44 398 CYS A CA 1
ATOM 3164 C C . CYS A 1 398 ? 55.161 -15.013 -7.706 1.00 46.44 398 CYS A C 1
ATOM 3166 O O . CYS A 1 398 ? 56.160 -14.900 -8.410 1.00 46.44 398 CYS A O 1
ATOM 3168 N N . ASN A 1 399 ? 54.235 -14.046 -7.638 1.00 50.19 399 ASN A N 1
ATOM 3169 C CA . ASN A 1 399 ? 54.307 -12.806 -8.437 1.00 50.19 399 ASN A CA 1
ATOM 3170 C C . ASN A 1 399 ? 53.502 -11.621 -7.854 1.00 50.19 399 ASN A C 1
ATOM 3172 O O . ASN A 1 399 ? 52.952 -10.822 -8.609 1.00 50.19 399 ASN A O 1
ATOM 3176 N N . GLY A 1 400 ? 53.435 -11.499 -6.523 1.00 50.16 400 GLY A N 1
ATOM 3177 C CA . GLY A 1 400 ? 52.738 -10.389 -5.857 1.00 50.16 400 GLY A CA 1
ATOM 3178 C C . GLY A 1 400 ? 51.227 -10.433 -6.082 1.00 50.16 400 GLY A C 1
ATOM 3179 O O . GLY A 1 400 ? 50.687 -9.556 -6.748 1.00 50.16 400 GLY A O 1
ATOM 3180 N N . GLY A 1 401 ? 50.582 -11.493 -5.583 1.00 51.56 401 GLY A N 1
ATOM 3181 C CA . GLY A 1 401 ? 49.131 -11.678 -5.652 1.00 51.56 401 GLY A CA 1
ATOM 3182 C C . GLY A 1 401 ? 48.349 -10.464 -5.147 1.00 51.56 401 GLY A C 1
ATOM 3183 O O . GLY A 1 401 ? 48.865 -9.662 -4.378 1.00 51.56 401 GLY A O 1
ATOM 3184 N N . ILE A 1 402 ? 47.110 -10.335 -5.614 1.00 55.25 402 ILE A N 1
ATOM 3185 C CA . ILE A 1 402 ? 46.264 -9.172 -5.351 1.00 55.25 402 ILE A CA 1
ATOM 3186 C C . ILE A 1 402 ? 45.776 -9.225 -3.901 1.00 55.25 402 ILE A C 1
ATOM 3188 O O . ILE A 1 402 ? 45.283 -10.256 -3.450 1.00 55.25 402 ILE A O 1
ATOM 3192 N N . HIS A 1 403 ? 45.932 -8.125 -3.165 1.00 53.69 403 HIS A N 1
ATOM 3193 C CA . HIS A 1 403 ? 45.476 -8.013 -1.782 1.00 53.69 403 HIS A CA 1
ATOM 3194 C C . HIS A 1 403 ? 44.738 -6.687 -1.546 1.00 53.69 403 HIS A C 1
ATOM 3196 O O . HIS A 1 403 ? 45.194 -5.626 -1.980 1.00 53.69 403 HIS A O 1
ATOM 3202 N N . SER A 1 404 ? 43.655 -6.738 -0.757 1.00 55.84 404 SER A N 1
ATOM 3203 C CA . SER A 1 404 ? 42.885 -5.570 -0.278 1.00 55.84 404 SER A CA 1
ATOM 3204 C C . SER A 1 404 ? 42.217 -4.726 -1.374 1.00 55.84 404 SER A C 1
ATOM 3206 O O . SER A 1 404 ? 42.220 -3.495 -1.303 1.00 55.84 404 SER A O 1
ATOM 3208 N N . GLU A 1 405 ? 41.644 -5.370 -2.388 1.00 58.59 405 GLU A N 1
ATOM 3209 C CA . GLU A 1 405 ? 40.849 -4.687 -3.409 1.00 58.59 405 GLU A CA 1
ATOM 3210 C C . GLU A 1 405 ? 39.412 -4.426 -2.955 1.00 58.59 405 GLU A C 1
ATOM 3212 O O . GLU A 1 405 ? 38.819 -5.199 -2.201 1.00 58.59 405 GLU A O 1
ATOM 3217 N N . ARG A 1 406 ? 38.837 -3.309 -3.404 1.00 58.09 406 ARG A N 1
ATOM 3218 C CA . ARG A 1 406 ? 37.427 -2.998 -3.161 1.00 58.09 406 ARG A CA 1
ATOM 3219 C C . ARG A 1 406 ? 36.854 -2.073 -4.220 1.00 58.09 406 ARG A C 1
ATOM 3221 O O . ARG A 1 406 ? 37.556 -1.255 -4.812 1.00 58.09 406 ARG A O 1
ATOM 3228 N N . MET A 1 407 ? 35.544 -2.176 -4.395 1.00 56.50 407 MET A N 1
ATOM 3229 C CA . MET A 1 407 ? 34.764 -1.241 -5.199 1.00 56.50 407 MET A CA 1
ATOM 3230 C C . MET A 1 407 ? 34.226 -0.114 -4.312 1.00 56.50 407 MET A C 1
ATOM 3232 O O . MET A 1 407 ? 33.549 -0.383 -3.318 1.00 56.50 407 MET A O 1
ATOM 3236 N N . GLU A 1 408 ? 34.465 1.139 -4.697 1.00 55.72 408 GLU A N 1
ATOM 3237 C CA . GLU A 1 408 ? 33.812 2.323 -4.125 1.00 55.72 408 GLU A CA 1
ATOM 3238 C C . GLU A 1 408 ? 33.069 3.076 -5.239 1.00 55.72 408 GLU A C 1
ATOM 3240 O O . GLU A 1 408 ? 33.632 3.887 -5.968 1.00 55.72 408 GLU A O 1
ATOM 3245 N N . GLY A 1 409 ? 31.775 2.783 -5.408 1.00 57.06 409 GLY A N 1
ATOM 3246 C CA . GLY A 1 409 ? 31.002 3.318 -6.533 1.00 57.06 409 GLY A CA 1
ATOM 3247 C C . GLY A 1 409 ? 31.498 2.759 -7.871 1.00 57.06 409 GLY A C 1
ATOM 3248 O O . GLY A 1 409 ? 31.467 1.545 -8.062 1.00 57.06 409 GLY A O 1
ATOM 3249 N N . ASP A 1 410 ? 31.943 3.644 -8.767 1.00 50.12 410 ASP A N 1
ATOM 3250 C CA . ASP A 1 410 ? 32.519 3.291 -10.076 1.00 50.12 410 ASP A CA 1
ATOM 3251 C C . ASP A 1 410 ? 34.058 3.168 -10.029 1.00 50.12 410 ASP A C 1
ATOM 3253 O O . ASP A 1 410 ? 34.694 2.878 -11.044 1.00 50.12 410 ASP A O 1
ATOM 3257 N N . GLU A 1 411 ? 34.674 3.400 -8.865 1.00 50.94 411 GLU A N 1
ATOM 3258 C CA . GLU A 1 411 ? 36.123 3.335 -8.687 1.00 50.94 411 GLU A CA 1
ATOM 3259 C C . GLU A 1 411 ? 36.562 1.951 -8.198 1.00 50.94 411 GLU A C 1
ATOM 3261 O O . GLU A 1 411 ? 36.021 1.397 -7.235 1.00 50.94 411 GLU A O 1
ATOM 3266 N N . PHE A 1 412 ? 37.585 1.409 -8.859 1.00 59.44 412 PHE A N 1
ATOM 3267 C CA . PHE A 1 412 ? 38.283 0.201 -8.434 1.00 59.44 412 PHE A CA 1
ATOM 3268 C C . PHE A 1 412 ? 39.543 0.587 -7.672 1.00 59.44 412 PHE A C 1
ATOM 3270 O O . PHE A 1 412 ? 40.481 1.155 -8.238 1.00 59.44 412 PHE A O 1
ATOM 3277 N N . LEU A 1 413 ? 39.546 0.292 -6.375 1.00 58.38 413 LEU A N 1
ATOM 3278 C CA . LEU A 1 413 ? 40.654 0.588 -5.482 1.00 58.38 413 LEU A CA 1
ATOM 3279 C C . LEU A 1 413 ? 41.440 -0.691 -5.217 1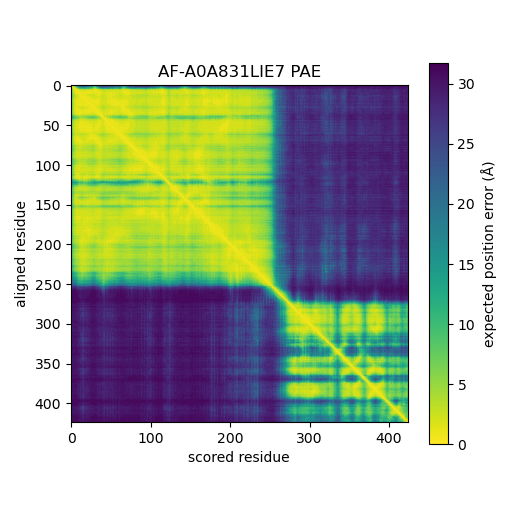.00 58.38 413 LEU A C 1
ATOM 3281 O O . LEU A 1 413 ? 40.867 -1.707 -4.828 1.00 58.38 413 LEU A O 1
ATOM 3285 N N . TYR A 1 414 ? 42.758 -0.618 -5.383 1.00 61.25 414 TYR A N 1
ATOM 3286 C CA . TYR A 1 414 ? 43.673 -1.720 -5.106 1.00 61.25 414 TYR A CA 1
ATOM 3287 C C . TYR A 1 414 ? 44.954 -1.213 -4.433 1.00 61.25 414 TYR A C 1
ATOM 3289 O O . TYR A 1 414 ? 45.384 -0.072 -4.639 1.00 61.25 414 TYR A O 1
ATOM 3297 N N . ALA A 1 415 ? 45.585 -2.060 -3.618 1.00 55.97 415 ALA A N 1
ATOM 3298 C CA . ALA A 1 415 ? 46.857 -1.736 -2.984 1.00 55.97 415 ALA A CA 1
ATOM 3299 C C . ALA A 1 415 ? 48.009 -1.906 -3.988 1.00 55.97 415 ALA A C 1
ATOM 3301 O O . ALA A 1 415 ? 48.437 -3.021 -4.288 1.00 55.97 415 ALA A O 1
ATOM 3302 N N . ARG A 1 416 ? 48.539 -0.787 -4.498 1.00 54.69 416 ARG A N 1
ATOM 3303 C CA . ARG A 1 416 ? 49.635 -0.760 -5.487 1.00 54.69 416 ARG A CA 1
ATOM 3304 C C . ARG A 1 416 ? 50.871 -1.561 -5.059 1.00 54.69 416 ARG A C 1
ATOM 3306 O O . ARG A 1 416 ? 51.482 -2.212 -5.897 1.00 54.69 416 ARG A O 1
ATOM 3313 N N . ASP A 1 417 ? 51.211 -1.535 -3.772 1.00 48.81 417 ASP A N 1
ATOM 3314 C CA . ASP A 1 417 ? 52.390 -2.221 -3.216 1.00 48.81 417 ASP A CA 1
ATOM 3315 C C . ASP A 1 417 ? 52.240 -3.754 -3.188 1.00 48.81 417 ASP A C 1
ATOM 3317 O O . ASP A 1 417 ? 53.221 -4.477 -3.028 1.00 48.81 417 ASP A O 1
ATOM 3321 N N . LEU A 1 418 ? 51.010 -4.242 -3.366 1.00 49.22 418 LEU A N 1
ATOM 3322 C CA . LEU A 1 418 ? 50.622 -5.652 -3.385 1.00 49.22 418 LEU A CA 1
ATOM 3323 C C . LEU A 1 418 ? 50.001 -6.028 -4.740 1.00 49.22 418 LEU A C 1
ATOM 3325 O O . LEU A 1 418 ? 49.185 -6.931 -4.822 1.00 49.22 418 LEU A O 1
ATOM 3329 N N . THR A 1 419 ? 50.331 -5.291 -5.804 1.00 52.38 419 THR A N 1
ATOM 3330 C CA . THR A 1 419 ? 49.829 -5.548 -7.160 1.00 52.38 419 THR A CA 1
ATOM 3331 C C . THR A 1 419 ? 51.004 -5.859 -8.082 1.00 52.38 419 THR A C 1
ATOM 3333 O O . THR A 1 419 ? 52.039 -5.191 -7.990 1.00 52.38 419 THR A O 1
ATOM 3336 N N . PRO A 1 420 ? 50.894 -6.848 -8.988 1.00 54.22 420 PRO A N 1
ATOM 3337 C CA . PRO A 1 420 ? 51.997 -7.216 -9.862 1.00 54.22 420 PRO A CA 1
ATOM 3338 C C . PRO A 1 420 ? 52.487 -6.010 -10.673 1.00 54.22 420 PRO A C 1
ATOM 3340 O O . PRO A 1 420 ? 51.707 -5.363 -11.366 1.00 54.22 420 PRO A O 1
ATOM 3343 N N . MET A 1 421 ? 53.798 -5.752 -10.661 1.00 52.19 421 MET A N 1
ATOM 3344 C CA . MET A 1 421 ? 54.436 -4.647 -11.403 1.00 52.19 421 MET A CA 1
ATOM 3345 C C . MET A 1 421 ? 54.135 -4.637 -12.915 1.00 52.19 421 MET A C 1
ATOM 3347 O O . MET A 1 421 ? 54.333 -3.614 -13.553 1.00 52.19 421 MET A O 1
ATOM 3351 N N . GLY A 1 422 ? 53.684 -5.761 -13.487 1.00 53.50 422 GLY A N 1
ATOM 3352 C CA . GLY A 1 422 ? 53.267 -5.873 -14.892 1.00 53.50 422 GLY A CA 1
ATOM 3353 C C . GLY A 1 422 ? 51.762 -5.711 -15.139 1.00 53.50 422 GLY A C 1
ATOM 3354 O O . GLY A 1 422 ? 51.289 -6.166 -16.179 1.00 53.50 422 GLY A O 1
ATOM 3355 N N . LEU A 1 423 ? 51.011 -5.199 -14.158 1.00 49.16 423 LEU A N 1
ATOM 3356 C CA . LEU A 1 423 ? 49.607 -4.782 -14.284 1.00 49.16 423 LEU A CA 1
ATOM 3357 C C . LEU A 1 423 ? 49.487 -3.264 -14.565 1.00 49.16 423 LEU A C 1
ATOM 3359 O O . LEU A 1 423 ? 48.449 -2.817 -15.047 1.00 49.16 423 LEU A O 1
ATOM 3363 N N . LEU A 1 424 ? 50.561 -2.509 -14.280 1.00 45.94 424 LEU A N 1
ATOM 3364 C CA . LEU A 1 424 ? 50.836 -1.133 -14.725 1.00 45.94 424 LEU A CA 1
ATOM 3365 C C . LEU A 1 424 ? 51.593 -1.154 -16.059 1.00 45.94 424 LEU A C 1
ATOM 3367 O O . LEU A 1 424 ? 51.507 -0.133 -16.778 1.00 45.94 424 LEU A O 1
#

pLDDT: mean 79.62, std 18.18, range [36.59, 98.56]

Nearest PDB structures (foldseek):
  2hma-assembly1_A-2  TM=3.318E-01  e=4.211E-06  Streptococcus pneumoniae
  5ztb-assembly1_B  TM=4.256E-01  e=3.297E-03  Thermus thermophilus HB27
  7aio-assembly1_A  TM=4.664E-01  e=2.449E-01  Homo sapiens
  7air-assembly1_A  TM=4.071E-01  e=2.594E-01  Homo sapiens

Solvent-accessible surface area (backbone atoms only — not comparable to full-atom values): 24169 Å² total; per-residue (Å²): 127,83,89,67,60,59,74,46,35,35,49,40,55,16,22,64,52,27,42,46,52,52,57,57,49,27,58,35,77,28,31,38,41,38,34,33,77,45,77,87,51,91,34,49,72,54,19,54,50,14,38,52,57,46,49,51,50,51,72,70,38,89,70,50,52,34,50,77,50,76,74,44,77,43,50,55,89,75,47,69,86,51,69,68,38,48,53,27,40,53,61,46,38,78,80,36,87,48,66,74,65,51,45,58,51,29,45,44,36,79,82,39,75,59,34,27,53,56,50,44,38,41,81,80,37,49,60,50,37,47,47,67,72,49,39,36,72,43,78,47,66,96,52,101,72,34,30,34,34,54,37,85,88,72,28,41,74,44,54,42,53,40,46,45,57,36,28,31,43,53,65,46,47,72,34,44,71,60,55,52,52,50,51,33,42,76,72,74,40,52,75,49,62,80,49,39,31,68,39,73,59,56,52,94,87,35,64,34,24,37,46,72,55,33,41,51,38,43,76,61,72,47,47,87,80,48,56,72,74,14,54,54,33,33,77,43,17,70,58,55,50,49,52,50,52,50,53,52,51,50,54,61,44,55,76,70,56,90,79,76,87,79,79,76,80,80,70,82,83,79,80,87,75,79,75,51,68,57,50,90,76,50,76,40,54,60,53,36,66,59,54,50,67,54,55,52,49,31,73,70,34,93,80,24,56,43,48,61,82,75,60,81,69,98,64,62,90,63,77,48,67,89,49,84,79,43,39,55,41,82,69,69,59,38,82,90,78,74,40,65,48,38,41,30,35,38,78,45,63,52,72,73,55,98,80,31,42,30,33,46,31,44,29,34,66,56,85,90,75,88,86,76,68,49,30,42,34,39,33,40,37,45,90,52,37,41,35,58,77,48,79,46,47,55,80,44,84,88,60,46,34,64,47,82,65,48,77,60,79,94,44,82,46,65,40,70,95,32,40,39,83,87,79,115

Secondary structure (DSSP, 8-state):
---SPPEEEEE--S-HHHHHHHHHHHTSS-EEEEEEEE---TTHHHHHHHHHHHHHHHHH-TT--SEEPPPEEEEGGGSPP-HHHHHHHHHHHHHS---THHHHHHHHTTTSTTEE------TT-HHHHHHHHH--EEEE-SSSS-EEEE-TTTS-HHHHHHHTTEEEETTTTTS-HHHHHHHHHHTT-GGGGGG----SS-BTTB--SSSHHHHHHHHTT-GGGS-HHHHHHHHTHHHHHHHHHHHHHHHHHHTT-SS--SSSSSSSSS--PPPPPPPTTS-EETTEEPPHHHHHHHHT-TTSEEETTT---SS-TTTTTTSSSSEEEE---BTTTTB--EEEEEEEEEEEETTEEEEEEEEE---SSS----EEEEEEEETTEEEEEEEEETT-TTS----S-EEETTEEE--GGGS-TT--